Protein AF-A0A3P7KEA4-F1 (afdb_monomer)

Radius of gyration: 24.47 Å; Cα contacts (8 Å, |Δi|>4): 361; chains: 1; bounding box: 78×56×74 Å

Foldseek 3Di:
DDDDDDDPPPPVVVVVVPPPPDPPDDPVLVVLLVLLLCLQPAPVQDDDPDDDVVPPPPPPDHDDDSLRSLVVSLVVCLVCCVPCLVSNLVSLLVCLQQPLVCLLSSLLSLLLNLLVPVVSLVVSLVVLLVVLQVCLVVLVLSSNLSSLLSVLLNCVSQAAPPVLNLVVLVLLQVLLVPCVPDVPPPVPDDPLQVLQSLLSSVSSLCSSLLNCLNHVLVCCVPVVVSSVVSLVSSVVSVVPDDPPCQVVQDPDDDPPPHHQAWPSVLSNLQSVVCVVVSSDDDQDDNSSVVVCVSNVPRHYDRRPDHHRDHDDSPRDGDDTHTDDDDDAQVNVPDPDDGQDDSSHVNNVVVVVVVVSVCVSCVPPPPSPD

Sequence (369 aa):
MSNRRRHASDDYEIDAKRHRGLPEYDEVERRLQTLIIRVDESVRNMIPCCGPDFISFYFQSATSSLESNLESLCTLLEADLDKYRTKIIEIITLCVCQLPDKVTVYSTLVGLLNAKNFNFGGEIVEKLVSDLQTKLEAEDYEHAMYIITFLCDLGNSRVLTLSSITEFLDGLMQSAFEENVPQVPTTILSFTFRNCISARTDWFVYVVLRVLPWIGLELNEKKKEELDNILEGASKYIEGRKKIHVRMLQVWSSNTPHEQEDYLDCLMAQVTSLKNNDWKEKQIARHYVAFDAALQDALQHNLPSFSPPIHSEGANYPLPMVVFRLFDYADCPEDGTVLPGAHSIERFLIEEELNWIIDFNATDRKIWH

Nearest PDB structures (foldseek):
  1h2u-assembly2_B  TM=9.658E-01  e=2.025E-23  Homo sapiens
  8by6-assembly1_A  TM=9.646E-01  e=4.174E-23  Homo sapiens
  5oob-assembly3_F  TM=9.575E-01  e=5.622E-23  Homo sapiens
  5oob-assembly2_C  TM=9.586E-01  e=1.496E-22  Homo sapiens
  5oob-assembly4_I  TM=9.582E-01  e=1.931E-22  Homo sapiens

Structure (mmCIF, N/CA/C/O backbone):
data_AF-A0A3P7KEA4-F1
#
_entry.id   AF-A0A3P7KEA4-F1
#
loop_
_atom_site.group_PDB
_atom_site.id
_atom_site.type_symbol
_atom_site.label_atom_id
_atom_site.label_alt_id
_atom_site.label_comp_id
_atom_site.label_asym_id
_atom_site.label_entity_id
_atom_site.label_seq_id
_atom_site.pdbx_PDB_ins_code
_atom_site.Cartn_x
_atom_site.Cartn_y
_atom_site.Cartn_z
_atom_site.occupancy
_atom_site.B_iso_or_equiv
_atom_site.auth_seq_id
_atom_site.auth_comp_id
_atom_site.auth_asym_id
_atom_site.auth_atom_id
_atom_site.pdbx_PDB_model_num
ATOM 1 N N . MET A 1 1 ? 56.115 14.897 49.885 1.00 39.03 1 MET A N 1
ATOM 2 C CA . MET A 1 1 ? 55.460 15.224 48.599 1.00 39.03 1 MET A CA 1
ATOM 3 C C . MET A 1 1 ? 54.872 13.928 48.058 1.00 39.03 1 MET A C 1
ATOM 5 O O . MET A 1 1 ? 55.624 13.042 47.699 1.00 39.03 1 MET A O 1
ATOM 9 N N . SER A 1 2 ? 53.629 13.639 48.447 1.00 34.25 2 SER A N 1
ATOM 10 C CA . SER A 1 2 ? 52.416 13.784 47.614 1.00 34.25 2 SER A CA 1
ATOM 11 C C . SER A 1 2 ? 52.370 12.704 46.518 1.00 34.25 2 SER A C 1
ATOM 13 O O . SER A 1 2 ? 53.137 12.779 45.570 1.00 34.25 2 SER A O 1
ATOM 15 N N . ASN A 1 3 ? 51.695 11.571 46.775 1.00 31.36 3 ASN A N 1
ATOM 16 C CA . ASN A 1 3 ? 50.318 11.266 46.316 1.00 31.36 3 ASN A CA 1
ATOM 17 C C . ASN A 1 3 ? 50.233 11.237 44.773 1.00 31.36 3 ASN A C 1
ATOM 19 O O . ASN A 1 3 ? 50.520 12.237 44.143 1.00 31.36 3 ASN A O 1
ATOM 23 N N . ARG A 1 4 ? 49.819 10.182 44.065 1.00 38.75 4 ARG A N 1
ATOM 24 C CA . ARG A 1 4 ? 48.881 9.086 44.342 1.00 38.75 4 ARG A CA 1
ATOM 25 C C . ARG A 1 4 ? 49.213 7.914 43.404 1.00 38.75 4 ARG A C 1
ATOM 27 O O . ARG A 1 4 ? 49.233 8.094 42.193 1.00 38.75 4 ARG A O 1
ATOM 34 N N . ARG A 1 5 ? 49.340 6.706 43.954 1.00 46.38 5 ARG A N 1
ATOM 35 C CA . ARG A 1 5 ? 48.769 5.507 43.325 1.00 46.38 5 ARG A CA 1
ATOM 36 C C . ARG A 1 5 ? 47.307 5.476 43.761 1.00 46.38 5 ARG A C 1
ATOM 38 O O . ARG A 1 5 ? 47.052 5.448 44.963 1.00 46.38 5 ARG A O 1
ATOM 45 N N . ARG A 1 6 ? 46.359 5.529 42.830 1.00 38.19 6 ARG A N 1
ATOM 46 C CA . ARG A 1 6 ? 44.963 5.167 43.096 1.00 38.19 6 ARG A CA 1
ATOM 47 C C . ARG A 1 6 ? 44.463 4.300 41.951 1.00 38.19 6 ARG A C 1
ATOM 49 O O . ARG A 1 6 ? 44.469 4.732 40.808 1.00 38.19 6 ARG A O 1
ATOM 56 N N . HIS A 1 7 ? 44.162 3.062 42.333 1.00 36.97 7 HIS A N 1
ATOM 57 C CA . HIS A 1 7 ? 43.167 2.149 41.785 1.00 36.97 7 HIS A CA 1
ATOM 58 C C . HIS A 1 7 ? 42.431 2.634 40.535 1.00 36.97 7 HIS A C 1
ATOM 60 O O . HIS A 1 7 ? 41.514 3.442 40.620 1.00 36.97 7 HIS A O 1
ATOM 66 N N . ALA A 1 8 ? 42.810 2.065 39.394 1.00 35.50 8 ALA A N 1
ATOM 67 C CA . ALA A 1 8 ? 41.998 2.032 38.186 1.00 35.50 8 ALA A CA 1
ATOM 68 C C . ALA A 1 8 ? 41.131 0.757 38.200 1.00 35.50 8 ALA A C 1
ATOM 70 O O . ALA A 1 8 ? 41.313 -0.124 37.366 1.00 35.50 8 ALA A O 1
ATOM 71 N N . SER A 1 9 ? 40.263 0.616 39.207 1.00 37.97 9 SER A N 1
ATOM 72 C CA . SER A 1 9 ? 39.327 -0.519 39.304 1.00 37.97 9 SER A CA 1
ATOM 73 C C . SER A 1 9 ? 37.880 -0.132 39.600 1.00 37.97 9 SER A C 1
ATOM 75 O O . SER A 1 9 ? 37.017 -0.983 39.435 1.00 37.97 9 SER A O 1
ATOM 77 N N . ASP A 1 10 ? 37.589 1.124 39.955 1.00 36.94 10 ASP A N 1
ATOM 78 C CA . ASP A 1 10 ? 36.271 1.464 40.519 1.00 36.94 10 ASP A CA 1
ATOM 79 C C . ASP A 1 10 ? 35.410 2.345 39.586 1.00 36.94 10 ASP A C 1
ATOM 81 O O . ASP A 1 10 ? 34.215 2.498 39.821 1.00 36.94 10 ASP A O 1
ATOM 85 N N . ASP A 1 11 ? 35.962 2.872 38.484 1.00 34.47 11 ASP A N 1
ATOM 86 C CA . ASP A 1 11 ? 35.189 3.689 37.523 1.00 34.47 11 ASP A CA 1
ATOM 87 C C . ASP A 1 11 ? 34.369 2.849 36.524 1.00 34.47 11 ASP A C 1
ATOM 89 O O . ASP A 1 11 ? 33.402 3.346 35.954 1.00 34.47 11 ASP A O 1
ATOM 93 N N . TYR A 1 12 ? 34.673 1.556 36.358 1.00 32.16 12 TYR A N 1
ATOM 94 C CA . TYR A 1 12 ? 33.844 0.657 35.538 1.00 32.16 12 TYR A CA 1
ATOM 95 C C . TYR A 1 12 ? 32.560 0.200 36.252 1.00 32.16 12 TYR A C 1
ATOM 97 O O . TYR A 1 12 ? 31.629 -0.265 35.597 1.00 32.16 12 TYR A O 1
ATOM 105 N N . GLU A 1 13 ? 32.475 0.346 37.578 1.00 33.56 13 GLU A N 1
ATOM 106 C CA . GLU A 1 13 ? 31.299 -0.076 38.353 1.00 33.56 13 GLU A CA 1
ATOM 107 C C . GLU A 1 13 ? 30.212 1.006 38.455 1.00 33.56 13 GLU A C 1
ATOM 109 O O . GLU A 1 13 ? 29.059 0.700 38.767 1.00 33.56 13 GLU A O 1
ATOM 114 N N . ILE A 1 14 ? 30.537 2.268 38.154 1.00 36.28 14 ILE A N 1
ATOM 115 C CA . ILE A 1 14 ? 29.580 3.383 38.247 1.00 36.28 14 ILE A CA 1
ATOM 116 C C . ILE A 1 14 ? 28.819 3.592 36.926 1.00 36.28 14 ILE A C 1
ATOM 118 O O . ILE A 1 14 ? 27.633 3.933 36.962 1.00 36.28 14 ILE A O 1
ATOM 122 N N . ASP A 1 15 ? 29.414 3.275 35.772 1.00 32.25 15 ASP A N 1
ATOM 123 C CA . ASP A 1 15 ? 28.721 3.351 34.473 1.00 32.25 15 ASP A CA 1
ATOM 124 C C . ASP A 1 15 ? 27.779 2.163 34.201 1.00 32.25 15 ASP A C 1
ATOM 126 O O . ASP A 1 15 ? 26.844 2.266 33.402 1.00 32.25 15 ASP A O 1
ATOM 130 N N . ALA A 1 16 ? 27.910 1.065 34.952 1.00 31.75 16 ALA A N 1
ATOM 131 C CA . ALA A 1 16 ? 26.987 -0.071 34.886 1.00 31.75 16 ALA A CA 1
ATOM 132 C C . ALA A 1 16 ? 25.590 0.223 35.483 1.00 31.75 16 ALA A C 1
ATOM 134 O O . ALA A 1 16 ? 24.657 -0.549 35.271 1.00 31.75 16 ALA A O 1
ATOM 135 N N . LYS A 1 17 ? 25.396 1.356 36.182 1.00 37.69 17 LYS A N 1
ATOM 136 C CA . LYS A 1 17 ? 24.093 1.773 36.749 1.00 37.69 17 LYS A CA 1
ATOM 137 C C . LYS A 1 17 ? 23.325 2.802 35.915 1.00 37.69 17 LYS A C 1
ATOM 139 O O . LYS A 1 17 ? 22.323 3.346 36.375 1.00 37.69 17 LYS A O 1
ATOM 144 N N . ARG A 1 18 ? 23.740 3.039 34.668 1.00 36.50 18 ARG A N 1
ATOM 145 C CA . ARG A 1 18 ? 22.951 3.781 33.670 1.00 36.50 18 ARG A CA 1
ATOM 146 C C . ARG A 1 18 ? 22.727 2.970 32.397 1.00 36.50 18 ARG A C 1
ATOM 148 O O . ARG A 1 18 ? 22.693 3.523 31.302 1.00 36.50 18 ARG A O 1
ATOM 155 N N . HIS A 1 19 ? 22.482 1.668 32.539 1.00 35.81 19 HIS A N 1
ATOM 156 C CA . HIS A 1 19 ? 21.611 1.009 31.572 1.00 35.81 19 HIS A CA 1
ATOM 157 C C . HIS A 1 19 ? 20.249 1.696 31.678 1.00 35.81 19 HIS A C 1
ATOM 159 O O . HIS A 1 19 ? 19.504 1.481 32.633 1.00 35.81 19 HIS A O 1
ATOM 165 N N . ARG A 1 20 ? 19.963 2.594 30.730 1.00 41.94 20 ARG A N 1
ATOM 166 C CA . ARG A 1 20 ? 18.597 3.001 30.413 1.00 41.94 20 ARG A CA 1
ATOM 167 C C . ARG A 1 20 ? 17.868 1.715 30.042 1.00 41.94 20 ARG A C 1
ATOM 169 O O . ARG A 1 20 ? 17.961 1.264 28.905 1.00 41.94 20 ARG A O 1
ATOM 176 N N . GLY A 1 21 ? 17.245 1.087 31.034 1.00 31.75 21 GLY A N 1
ATOM 177 C CA . GLY A 1 21 ? 16.268 0.046 30.788 1.00 31.75 21 GLY A CA 1
ATOM 178 C C . GLY A 1 21 ? 15.238 0.604 29.818 1.00 31.75 21 GLY A C 1
ATOM 179 O O . GLY A 1 21 ? 14.856 1.775 29.917 1.00 31.75 21 GLY A O 1
ATOM 180 N N . LEU A 1 22 ? 14.828 -0.227 28.862 1.00 39.12 22 LEU A N 1
ATOM 181 C CA . LEU A 1 22 ? 13.564 -0.031 28.163 1.00 39.12 22 LEU A CA 1
ATOM 182 C C . LEU A 1 22 ? 12.493 0.308 29.217 1.00 39.12 22 LEU A C 1
ATOM 184 O O . LEU A 1 22 ? 12.577 -0.240 30.323 1.00 39.12 22 LEU A O 1
ATOM 188 N N . PRO A 1 23 ? 11.535 1.209 28.930 1.00 43.47 23 PRO A N 1
ATOM 189 C CA . PRO A 1 23 ? 10.441 1.479 29.856 1.00 43.47 23 PRO A CA 1
ATOM 190 C C . PRO A 1 23 ? 9.876 0.147 30.357 1.00 43.47 23 PRO A C 1
ATOM 192 O O . PRO A 1 23 ? 9.641 -0.752 29.547 1.00 43.47 23 PRO A O 1
ATOM 195 N N . GLU A 1 24 ? 9.731 -0.015 31.676 1.00 43.53 24 GLU A N 1
ATOM 196 C CA . GLU A 1 24 ? 9.015 -1.163 32.232 1.00 43.53 24 GLU A CA 1
ATOM 197 C C . GLU A 1 24 ? 7.603 -1.131 31.655 1.00 43.53 24 GLU A C 1
ATOM 199 O O . GLU A 1 24 ? 6.756 -0.352 32.086 1.00 43.53 24 GLU A O 1
ATOM 204 N N . TYR A 1 25 ? 7.366 -1.950 30.636 1.00 53.53 25 TYR A N 1
ATOM 205 C CA . TYR A 1 25 ? 6.022 -2.192 30.165 1.00 53.53 25 TYR A CA 1
ATOM 206 C C . TYR A 1 25 ? 5.293 -2.980 31.238 1.00 53.53 25 TYR A C 1
ATOM 208 O O . TYR A 1 25 ? 5.709 -4.098 31.584 1.00 53.53 25 TYR A O 1
ATOM 216 N N . ASP A 1 26 ? 4.222 -2.376 31.753 1.00 69.75 26 ASP A N 1
ATOM 217 C CA . ASP A 1 26 ? 3.287 -3.045 32.642 1.00 69.75 26 ASP A CA 1
ATOM 218 C C . ASP A 1 26 ? 2.779 -4.320 31.945 1.00 69.75 26 ASP A C 1
ATOM 220 O O . ASP A 1 26 ? 2.717 -4.396 30.713 1.00 69.75 26 ASP A O 1
ATOM 224 N N . GLU A 1 27 ? 2.461 -5.356 32.715 1.00 79.88 27 GLU A N 1
ATOM 225 C CA . GLU A 1 27 ? 2.098 -6.687 32.199 1.00 79.88 27 GLU A CA 1
ATOM 226 C C . GLU A 1 27 ? 0.973 -6.616 31.148 1.00 79.88 27 GLU A C 1
ATOM 228 O O . GLU A 1 27 ? 0.963 -7.361 30.163 1.00 79.88 27 GLU A O 1
ATOM 233 N N . VAL A 1 28 ? 0.079 -5.639 31.318 1.00 82.06 28 VAL A N 1
ATOM 234 C CA . VAL A 1 28 ? -1.025 -5.328 30.408 1.00 82.06 28 VAL A CA 1
ATOM 235 C C . VAL A 1 28 ? -0.538 -4.910 29.019 1.00 82.06 28 VAL A C 1
ATOM 237 O O . VAL A 1 28 ? -1.069 -5.392 28.026 1.00 82.06 28 VAL A O 1
ATOM 240 N N . GLU A 1 29 ? 0.496 -4.077 28.909 1.00 83.69 29 GLU A N 1
ATOM 241 C CA . GLU A 1 29 ? 0.975 -3.583 27.610 1.00 83.69 29 GLU A CA 1
ATOM 242 C C . GLU A 1 29 ? 1.648 -4.692 26.793 1.00 83.69 29 GLU A C 1
ATOM 244 O O . GLU A 1 29 ? 1.416 -4.813 25.589 1.00 83.69 29 GLU A O 1
ATOM 249 N N . ARG A 1 30 ? 2.397 -5.582 27.460 1.00 83.19 30 ARG A N 1
ATOM 250 C CA . ARG A 1 30 ? 2.932 -6.804 26.832 1.00 83.19 30 ARG A CA 1
ATOM 251 C C . ARG A 1 30 ? 1.820 -7.736 26.355 1.00 83.19 30 ARG A C 1
ATOM 253 O O . ARG A 1 30 ? 1.930 -8.341 25.286 1.00 83.19 30 ARG A O 1
ATOM 260 N N . ARG A 1 31 ? 0.736 -7.847 27.127 1.00 86.62 31 ARG A N 1
ATOM 261 C CA . ARG A 1 31 ? -0.446 -8.614 26.728 1.00 86.62 31 ARG A CA 1
ATOM 262 C C . ARG A 1 31 ? -1.135 -7.996 25.508 1.00 86.62 31 ARG A C 1
ATOM 264 O O . ARG A 1 31 ? -1.418 -8.739 24.574 1.00 86.62 31 ARG A O 1
ATOM 271 N N . LEU A 1 32 ? -1.355 -6.678 25.483 1.00 88.75 32 LEU A N 1
ATOM 272 C CA . LEU A 1 32 ? -1.935 -5.968 24.332 1.00 88.75 32 LEU A CA 1
ATOM 273 C C . LEU A 1 32 ? -1.109 -6.208 23.066 1.00 88.75 32 LEU A C 1
ATOM 275 O O . LEU A 1 32 ? -1.656 -6.599 22.038 1.00 88.75 32 LEU A O 1
ATOM 279 N N . GLN A 1 33 ? 0.215 -6.069 23.168 1.00 87.62 33 GLN A N 1
ATOM 280 C CA . GLN A 1 33 ? 1.124 -6.330 22.055 1.00 87.62 33 GLN A CA 1
ATOM 281 C C . GLN A 1 33 ? 0.996 -7.766 21.535 1.00 87.62 33 GLN A C 1
ATOM 283 O O . GLN A 1 33 ? 0.878 -7.980 20.331 1.00 87.62 33 GLN A O 1
ATOM 288 N N . THR A 1 34 ? 0.973 -8.748 22.438 1.00 87.94 34 THR A N 1
ATOM 289 C CA . THR A 1 34 ? 0.844 -10.165 22.068 1.00 87.94 34 THR A CA 1
ATOM 290 C C . THR A 1 34 ? -0.479 -10.442 21.355 1.00 87.94 34 THR A C 1
ATOM 292 O O . THR A 1 34 ? -0.493 -11.144 20.348 1.00 87.94 34 THR A O 1
ATOM 295 N N . LEU A 1 35 ? -1.583 -9.880 21.854 1.00 89.88 35 LEU A N 1
ATOM 296 C CA . LEU A 1 35 ? -2.911 -10.077 21.273 1.00 89.88 35 LEU A CA 1
ATOM 297 C C . LEU A 1 35 ? -3.033 -9.457 19.875 1.00 89.88 35 LEU A C 1
ATOM 299 O O . LEU A 1 35 ? -3.614 -10.080 18.993 1.00 89.88 35 LEU A O 1
ATOM 303 N N . ILE A 1 36 ? -2.469 -8.263 19.665 1.00 90.38 36 ILE A N 1
ATOM 304 C CA . ILE A 1 36 ? -2.512 -7.579 18.363 1.00 90.38 36 ILE A CA 1
ATOM 305 C C . ILE A 1 36 ? -1.654 -8.314 17.327 1.00 90.38 36 ILE A C 1
ATOM 307 O O . ILE A 1 36 ? -2.106 -8.547 16.209 1.00 90.38 36 ILE A O 1
ATOM 311 N N . ILE A 1 37 ? -0.431 -8.717 17.687 1.00 88.56 37 ILE A N 1
ATOM 312 C CA . ILE A 1 37 ? 0.489 -9.391 16.753 1.00 88.56 37 ILE A CA 1
ATOM 313 C C . ILE A 1 37 ? -0.052 -10.760 16.313 1.00 88.56 37 ILE A C 1
ATOM 315 O O . ILE A 1 37 ? 0.147 -11.158 15.166 1.00 88.56 37 ILE A O 1
ATOM 319 N N . ARG A 1 38 ? -0.744 -11.468 17.214 1.00 86.12 38 ARG A N 1
ATOM 320 C CA . ARG A 1 38 ? -1.187 -12.857 17.018 1.00 86.12 38 ARG A CA 1
ATOM 321 C C . ARG A 1 38 ? -2.667 -13.009 16.670 1.00 86.12 38 ARG A C 1
ATOM 323 O O . ARG A 1 38 ? -3.212 -14.100 16.812 1.00 86.12 38 ARG A O 1
ATOM 330 N N . VAL A 1 39 ? -3.343 -11.938 16.256 1.00 85.31 39 VAL A N 1
ATOM 331 C CA . VAL A 1 39 ? -4.800 -11.955 16.012 1.00 85.31 39 VAL A CA 1
ATOM 332 C C . VAL A 1 39 ? -5.228 -12.985 14.952 1.00 85.31 39 VAL A C 1
ATOM 334 O O . VAL A 1 39 ? -6.323 -13.547 15.027 1.00 85.31 39 VAL A O 1
ATOM 337 N N . ASP A 1 40 ? -4.352 -13.275 13.996 1.00 78.75 40 ASP A N 1
ATOM 338 C CA . ASP A 1 40 ? -4.547 -14.215 12.892 1.00 78.75 40 ASP A CA 1
ATOM 339 C C . ASP A 1 40 ? -3.884 -15.585 13.109 1.00 78.75 40 ASP A C 1
ATOM 341 O O . ASP A 1 40 ? -4.109 -16.514 12.329 1.00 78.75 40 ASP A O 1
ATOM 345 N N . GLU A 1 41 ? -3.120 -15.762 14.190 1.00 73.06 41 GLU A N 1
ATOM 346 C CA . GLU A 1 41 ? -2.512 -17.047 14.518 1.00 73.06 41 GLU A CA 1
ATOM 347 C C . GLU A 1 41 ? -3.585 -18.014 15.038 1.00 73.06 41 GLU A C 1
ATOM 349 O O . GLU A 1 41 ? -4.014 -17.969 16.194 1.00 73.06 41 GLU A O 1
ATOM 354 N N . SER A 1 42 ? -4.008 -18.961 14.195 1.00 49.94 42 SER A N 1
ATOM 355 C CA . SER A 1 42 ? -4.713 -20.141 14.698 1.00 49.94 42 SER A CA 1
ATOM 356 C C . SER A 1 42 ? -3.749 -20.963 15.569 1.00 49.94 42 SER A C 1
ATOM 358 O O . SER A 1 42 ? -2.582 -21.135 15.215 1.00 49.94 42 SER A O 1
ATOM 360 N N . VAL A 1 43 ? -4.239 -21.532 16.678 1.00 42.84 43 VAL A N 1
ATOM 361 C CA . VAL A 1 43 ? -3.464 -22.320 17.671 1.00 42.84 43 VAL A CA 1
ATOM 362 C C . VAL A 1 43 ? -2.557 -23.407 17.054 1.00 42.84 43 VAL A C 1
ATOM 364 O O . VAL A 1 43 ? -1.633 -23.882 17.709 1.00 42.84 43 VAL A O 1
ATOM 367 N N . ARG A 1 44 ? -2.776 -23.803 15.792 1.00 35.03 44 ARG A N 1
ATOM 368 C CA . ARG A 1 44 ? -1.958 -24.807 15.098 1.00 35.03 44 ARG A CA 1
ATOM 369 C C . ARG A 1 44 ? -0.539 -24.357 14.738 1.00 35.03 44 ARG A C 1
ATOM 371 O O . ARG A 1 44 ? 0.292 -25.243 14.582 1.00 35.03 44 ARG A O 1
ATOM 378 N N . ASN A 1 45 ? -0.247 -23.055 14.684 1.00 36.06 45 ASN A N 1
ATOM 379 C CA . ASN A 1 45 ? 1.063 -22.552 14.237 1.00 36.06 45 ASN A CA 1
ATOM 380 C C . ASN A 1 45 ? 1.928 -21.957 15.368 1.00 36.06 45 ASN A C 1
ATOM 382 O O . ASN A 1 45 ? 2.903 -21.259 15.106 1.00 36.06 45 ASN A O 1
ATOM 386 N N . MET A 1 46 ? 1.620 -22.235 16.642 1.00 37.28 46 MET A N 1
ATOM 387 C CA . MET A 1 46 ? 2.457 -21.752 17.748 1.00 37.28 46 MET A CA 1
ATOM 388 C C . MET A 1 46 ? 3.741 -22.589 17.903 1.00 37.28 46 MET A C 1
ATOM 390 O O . MET A 1 46 ? 3.721 -23.660 18.512 1.00 37.28 46 MET A O 1
ATOM 394 N N . ILE A 1 47 ? 4.879 -22.063 17.435 1.00 39.94 47 ILE A N 1
ATOM 395 C CA . ILE A 1 47 ? 6.216 -22.453 17.918 1.00 39.94 47 ILE A CA 1
ATOM 396 C C . ILE A 1 47 ? 6.632 -21.461 19.027 1.00 39.94 47 ILE A C 1
ATOM 398 O O . ILE A 1 47 ? 6.462 -20.249 18.875 1.00 39.94 47 ILE A O 1
ATOM 402 N N . PRO A 1 48 ? 7.130 -21.933 20.187 1.00 41.22 48 PRO A N 1
ATOM 403 C CA . PRO A 1 48 ? 7.300 -21.103 21.375 1.00 41.22 48 PRO A CA 1
ATOM 404 C C . PRO A 1 48 ? 8.542 -20.207 21.275 1.00 41.22 48 PRO A C 1
ATOM 406 O O . PRO A 1 48 ? 9.648 -20.619 21.613 1.00 41.22 48 PRO A O 1
ATOM 409 N N . CYS A 1 49 ? 8.358 -18.942 20.898 1.00 39.47 49 CYS A N 1
ATOM 410 C CA . CYS A 1 49 ? 9.395 -17.909 21.050 1.00 39.47 49 CYS A CA 1
ATOM 411 C C . CYS A 1 49 ? 9.522 -17.384 22.498 1.00 39.47 49 CYS A C 1
ATOM 413 O O . CYS A 1 49 ? 10.320 -16.489 22.769 1.00 39.47 49 CYS A O 1
ATOM 415 N N . CYS A 1 50 ? 8.741 -17.913 23.447 1.00 38.44 50 CYS A N 1
ATOM 416 C CA . CYS A 1 50 ? 8.743 -17.491 24.847 1.00 38.44 50 CYS A CA 1
ATOM 417 C C . CYS A 1 50 ? 8.860 -18.718 25.760 1.00 38.44 50 CYS A C 1
ATOM 419 O O . CYS A 1 50 ? 8.265 -19.757 25.481 1.00 38.44 50 CYS A O 1
ATOM 421 N N . GLY A 1 51 ? 9.674 -18.602 26.813 1.00 38.31 51 GLY A N 1
ATOM 422 C CA . GLY A 1 51 ? 10.127 -19.710 27.657 1.00 38.31 51 GLY A CA 1
ATOM 423 C C . GLY A 1 51 ? 9.032 -20.563 28.330 1.00 38.31 51 GLY A C 1
ATOM 424 O O . GLY A 1 51 ? 7.845 -20.235 28.290 1.00 38.31 51 GLY A O 1
ATOM 425 N N . PRO A 1 52 ? 9.442 -21.669 28.982 1.00 42.31 52 PRO A N 1
ATOM 426 C CA . PRO A 1 52 ? 8.559 -22.756 29.427 1.00 42.31 52 PRO A CA 1
ATOM 427 C C . PRO A 1 52 ? 7.467 -22.357 30.435 1.00 42.31 52 PRO A C 1
ATOM 429 O O . PRO A 1 52 ? 6.474 -23.073 30.556 1.00 42.31 52 PRO A O 1
ATOM 432 N N . ASP A 1 53 ? 7.583 -21.203 31.095 1.00 42.41 53 ASP A N 1
ATOM 433 C CA . ASP A 1 53 ? 6.615 -20.746 32.101 1.00 42.41 53 ASP A CA 1
ATOM 434 C C . ASP A 1 53 ? 5.332 -20.128 31.500 1.00 42.41 53 ASP A C 1
ATOM 436 O O . ASP A 1 53 ? 4.356 -19.916 32.216 1.00 42.41 53 ASP A O 1
ATOM 440 N N . PHE A 1 54 ? 5.280 -19.886 30.182 1.00 41.09 54 PHE A N 1
ATOM 441 C CA . PHE A 1 54 ? 4.114 -19.293 29.496 1.00 41.09 54 PHE A CA 1
ATOM 442 C C . PHE A 1 54 ? 3.086 -20.327 28.987 1.00 41.09 54 PHE A C 1
ATOM 444 O O . PHE A 1 54 ? 1.986 -19.972 28.560 1.00 41.09 54 PHE A O 1
ATOM 451 N N . ILE A 1 55 ? 3.427 -21.620 29.034 1.00 40.47 55 ILE A N 1
ATOM 452 C CA . ILE A 1 55 ? 2.695 -22.701 28.350 1.00 40.47 55 ILE A CA 1
ATOM 453 C C . ILE A 1 55 ? 1.399 -23.100 29.083 1.00 40.47 55 ILE A C 1
ATOM 455 O O . ILE A 1 55 ? 0.459 -23.590 28.460 1.00 40.47 55 ILE A O 1
ATOM 459 N N . SER A 1 56 ? 1.288 -22.852 30.393 1.00 36.78 56 SER A N 1
ATOM 460 C CA . SER A 1 56 ? 0.146 -23.351 31.177 1.00 36.78 56 SER A CA 1
ATOM 461 C C . SER A 1 56 ? -1.131 -22.503 31.077 1.00 36.78 56 SER A C 1
ATOM 463 O O . SER A 1 56 ? -2.184 -22.990 31.483 1.00 36.78 56 SER A O 1
ATOM 465 N N . PHE A 1 57 ? -1.075 -21.268 30.562 1.00 36.69 57 PHE A N 1
ATOM 466 C CA . PHE A 1 57 ? -2.245 -20.370 30.524 1.00 36.69 57 PHE A CA 1
ATOM 467 C C . PHE A 1 57 ? -2.942 -20.305 29.150 1.00 36.69 57 PHE A C 1
ATOM 469 O O . PHE A 1 57 ? -4.076 -19.851 29.058 1.00 36.69 57 PHE A O 1
ATOM 476 N N . TYR A 1 58 ? -2.302 -20.802 28.084 1.00 39.41 58 TYR A N 1
ATOM 477 C CA . TYR A 1 58 ? -2.765 -20.644 26.694 1.00 39.41 58 TYR A CA 1
ATOM 478 C C . TYR A 1 58 ? -3.458 -21.873 26.087 1.00 39.41 58 TYR A C 1
ATOM 480 O O . TYR A 1 58 ? -3.910 -21.831 24.947 1.00 39.41 58 TYR A O 1
ATOM 488 N N . PHE A 1 59 ? -3.608 -22.964 26.840 1.00 34.69 59 PHE A N 1
ATOM 489 C CA . PHE A 1 59 ? -4.240 -24.194 26.342 1.00 34.69 59 PHE A CA 1
ATOM 490 C C . PHE A 1 59 ? -5.779 -24.192 26.398 1.00 34.69 59 PHE A C 1
ATOM 492 O O . PHE A 1 59 ? -6.403 -25.253 26.362 1.00 34.69 59 PHE A O 1
ATOM 499 N N . GLN A 1 60 ? -6.412 -23.016 26.472 1.00 37.44 60 GLN A N 1
ATOM 500 C CA . GLN A 1 60 ? -7.867 -22.910 26.563 1.00 37.44 60 GLN A CA 1
ATOM 501 C C . GLN A 1 60 ? -8.462 -21.804 25.683 1.00 37.44 60 GLN A C 1
ATOM 503 O O . GLN A 1 60 ? -9.161 -20.925 26.167 1.00 37.44 60 GLN A O 1
ATOM 508 N N . SER A 1 61 ? -8.258 -21.900 24.369 1.00 39.88 61 SER A N 1
ATOM 509 C CA . SER A 1 61 ? -9.217 -21.375 23.382 1.00 39.88 61 SER A CA 1
ATOM 510 C C . SER A 1 61 ? -8.939 -21.971 22.004 1.00 39.88 61 SER A C 1
ATOM 512 O O . SER A 1 61 ? -7.983 -21.618 21.324 1.00 39.88 61 SER A O 1
ATOM 514 N N . ALA A 1 62 ? -9.772 -22.937 21.629 1.00 38.62 62 ALA A N 1
ATOM 515 C CA . ALA A 1 62 ? -9.739 -23.663 20.372 1.00 38.62 62 ALA A CA 1
ATOM 516 C C . ALA A 1 62 ? -10.556 -22.936 19.274 1.00 38.62 62 ALA A C 1
ATOM 518 O O . ALA A 1 62 ? -11.615 -22.388 19.559 1.00 38.62 62 ALA A O 1
ATOM 519 N N . THR A 1 63 ? -10.126 -23.049 18.007 1.00 52.38 63 THR A N 1
ATOM 520 C CA . THR A 1 63 ? -10.986 -23.085 16.792 1.00 52.38 63 THR A CA 1
ATOM 521 C C . THR A 1 63 ? -11.824 -21.854 16.371 1.00 52.38 63 THR A C 1
ATOM 523 O O . THR A 1 63 ? -12.789 -22.037 15.633 1.00 52.38 63 THR A O 1
ATOM 526 N N . SER A 1 64 ? -11.513 -20.620 16.772 1.00 65.75 64 SER A N 1
ATOM 527 C CA . SER A 1 64 ? -12.227 -19.422 16.275 1.00 65.75 64 SER A CA 1
ATOM 528 C C . SER A 1 64 ? -11.762 -18.991 14.872 1.00 65.75 64 SER A C 1
ATOM 530 O O . SER A 1 64 ? -10.599 -19.183 14.513 1.00 65.75 64 SER A O 1
ATOM 532 N N . SER A 1 65 ? -12.677 -18.445 14.059 1.00 87.31 65 SER A N 1
ATOM 533 C CA . SER A 1 65 ? -12.336 -17.846 12.760 1.00 87.31 65 SER A CA 1
ATOM 534 C C . SER A 1 65 ? -11.613 -16.507 12.953 1.00 87.31 65 SER A C 1
ATOM 536 O O . SER A 1 65 ? -11.719 -15.896 14.021 1.00 87.31 65 SER A O 1
ATOM 538 N N . LEU A 1 66 ? -10.898 -16.029 11.929 1.00 89.31 66 LEU A N 1
ATOM 539 C CA . LEU A 1 66 ? -10.217 -14.730 11.982 1.00 89.31 66 LEU A CA 1
ATOM 540 C C . LEU A 1 66 ? -11.202 -13.586 12.266 1.00 89.31 66 LEU A C 1
ATOM 542 O O . LEU A 1 66 ? -10.890 -12.678 13.029 1.00 89.31 66 LEU A O 1
ATOM 546 N N . GLU A 1 67 ? -12.414 -13.657 11.721 1.00 93.25 67 GLU A N 1
ATOM 547 C CA . GLU A 1 67 ? -13.473 -12.680 11.969 1.00 93.25 67 GLU A CA 1
ATOM 548 C C . GLU A 1 67 ? -13.851 -12.634 13.457 1.00 93.25 67 GLU A C 1
ATOM 550 O O . GLU A 1 67 ? -13.891 -11.565 14.064 1.00 93.25 67 GLU A O 1
ATOM 555 N N . SER A 1 68 ? -14.045 -13.799 14.083 1.00 91.75 68 SER A N 1
ATOM 556 C CA . SER A 1 68 ? -14.340 -13.881 15.517 1.00 91.75 68 SER A CA 1
ATOM 557 C C . SER A 1 68 ? -13.171 -13.386 16.377 1.00 91.75 68 SER A C 1
ATOM 559 O O . SER A 1 68 ? -13.398 -12.743 17.407 1.00 91.75 68 SER A O 1
ATOM 561 N N . ASN A 1 69 ? -11.927 -13.631 15.950 1.00 92.88 69 ASN A N 1
ATOM 562 C CA . ASN A 1 69 ? -10.740 -13.102 16.622 1.00 92.88 69 ASN A CA 1
ATOM 563 C C . ASN A 1 69 ? -10.670 -11.573 16.530 1.00 92.88 69 ASN A C 1
ATOM 565 O O . ASN A 1 69 ? -10.430 -10.924 17.546 1.00 92.88 69 ASN A O 1
ATOM 569 N N . LEU A 1 70 ? -10.910 -10.999 15.347 1.00 95.25 70 LEU A N 1
ATOM 570 C CA . LEU A 1 70 ? -10.910 -9.551 15.122 1.00 95.25 70 LEU A CA 1
ATOM 571 C C . LEU A 1 70 ? -12.003 -8.850 15.933 1.00 95.25 70 LEU A C 1
ATOM 573 O O . LEU A 1 70 ? -11.729 -7.838 16.573 1.00 95.25 70 LEU A O 1
ATOM 577 N N . GLU A 1 71 ? -13.215 -9.404 15.970 1.00 94.50 71 GLU A N 1
ATOM 578 C CA . GLU A 1 71 ? -14.322 -8.854 16.762 1.00 94.50 71 GLU A CA 1
ATOM 579 C C . GLU A 1 71 ? -14.025 -8.905 18.271 1.00 94.50 71 GLU A C 1
ATOM 581 O O . GLU A 1 71 ? -14.226 -7.925 18.999 1.00 94.50 71 GLU A O 1
ATOM 586 N N . SER A 1 72 ? -13.471 -10.030 18.738 1.00 93.94 72 SER A N 1
ATOM 587 C CA . SER A 1 72 ? -13.066 -10.203 20.137 1.00 93.94 72 SER A CA 1
ATOM 588 C C . SER A 1 72 ? -11.939 -9.243 20.516 1.00 93.94 72 SER A C 1
ATOM 590 O O . SER A 1 72 ? -12.002 -8.599 21.565 1.00 93.94 72 SER A O 1
ATOM 592 N N . LEU A 1 73 ? -10.922 -9.110 19.658 1.00 94.75 73 LEU A N 1
ATOM 593 C CA . LEU A 1 73 ? -9.814 -8.186 19.869 1.00 94.75 73 LEU A CA 1
ATOM 594 C C . LEU A 1 73 ? -10.302 -6.738 19.872 1.00 94.75 73 LEU A C 1
ATOM 596 O O . LEU A 1 73 ? -9.940 -5.993 20.775 1.00 94.75 73 LEU A O 1
ATOM 600 N N . CYS A 1 74 ? -11.157 -6.348 18.925 1.00 95.81 74 CYS A N 1
ATOM 601 C CA . CYS A 1 74 ? -11.735 -5.007 18.881 1.00 95.81 74 CYS A CA 1
ATOM 602 C C . CYS A 1 74 ? -12.469 -4.675 20.185 1.00 95.81 74 CYS A C 1
ATOM 604 O O . CYS A 1 74 ? -12.238 -3.615 20.756 1.00 95.81 74 CYS A O 1
ATOM 606 N N . THR A 1 75 ? -13.295 -5.595 20.691 1.00 94.56 75 THR A N 1
ATOM 607 C CA . THR A 1 75 ? -14.044 -5.402 21.944 1.00 94.56 75 THR A CA 1
ATOM 608 C C . THR A 1 75 ? -13.108 -5.241 23.150 1.00 94.56 75 THR A C 1
ATOM 610 O O . THR A 1 75 ? -13.354 -4.416 24.028 1.00 94.56 75 THR A O 1
ATOM 613 N N . LEU A 1 76 ? -12.018 -6.015 23.198 1.00 94.12 76 LEU A N 1
ATOM 614 C CA . LEU A 1 76 ? -11.004 -5.911 24.252 1.00 94.12 76 LEU A CA 1
ATOM 615 C C . LEU A 1 76 ? -10.250 -4.580 24.184 1.00 94.12 76 LEU A C 1
ATOM 617 O O . LEU A 1 76 ? -10.117 -3.901 25.198 1.00 94.12 76 LEU A O 1
ATOM 621 N N . LEU A 1 77 ? -9.782 -4.199 22.994 1.00 94.94 77 LEU A N 1
ATOM 622 C CA . LEU A 1 77 ? -9.055 -2.950 22.796 1.00 94.94 77 LEU A CA 1
ATOM 623 C C . LEU A 1 77 ? -9.945 -1.743 23.093 1.00 94.94 77 LEU A C 1
ATOM 625 O O . LEU A 1 77 ? -9.482 -0.836 23.771 1.00 94.94 77 LEU A O 1
ATOM 629 N N . GLU A 1 78 ? -11.213 -1.755 22.665 1.00 94.62 78 GLU A N 1
ATOM 630 C CA . GLU A 1 78 ? -12.199 -0.703 22.952 1.00 94.62 78 GLU A CA 1
ATOM 631 C C . GLU A 1 78 ? -12.321 -0.429 24.459 1.00 94.62 78 GLU A C 1
ATOM 633 O O . GLU A 1 78 ? -12.282 0.729 24.874 1.00 94.62 78 GLU A O 1
ATOM 638 N N . ALA A 1 79 ? -12.393 -1.480 25.283 1.00 92.75 79 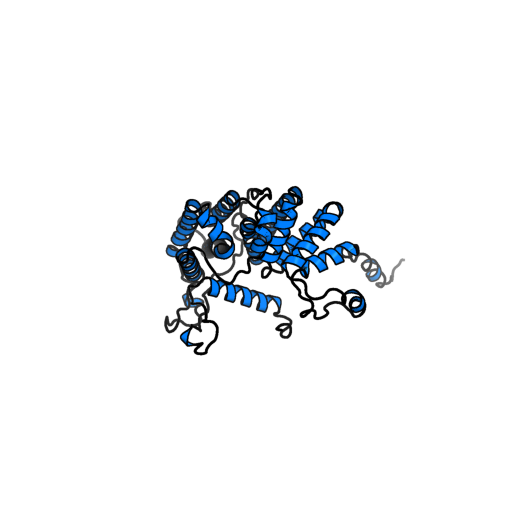ALA A N 1
ATOM 639 C CA . ALA A 1 79 ? -12.479 -1.351 26.739 1.00 92.75 79 ALA A CA 1
ATOM 640 C C . ALA A 1 79 ? -11.214 -0.741 27.377 1.00 92.75 79 ALA A C 1
ATOM 642 O O . ALA A 1 79 ? -11.298 -0.094 28.422 1.00 92.75 79 ALA A O 1
ATOM 643 N N . ASP A 1 80 ? -10.058 -0.927 26.738 1.00 91.12 80 ASP A N 1
ATOM 644 C CA . ASP A 1 80 ? -8.751 -0.460 27.203 1.00 91.12 80 ASP A CA 1
ATOM 645 C C . ASP A 1 80 ? -8.310 0.867 26.549 1.00 91.12 80 ASP A C 1
ATOM 647 O O . ASP A 1 80 ? -7.317 1.466 26.983 1.00 91.12 80 ASP A O 1
ATOM 651 N N . LEU A 1 81 ? -9.049 1.370 25.546 1.00 92.62 81 LEU A N 1
ATOM 652 C CA . LEU A 1 81 ? -8.682 2.558 24.766 1.00 92.62 81 LEU A CA 1
ATOM 653 C C . LEU A 1 81 ? -8.457 3.784 25.647 1.00 92.62 81 LEU A C 1
ATOM 655 O O . LEU A 1 81 ? -7.499 4.509 25.420 1.00 92.62 81 LEU A O 1
ATOM 659 N N . ASP A 1 82 ? -9.285 4.040 26.658 1.00 89.12 82 ASP A N 1
ATOM 660 C CA . ASP A 1 82 ? -9.148 5.256 27.475 1.00 89.12 82 ASP A CA 1
ATOM 661 C C . ASP A 1 82 ? -7.852 5.303 28.291 1.00 89.12 82 ASP A C 1
ATOM 663 O O . ASP A 1 82 ? -7.353 6.385 28.601 1.00 89.12 82 ASP A O 1
ATOM 667 N N . LYS A 1 83 ? -7.286 4.138 28.618 1.00 92.12 83 LYS A N 1
ATOM 668 C CA . LYS A 1 83 ? -6.062 4.033 29.416 1.00 92.12 83 LYS A CA 1
ATOM 669 C C . LYS A 1 83 ? -4.820 3.798 28.560 1.00 92.12 83 LYS A C 1
ATOM 671 O O . LYS A 1 83 ? -3.757 4.317 28.888 1.00 92.12 83 LYS A O 1
ATOM 676 N N . TYR A 1 84 ? -4.951 3.028 27.483 1.00 94.38 84 TYR A N 1
ATOM 677 C CA . TYR A 1 84 ? -3.821 2.526 26.700 1.00 94.38 84 TYR A CA 1
ATOM 678 C C . TYR A 1 84 ? -3.818 3.003 25.242 1.00 94.38 84 TYR A C 1
ATOM 680 O O . TYR A 1 84 ? -3.049 2.471 24.443 1.00 94.38 84 TYR A O 1
ATOM 688 N N . ARG A 1 85 ? -4.619 4.022 24.885 1.00 95.12 85 ARG A N 1
ATOM 689 C CA . ARG A 1 85 ? -4.766 4.538 23.508 1.00 95.12 85 ARG A CA 1
ATOM 690 C C . ARG A 1 85 ? -3.451 4.668 22.755 1.00 95.12 85 ARG A C 1
ATOM 692 O O . ARG A 1 85 ? -3.265 4.035 21.722 1.00 95.12 85 ARG A O 1
ATOM 699 N N . THR A 1 86 ? -2.531 5.459 23.301 1.00 95.62 86 THR A N 1
ATOM 700 C CA . THR A 1 86 ? -1.244 5.760 22.671 1.00 95.62 86 THR A CA 1
ATOM 701 C C . THR A 1 86 ? -0.437 4.490 22.438 1.00 95.62 86 THR A C 1
ATOM 703 O O . THR A 1 86 ? 0.128 4.313 21.366 1.00 95.62 86 THR A O 1
ATOM 706 N N . LYS A 1 87 ? -0.441 3.563 23.402 1.00 94.62 87 LYS A N 1
ATOM 707 C CA . LYS A 1 87 ? 0.278 2.295 23.281 1.00 94.62 87 LYS A CA 1
ATOM 708 C C . LYS A 1 87 ? -0.345 1.387 22.221 1.00 94.62 87 LYS A C 1
ATOM 710 O O . LYS A 1 87 ? 0.385 0.775 21.452 1.00 94.62 87 LYS A O 1
ATOM 715 N N . ILE A 1 88 ? -1.674 1.316 22.154 1.00 96.50 88 ILE A N 1
ATOM 716 C CA . ILE A 1 88 ? -2.391 0.547 21.125 1.00 96.50 88 ILE A CA 1
ATOM 717 C C . ILE A 1 88 ? -2.061 1.098 19.734 1.00 96.50 88 ILE A C 1
ATOM 719 O O . ILE A 1 88 ? -1.716 0.322 18.846 1.00 96.50 88 ILE A O 1
ATOM 723 N N . ILE A 1 89 ? -2.094 2.425 19.564 1.00 98.06 89 ILE A N 1
ATOM 724 C CA . ILE A 1 89 ? -1.698 3.092 18.317 1.00 98.06 89 ILE A CA 1
ATOM 725 C C . ILE A 1 89 ? -0.253 2.729 17.954 1.00 98.06 89 ILE A C 1
ATOM 727 O O . ILE A 1 89 ? -0.017 2.252 16.851 1.00 98.06 89 ILE A O 1
ATOM 731 N N . GLU A 1 90 ? 0.698 2.881 18.882 1.00 95.81 90 GLU A N 1
ATOM 732 C CA . GLU A 1 90 ? 2.112 2.541 18.657 1.00 95.81 90 GLU A CA 1
ATOM 733 C C . GLU A 1 90 ? 2.319 1.075 18.254 1.00 95.81 90 GLU A C 1
ATOM 735 O O . GLU A 1 90 ? 3.139 0.783 17.386 1.00 95.81 90 GLU A O 1
ATOM 740 N N . ILE A 1 91 ? 1.589 0.141 18.872 1.00 94.44 91 ILE A N 1
ATOM 741 C CA . ILE A 1 91 ? 1.674 -1.282 18.527 1.00 94.44 91 ILE A CA 1
ATOM 742 C C . ILE A 1 91 ? 1.132 -1.518 17.116 1.00 94.44 91 ILE A C 1
ATOM 744 O O . ILE A 1 91 ? 1.775 -2.219 16.338 1.00 94.44 91 ILE A O 1
ATOM 748 N N . ILE A 1 92 ? -0.029 -0.952 16.771 1.00 97.25 92 ILE A N 1
ATOM 749 C CA . ILE A 1 92 ? -0.628 -1.148 15.445 1.00 97.25 92 ILE A CA 1
ATOM 750 C C . ILE A 1 92 ? 0.265 -0.537 14.361 1.00 97.25 92 ILE A C 1
ATOM 752 O O . ILE A 1 92 ? 0.550 -1.218 13.379 1.00 97.25 92 ILE A O 1
ATOM 756 N N . THR A 1 93 ? 0.769 0.691 14.531 1.00 96.62 93 THR A N 1
ATOM 757 C CA . THR A 1 93 ? 1.647 1.304 13.517 1.00 96.62 93 THR A CA 1
ATOM 758 C C . THR A 1 93 ? 2.992 0.586 13.394 1.00 96.62 93 THR A C 1
ATOM 760 O O . THR A 1 93 ? 3.526 0.476 12.288 1.00 96.62 93 THR A O 1
ATOM 763 N N . LEU A 1 94 ? 3.507 0.004 14.485 1.00 93.50 94 LEU A N 1
ATOM 764 C CA . LEU A 1 94 ? 4.645 -0.912 14.419 1.00 93.50 94 LEU A CA 1
ATOM 765 C C . LEU A 1 94 ? 4.310 -2.158 13.590 1.00 93.50 94 LEU A C 1
ATOM 767 O O . LEU A 1 94 ? 5.104 -2.540 12.736 1.00 93.50 94 LEU A O 1
ATOM 771 N N . CYS A 1 95 ? 3.145 -2.775 13.803 1.00 93.69 95 CYS A N 1
ATOM 772 C CA . CYS A 1 95 ? 2.729 -3.949 13.035 1.00 93.69 95 CYS A CA 1
ATOM 773 C C . CYS A 1 95 ? 2.591 -3.632 11.540 1.00 93.69 95 CYS A C 1
ATOM 775 O O . CYS A 1 95 ? 3.067 -4.411 10.726 1.00 93.69 95 CYS A O 1
ATOM 777 N N . VAL A 1 96 ? 2.055 -2.463 11.174 1.00 94.88 96 VAL A N 1
ATOM 778 C CA . VAL A 1 96 ? 2.002 -1.998 9.772 1.00 94.88 96 VAL A CA 1
ATOM 779 C C . VAL A 1 96 ? 3.389 -1.974 9.127 1.00 94.88 96 VAL A C 1
ATOM 781 O O . VAL A 1 96 ? 3.545 -2.349 7.971 1.00 94.88 96 VAL A O 1
ATOM 784 N N . CYS A 1 97 ? 4.406 -1.551 9.877 1.00 91.69 97 CYS A N 1
ATOM 785 C CA . CYS A 1 97 ? 5.782 -1.501 9.395 1.00 91.69 97 CYS A CA 1
ATOM 786 C C . CYS A 1 97 ? 6.459 -2.880 9.352 1.00 91.69 97 CYS A C 1
ATOM 788 O O . CYS A 1 97 ? 7.336 -3.093 8.528 1.00 91.69 97 CYS A O 1
ATOM 790 N N . GLN A 1 98 ? 6.130 -3.787 10.271 1.00 88.94 98 GLN A N 1
ATOM 791 C CA . GLN A 1 98 ? 6.877 -5.039 10.454 1.00 88.94 98 GLN A CA 1
ATOM 792 C C . GLN A 1 98 ? 6.198 -6.265 9.831 1.00 88.94 98 GLN A C 1
ATOM 794 O O . GLN A 1 98 ? 6.866 -7.270 9.615 1.00 88.94 98 GLN A O 1
ATOM 799 N N . LEU A 1 99 ? 4.891 -6.193 9.573 1.00 89.12 99 LEU A N 1
ATOM 800 C CA . LEU A 1 99 ? 4.042 -7.295 9.110 1.00 89.12 99 LEU A CA 1
ATOM 801 C C . LEU A 1 99 ? 3.155 -6.830 7.933 1.00 89.12 99 LEU A C 1
ATOM 803 O O . LEU A 1 99 ? 1.926 -6.768 8.061 1.00 89.12 99 LEU A O 1
ATOM 807 N N . PRO A 1 100 ? 3.756 -6.422 6.797 1.00 86.94 100 PRO A N 1
ATOM 808 C CA . PRO A 1 100 ? 3.026 -5.937 5.624 1.00 86.94 100 PRO A CA 1
ATOM 809 C C . PRO A 1 100 ? 2.177 -7.017 4.928 1.00 86.94 100 PRO A C 1
ATOM 811 O O . PRO A 1 100 ? 1.242 -6.686 4.202 1.00 86.94 100 PRO A O 1
ATOM 814 N N . ASP A 1 101 ? 2.444 -8.300 5.173 1.00 85.88 101 ASP A N 1
ATOM 815 C CA . ASP A 1 101 ? 1.598 -9.429 4.765 1.00 85.88 101 ASP A CA 1
ATOM 816 C C . ASP A 1 101 ? 0.215 -9.400 5.442 1.00 85.88 101 ASP A C 1
ATOM 818 O O . ASP A 1 101 ? -0.780 -9.850 4.877 1.00 85.88 101 ASP A O 1
ATOM 822 N N . LYS A 1 102 ? 0.122 -8.782 6.625 1.00 91.25 102 LYS A N 1
ATOM 823 C CA . LYS A 1 102 ? -1.107 -8.665 7.425 1.00 91.25 102 LYS A CA 1
ATOM 824 C C . LYS A 1 102 ? -1.819 -7.318 7.269 1.00 91.25 102 LYS A C 1
ATOM 826 O O . LYS A 1 102 ? -2.654 -6.963 8.106 1.00 91.25 102 LYS A O 1
ATOM 831 N N . VAL A 1 103 ? -1.530 -6.554 6.210 1.00 94.94 103 VAL A N 1
ATOM 832 C CA . VAL A 1 103 ? -2.121 -5.218 5.965 1.00 94.94 103 VAL A CA 1
ATOM 833 C C . VAL A 1 103 ? -3.642 -5.219 6.125 1.00 94.94 103 VAL A C 1
ATOM 835 O O . VAL A 1 103 ? -4.173 -4.391 6.866 1.00 94.94 103 VAL A O 1
ATOM 838 N N . THR A 1 104 ? -4.344 -6.168 5.501 1.00 97.25 104 THR A N 1
ATOM 839 C CA . THR A 1 104 ? -5.815 -6.202 5.520 1.00 97.25 104 THR A CA 1
ATOM 840 C C . THR A 1 104 ? -6.390 -6.638 6.867 1.00 97.25 104 THR A C 1
ATOM 842 O O . THR A 1 104 ? -7.523 -6.289 7.201 1.00 97.25 104 THR A O 1
ATOM 845 N N . VAL A 1 105 ? -5.624 -7.377 7.675 1.00 97.25 105 VAL A N 1
ATOM 846 C CA . VAL A 1 105 ? -5.999 -7.744 9.049 1.00 97.25 105 VAL A CA 1
ATOM 847 C C . VAL A 1 105 ? -6.002 -6.489 9.915 1.00 97.25 105 VAL A C 1
ATOM 849 O O . VAL A 1 105 ? -6.994 -6.183 10.582 1.00 97.25 105 VAL A O 1
ATOM 852 N N . TYR A 1 106 ? -4.911 -5.722 9.861 1.00 98.38 106 TYR A N 1
ATOM 853 C CA . TYR A 1 106 ? -4.772 -4.505 10.652 1.00 98.38 106 TYR A CA 1
ATOM 854 C C . TYR A 1 106 ? -5.684 -3.380 10.161 1.00 98.38 106 TYR A C 1
ATOM 856 O O . TYR A 1 106 ? -6.238 -2.665 10.993 1.00 98.38 106 TYR A O 1
ATOM 864 N N . SER A 1 107 ? -5.921 -3.240 8.854 1.00 98.56 107 SER A N 1
ATOM 865 C CA . SER A 1 107 ? -6.837 -2.216 8.338 1.00 98.56 107 SER A CA 1
ATOM 866 C C . SER A 1 107 ? -8.271 -2.512 8.772 1.00 98.56 107 SER A C 1
ATOM 868 O O . SER A 1 107 ? -8.978 -1.611 9.217 1.00 98.56 107 SER A O 1
ATOM 870 N N . THR A 1 108 ? -8.673 -3.788 8.767 1.00 98.62 108 THR A N 1
ATOM 871 C CA . THR A 1 108 ? -9.971 -4.231 9.294 1.00 98.62 108 THR A CA 1
ATOM 872 C C . THR A 1 108 ? -10.103 -3.924 10.783 1.00 98.62 108 THR A C 1
ATOM 874 O O . THR A 1 108 ? -11.109 -3.351 11.196 1.00 98.62 108 THR A O 1
ATOM 877 N N . LEU A 1 109 ? -9.086 -4.242 11.594 1.00 98.50 109 LEU A N 1
ATOM 878 C CA . LEU A 1 109 ? -9.091 -3.931 13.028 1.00 98.50 109 LEU A CA 1
ATOM 879 C C . LEU A 1 109 ? -9.230 -2.423 13.285 1.00 98.50 109 LEU A C 1
ATOM 881 O O . LEU A 1 109 ? -10.018 -2.015 14.138 1.00 98.50 109 LEU A O 1
ATOM 885 N N . VAL A 1 110 ? -8.495 -1.592 12.539 1.00 98.62 110 VAL A N 1
ATOM 886 C CA . VAL A 1 110 ? -8.584 -0.129 12.652 1.00 98.62 110 VAL A CA 1
ATOM 887 C C . VAL A 1 110 ? -9.953 0.379 12.198 1.00 98.62 110 VAL A C 1
ATOM 889 O O . VAL A 1 110 ? -10.512 1.245 12.865 1.00 98.62 110 VAL A O 1
ATOM 892 N N . GLY A 1 111 ? -10.536 -0.191 11.139 1.00 98.69 111 GLY A N 1
ATOM 893 C CA . GLY A 1 111 ? -11.909 0.089 10.709 1.00 98.69 111 GLY A CA 1
ATOM 894 C C . GLY A 1 111 ? -12.935 -0.173 11.807 1.00 98.69 111 GLY A C 1
ATOM 895 O O . GLY A 1 111 ? -13.745 0.700 12.124 1.00 98.69 111 GLY A O 1
ATOM 896 N N . LEU A 1 112 ? -12.850 -1.340 12.450 1.00 98.50 112 LEU A N 1
ATOM 897 C CA . LEU A 1 112 ? -13.734 -1.706 13.557 1.00 98.50 112 LEU A CA 1
ATOM 898 C C . LEU A 1 112 ? -13.567 -0.763 14.757 1.00 98.50 112 LEU A C 1
ATOM 900 O O . LEU A 1 112 ? -14.560 -0.283 15.302 1.00 98.50 112 LEU A O 1
ATOM 904 N N . LEU A 1 113 ? -12.329 -0.433 15.136 1.00 98.25 113 LEU A N 1
ATOM 905 C CA . LEU A 1 113 ? -12.062 0.502 16.233 1.00 98.25 113 LEU A CA 1
ATOM 906 C C . LEU A 1 113 ? -12.513 1.932 15.909 1.00 98.25 113 LEU A C 1
ATOM 908 O O . LEU A 1 113 ? -13.057 2.600 16.784 1.00 98.25 113 LEU A O 1
ATOM 912 N N . ASN A 1 114 ? -12.351 2.396 14.667 1.00 98.50 114 ASN A N 1
ATOM 913 C CA . ASN A 1 114 ? -12.851 3.699 14.221 1.00 98.50 114 ASN A CA 1
ATOM 914 C C . ASN A 1 114 ? -14.384 3.772 14.294 1.00 98.50 114 ASN A C 1
ATOM 916 O O . ASN A 1 114 ? -14.929 4.769 14.765 1.00 98.50 114 ASN A O 1
ATOM 920 N N . ALA A 1 115 ? -15.082 2.702 13.897 1.00 97.69 115 ALA A N 1
ATOM 921 C CA . ALA A 1 115 ? -16.540 2.623 13.993 1.00 97.69 115 ALA A CA 1
ATOM 922 C C . ALA A 1 115 ? -17.045 2.743 15.445 1.00 97.69 115 ALA A C 1
ATOM 924 O O . ALA A 1 115 ? -18.137 3.260 15.683 1.00 97.69 115 ALA A O 1
ATOM 925 N N . LYS A 1 116 ? -16.246 2.298 16.425 1.00 96.19 116 LYS A N 1
ATOM 926 C CA . LYS A 1 116 ? -16.530 2.443 17.863 1.00 96.19 116 LYS A CA 1
ATOM 927 C C . LYS A 1 116 ? -16.085 3.787 18.432 1.00 96.19 116 LYS A C 1
ATOM 929 O O . LYS A 1 116 ? -16.766 4.361 19.279 1.00 96.19 116 LYS A O 1
ATOM 934 N N . ASN A 1 117 ? -14.940 4.292 17.983 1.00 97.25 117 ASN A N 1
ATOM 935 C CA . ASN A 1 117 ? -14.314 5.498 18.499 1.00 97.25 117 ASN A CA 1
ATOM 936 C C . ASN A 1 117 ? -13.663 6.299 17.362 1.00 97.25 117 ASN A C 1
ATOM 938 O O . ASN A 1 117 ? -12.514 6.072 16.985 1.00 97.25 117 ASN A O 1
ATOM 942 N N . PHE A 1 118 ? -14.395 7.295 16.859 1.00 97.56 118 PHE A N 1
ATOM 943 C CA . PHE A 1 118 ? -13.936 8.161 15.772 1.00 97.56 118 PHE A CA 1
ATOM 944 C C . PHE A 1 118 ? -12.614 8.876 16.094 1.00 97.56 118 PHE A C 1
ATOM 946 O O . PHE A 1 118 ? -11.748 8.987 15.232 1.00 97.56 118 PHE A O 1
ATOM 953 N N . ASN A 1 119 ? -12.414 9.320 17.342 1.00 97.44 119 ASN A N 1
ATOM 954 C CA . ASN A 1 119 ? -11.189 10.026 17.733 1.00 97.44 119 ASN A CA 1
ATOM 955 C C . ASN A 1 119 ? -9.957 9.118 17.636 1.00 97.44 119 ASN A C 1
ATOM 957 O O . ASN A 1 119 ? -8.916 9.566 17.168 1.00 97.44 119 ASN A O 1
ATOM 961 N N . PHE A 1 120 ? -10.086 7.839 18.007 1.00 98.06 120 PHE A N 1
ATOM 962 C CA . PHE A 1 120 ? -9.014 6.860 17.815 1.00 98.06 120 PHE A CA 1
ATOM 963 C C . PHE A 1 120 ? -8.621 6.738 16.335 1.00 98.06 120 PHE A C 1
ATOM 965 O O . PHE A 1 120 ? -7.432 6.745 16.023 1.00 98.06 120 PHE A O 1
ATOM 972 N N . GLY A 1 121 ? -9.607 6.678 15.430 1.00 98.25 121 GLY A N 1
ATOM 973 C CA . GLY A 1 121 ? -9.367 6.646 13.984 1.00 98.25 121 GLY A CA 1
ATOM 974 C C . GLY A 1 121 ? -8.599 7.871 13.472 1.00 98.25 121 GLY A C 1
ATOM 975 O O . GLY A 1 121 ? -7.710 7.732 12.637 1.00 98.25 121 GLY A O 1
ATOM 976 N N . GLY A 1 122 ? -8.876 9.054 14.022 1.00 98.31 122 GLY A N 1
ATOM 977 C CA . GLY A 1 122 ? -8.132 10.273 13.696 1.00 98.31 122 GLY A CA 1
ATOM 978 C C . GLY A 1 122 ? -6.690 10.227 14.207 1.00 98.31 122 GLY A C 1
ATOM 979 O O . GLY A 1 122 ? -5.754 10.432 13.438 1.00 98.31 122 GLY A O 1
ATOM 980 N N . GLU A 1 123 ? -6.501 9.880 15.485 1.00 98.44 123 GLU A N 1
ATOM 981 C CA . GLU A 1 123 ? -5.179 9.820 16.126 1.00 98.44 123 GLU A CA 1
ATOM 982 C C . GLU A 1 123 ? -4.238 8.811 15.435 1.00 98.44 123 GLU A C 1
ATOM 984 O O . GLU A 1 123 ? -3.047 9.083 15.266 1.00 98.44 123 GLU A O 1
ATOM 989 N N . ILE A 1 124 ? -4.749 7.652 14.995 1.00 98.50 124 ILE A N 1
ATOM 990 C CA . ILE A 1 124 ? -3.922 6.665 14.283 1.00 98.50 124 ILE A CA 1
ATOM 991 C C . ILE A 1 124 ? -3.551 7.126 12.870 1.00 98.50 124 ILE A C 1
ATOM 993 O O . ILE A 1 124 ? -2.417 6.908 12.445 1.00 98.50 124 ILE A O 1
ATOM 997 N N . VAL A 1 125 ? -4.455 7.805 12.156 1.00 98.62 125 VAL A N 1
ATOM 998 C CA . VAL A 1 125 ? -4.157 8.397 10.842 1.00 98.62 125 VAL A CA 1
ATOM 999 C C . VAL A 1 125 ? -3.088 9.483 10.977 1.00 98.62 125 VAL A C 1
ATOM 1001 O O . VAL A 1 125 ? -2.117 9.479 10.221 1.00 98.62 125 VAL A O 1
ATOM 1004 N N . GLU A 1 126 ? -3.209 10.373 11.965 1.00 98.31 126 GLU A N 1
ATOM 1005 C CA . GLU A 1 126 ? -2.197 11.399 12.253 1.00 98.31 126 GLU A CA 1
ATOM 1006 C C . GLU A 1 126 ? -0.830 10.775 12.555 1.00 98.31 126 GLU A C 1
ATOM 1008 O O . GLU A 1 126 ? 0.194 11.207 12.015 1.00 98.31 126 GLU A O 1
ATOM 1013 N N . LYS A 1 127 ? -0.810 9.714 13.370 1.00 98.19 127 LYS A N 1
ATOM 1014 C CA . LYS A 1 127 ? 0.417 8.983 13.687 1.00 98.19 127 LYS A CA 1
ATOM 1015 C C . LYS A 1 127 ? 1.040 8.335 12.449 1.00 98.19 127 LYS A C 1
ATOM 1017 O O . LYS A 1 127 ? 2.245 8.470 12.259 1.00 98.19 127 LYS A O 1
ATOM 1022 N N . LEU A 1 128 ? 0.249 7.685 11.593 1.00 98.56 128 LEU A N 1
ATOM 1023 C CA . LEU A 1 128 ? 0.735 7.062 10.355 1.00 98.56 128 LEU A CA 1
ATOM 1024 C C . LEU A 1 128 ? 1.337 8.088 9.391 1.00 98.56 128 LEU A C 1
ATOM 1026 O O . LEU A 1 128 ? 2.396 7.833 8.827 1.00 98.56 128 LEU A O 1
ATOM 1030 N N . VAL A 1 129 ? 0.717 9.262 9.231 1.00 98.12 129 VAL A N 1
ATOM 1031 C CA . VAL A 1 129 ? 1.273 10.336 8.388 1.00 98.12 129 VAL A CA 1
ATOM 1032 C C . VAL A 1 129 ? 2.568 10.898 8.983 1.00 98.12 129 VAL A C 1
ATOM 1034 O O . VAL A 1 129 ? 3.538 11.113 8.256 1.00 98.12 129 VAL A O 1
ATOM 1037 N N . SER A 1 130 ? 2.629 11.082 10.306 1.00 97.50 130 SER A N 1
ATOM 1038 C CA . SER A 1 130 ? 3.864 11.482 10.993 1.00 97.50 130 SER A CA 1
ATOM 1039 C C . SER A 1 130 ? 4.981 10.445 10.829 1.00 97.50 130 SER A C 1
ATOM 1041 O O . SER A 1 130 ? 6.147 10.810 10.652 1.00 97.50 130 SER A O 1
ATOM 1043 N N . ASP A 1 131 ? 4.646 9.157 10.897 1.00 97.94 131 ASP A N 1
ATOM 1044 C CA . ASP A 1 131 ? 5.602 8.068 10.709 1.00 97.94 131 ASP A CA 1
ATOM 1045 C C . ASP A 1 131 ? 6.063 8.005 9.253 1.00 97.94 131 ASP A C 1
ATOM 1047 O O . ASP A 1 131 ? 7.264 7.924 9.014 1.00 97.94 131 ASP A O 1
ATOM 1051 N N . LEU A 1 132 ? 5.157 8.159 8.281 1.00 98.31 132 LEU A N 1
ATOM 1052 C CA . LEU A 1 132 ? 5.498 8.239 6.859 1.00 98.31 132 LEU A CA 1
ATOM 1053 C C . LEU A 1 132 ? 6.518 9.349 6.582 1.00 98.31 132 LEU A C 1
ATOM 1055 O O . LEU A 1 132 ? 7.530 9.104 5.925 1.00 98.31 132 LEU A O 1
ATOM 1059 N N . GLN A 1 133 ? 6.286 10.549 7.120 1.00 96.31 133 GLN A N 1
ATOM 1060 C CA . GLN A 1 133 ? 7.223 11.665 6.996 1.00 96.31 133 GLN A CA 1
ATOM 1061 C C . GLN A 1 133 ? 8.601 11.296 7.562 1.00 96.31 133 GLN A C 1
ATOM 1063 O O . GLN A 1 133 ? 9.615 11.451 6.883 1.00 96.31 133 GLN A O 1
ATOM 1068 N N . THR A 1 134 ? 8.625 10.731 8.772 1.00 96.94 134 THR A N 1
ATOM 1069 C CA . THR A 1 134 ? 9.862 10.303 9.444 1.00 96.94 134 THR A CA 1
ATOM 1070 C C . THR A 1 134 ? 10.611 9.245 8.628 1.00 96.94 134 THR A C 1
ATOM 1072 O O . THR A 1 134 ? 11.835 9.295 8.521 1.00 96.94 134 THR A O 1
ATOM 1075 N N . LYS A 1 135 ? 9.891 8.289 8.028 1.00 97.50 135 LYS A N 1
ATOM 1076 C CA . LYS A 1 135 ? 10.475 7.233 7.192 1.00 97.50 135 LYS A CA 1
ATOM 1077 C C . LYS A 1 135 ? 11.098 7.788 5.918 1.00 97.50 135 LYS A C 1
ATOM 1079 O O . LYS A 1 135 ? 12.222 7.423 5.594 1.00 97.50 135 LYS A O 1
ATOM 1084 N N . LEU A 1 136 ? 10.426 8.713 5.240 1.00 95.12 136 LEU A N 1
ATOM 1085 C CA . LEU A 1 136 ? 10.962 9.339 4.031 1.00 95.12 136 LEU A CA 1
ATOM 1086 C C . LEU A 1 136 ? 12.177 10.226 4.311 1.00 95.12 136 LEU A C 1
ATOM 1088 O O . LEU A 1 136 ? 13.131 10.208 3.540 1.00 95.12 136 LEU A O 1
ATOM 1092 N N . GLU A 1 137 ? 12.171 10.975 5.415 1.00 93.62 137 GLU A N 1
ATOM 1093 C CA . GLU A 1 137 ? 13.326 11.777 5.846 1.00 93.62 137 GLU A CA 1
ATOM 1094 C C . GLU A 1 137 ? 14.536 10.910 6.214 1.00 93.62 137 GLU A C 1
ATOM 1096 O O . GLU A 1 137 ? 15.677 11.322 6.012 1.00 93.62 137 GLU A O 1
ATOM 1101 N N . ALA A 1 138 ? 14.287 9.708 6.733 1.00 94.81 138 ALA A N 1
ATOM 1102 C CA . ALA A 1 138 ? 15.310 8.720 7.053 1.00 94.81 138 ALA A CA 1
ATOM 1103 C C . ALA A 1 138 ? 15.726 7.847 5.855 1.00 94.81 138 ALA A C 1
ATOM 1105 O O . ALA A 1 138 ? 16.521 6.928 6.044 1.00 94.81 138 ALA A O 1
ATOM 1106 N N . GLU A 1 139 ? 15.195 8.108 4.652 1.00 94.38 139 GLU A N 1
ATOM 1107 C CA . GLU A 1 139 ? 15.428 7.301 3.443 1.00 94.38 139 GLU A CA 1
ATOM 1108 C C . GLU A 1 139 ? 15.009 5.821 3.604 1.00 94.38 139 GLU A C 1
ATOM 1110 O O . GLU A 1 139 ? 15.490 4.930 2.905 1.00 94.38 139 GLU A O 1
ATOM 1115 N N . ASP A 1 140 ? 14.069 5.551 4.514 1.00 96.00 140 ASP A N 1
ATOM 1116 C CA . ASP A 1 140 ? 13.484 4.237 4.779 1.00 96.00 140 ASP A CA 1
ATOM 1117 C C . ASP A 1 140 ? 12.247 4.021 3.892 1.00 96.00 140 ASP A C 1
ATOM 1119 O O . ASP A 1 140 ? 11.091 4.023 4.330 1.00 96.00 140 ASP A O 1
ATOM 1123 N N . TYR A 1 141 ? 12.511 3.905 2.592 1.00 95.56 141 TYR A N 1
ATOM 1124 C CA . TYR A 1 141 ? 11.483 3.820 1.554 1.00 95.56 141 TYR A CA 1
ATOM 1125 C C . TYR A 1 141 ? 10.646 2.544 1.617 1.00 95.56 141 TYR A C 1
ATOM 1127 O O . TYR A 1 141 ? 9.493 2.546 1.192 1.00 95.56 141 TYR A O 1
ATOM 1135 N N . GLU A 1 142 ? 11.206 1.460 2.145 1.00 94.38 142 GLU A N 1
ATOM 1136 C CA . GLU A 1 142 ? 10.488 0.201 2.307 1.00 94.38 142 GLU A CA 1
ATOM 1137 C C . GLU A 1 142 ? 9.345 0.364 3.317 1.00 94.38 142 GLU A C 1
ATOM 1139 O O . GLU A 1 142 ? 8.176 0.166 2.986 1.00 94.38 142 GLU A O 1
ATOM 1144 N N . HIS A 1 143 ? 9.652 0.837 4.527 1.00 96.81 143 HIS A N 1
ATOM 1145 C CA . HIS A 1 143 ? 8.623 1.056 5.539 1.00 96.81 143 HIS A CA 1
ATOM 1146 C C . HIS A 1 143 ? 7.672 2.196 5.160 1.00 96.81 143 HIS A C 1
ATOM 1148 O O . HIS A 1 143 ? 6.479 2.120 5.457 1.00 96.81 143 HIS A O 1
ATOM 1154 N N . ALA A 1 144 ? 8.160 3.232 4.467 1.00 98.19 144 ALA A N 1
ATOM 1155 C CA . ALA A 1 144 ? 7.292 4.261 3.896 1.00 98.19 144 ALA A CA 1
ATOM 1156 C C . ALA A 1 144 ? 6.251 3.643 2.945 1.00 98.19 144 ALA A C 1
ATOM 1158 O O . ALA A 1 144 ? 5.065 3.954 3.038 1.00 98.19 144 ALA A O 1
ATOM 1159 N N . MET A 1 145 ? 6.665 2.718 2.077 1.00 97.56 145 MET A N 1
ATOM 1160 C CA . MET A 1 145 ? 5.778 2.015 1.150 1.00 97.56 145 MET A CA 1
ATOM 1161 C C . MET A 1 145 ? 4.734 1.147 1.871 1.00 97.56 145 MET A C 1
ATOM 1163 O O . MET A 1 145 ? 3.574 1.121 1.447 1.00 97.56 145 MET A O 1
ATOM 1167 N N . TYR A 1 146 ? 5.090 0.488 2.978 1.00 97.81 146 TYR A N 1
ATOM 1168 C CA . TYR A 1 146 ? 4.128 -0.253 3.807 1.00 97.81 146 TYR A CA 1
ATOM 1169 C C . TYR A 1 146 ? 3.069 0.669 4.420 1.00 97.81 146 TYR A C 1
ATOM 1171 O O . TYR A 1 146 ? 1.875 0.376 4.337 1.00 97.81 146 TYR A O 1
ATOM 1179 N N . ILE A 1 147 ? 3.478 1.833 4.937 1.00 98.69 147 ILE A N 1
ATOM 1180 C CA . ILE A 1 147 ? 2.547 2.835 5.474 1.00 98.69 147 ILE A CA 1
ATOM 1181 C C . ILE A 1 147 ? 1.616 3.371 4.376 1.00 98.69 147 ILE A C 1
ATOM 1183 O O . ILE A 1 147 ? 0.411 3.460 4.598 1.00 98.69 147 ILE A O 1
ATOM 1187 N N . ILE A 1 148 ? 2.131 3.688 3.183 1.00 98.62 148 ILE A N 1
ATOM 1188 C CA . ILE A 1 148 ? 1.314 4.171 2.052 1.00 98.62 148 ILE A CA 1
ATOM 1189 C C . ILE A 1 148 ? 0.293 3.106 1.626 1.00 98.62 148 ILE A C 1
ATOM 1191 O O . ILE A 1 148 ? -0.878 3.427 1.418 1.00 98.62 148 ILE A O 1
ATOM 1195 N N . THR A 1 149 ? 0.713 1.839 1.546 1.00 98.62 149 THR A N 1
ATOM 1196 C CA . THR A 1 149 ? -0.181 0.711 1.231 1.00 98.62 149 THR A CA 1
ATOM 1197 C C . THR A 1 149 ? -1.301 0.609 2.266 1.00 98.62 149 THR A C 1
ATOM 1199 O O . THR A 1 149 ? -2.475 0.517 1.906 1.00 98.62 149 THR A O 1
ATOM 1202 N N . PHE A 1 150 ? -0.953 0.711 3.552 1.00 98.81 150 PHE A N 1
ATOM 1203 C CA . PHE A 1 150 ? -1.915 0.673 4.647 1.00 98.81 150 PHE A CA 1
ATOM 1204 C C . PHE A 1 150 ? -2.902 1.847 4.608 1.00 98.81 150 PHE A C 1
ATOM 1206 O O . PHE A 1 150 ? -4.107 1.629 4.690 1.00 98.81 150 PHE A O 1
ATOM 1213 N N . LEU A 1 151 ? -2.420 3.081 4.412 1.00 98.81 151 LEU A N 1
ATOM 1214 C CA . LEU A 1 151 ? -3.265 4.273 4.261 1.00 98.81 151 LEU A CA 1
ATOM 1215 C C . LEU A 1 151 ? -4.250 4.134 3.089 1.00 98.81 151 LEU A C 1
ATOM 1217 O O . LEU A 1 151 ? -5.399 4.551 3.202 1.00 98.81 151 LEU A O 1
ATOM 1221 N N . CYS A 1 152 ? -3.843 3.514 1.980 1.00 98.69 152 CYS A N 1
ATOM 1222 C CA . CYS A 1 152 ? -4.755 3.248 0.869 1.00 98.69 152 CYS A CA 1
ATOM 1223 C C . CYS A 1 152 ? -5.825 2.211 1.247 1.00 98.69 152 CYS A C 1
ATOM 1225 O O . CYS A 1 152 ? -7.008 2.434 0.998 1.00 98.69 152 CYS A O 1
ATOM 1227 N N . ASP A 1 153 ? -5.446 1.108 1.899 1.00 98.75 153 ASP A N 1
ATOM 1228 C CA . ASP A 1 153 ? -6.397 0.067 2.314 1.00 98.75 153 ASP A CA 1
ATOM 1229 C C . ASP A 1 153 ? -7.348 0.523 3.444 1.00 98.75 153 ASP A C 1
ATOM 1231 O O . ASP A 1 153 ? -8.470 0.023 3.575 1.00 98.75 153 ASP A O 1
ATOM 1235 N N . LEU A 1 154 ? -6.975 1.559 4.207 1.00 98.81 154 LEU A N 1
ATOM 1236 C CA . LEU A 1 154 ? -7.876 2.248 5.139 1.00 98.81 154 LEU A CA 1
ATOM 1237 C C . LEU A 1 154 ? -9.099 2.892 4.451 1.00 98.81 154 LEU A C 1
ATOM 1239 O O . LEU A 1 154 ? -10.118 3.128 5.105 1.00 98.81 154 LEU A O 1
ATOM 1243 N N . GLY A 1 155 ? -9.047 3.135 3.137 1.00 98.19 155 GLY A N 1
ATOM 1244 C CA . GLY A 1 155 ? -10.222 3.521 2.351 1.00 98.19 155 GLY A CA 1
ATOM 1245 C C . GLY A 1 155 ? -11.259 2.398 2.250 1.00 98.19 155 GLY A C 1
ATOM 1246 O O . GLY A 1 155 ? -12.457 2.643 2.417 1.00 98.19 155 GLY A O 1
ATOM 1247 N N . ASN A 1 156 ? -10.801 1.155 2.062 1.00 98.06 156 ASN A N 1
ATOM 1248 C CA . ASN A 1 156 ? -11.667 -0.023 1.964 1.00 98.06 156 ASN A CA 1
ATOM 1249 C C . ASN A 1 156 ? -12.319 -0.372 3.312 1.00 98.06 156 ASN A C 1
ATOM 1251 O O . ASN A 1 156 ? -13.499 -0.711 3.371 1.00 98.06 156 ASN A O 1
ATOM 1255 N N . SER A 1 157 ? -11.575 -0.219 4.413 1.00 97.88 157 SER A N 1
ATOM 1256 C CA . SER A 1 157 ? -12.075 -0.423 5.786 1.00 97.88 157 SER A CA 1
ATOM 1257 C C . SER A 1 157 ? -12.882 0.761 6.347 1.00 97.88 157 SER A C 1
ATOM 1259 O O . SER A 1 157 ? -13.226 0.776 7.528 1.00 97.88 157 SER A O 1
ATOM 1261 N N . ARG A 1 158 ? -13.223 1.745 5.499 1.00 97.75 158 ARG A N 1
ATOM 1262 C CA . ARG A 1 158 ? -14.047 2.924 5.821 1.00 97.75 158 ARG A CA 1
ATOM 1263 C C . ARG A 1 158 ? -13.469 3.829 6.917 1.00 97.75 158 ARG A C 1
ATOM 1265 O O . ARG A 1 158 ? -14.220 4.501 7.616 1.00 97.75 158 ARG A O 1
ATOM 1272 N N . VAL A 1 159 ? -12.147 3.905 7.034 1.00 98.69 159 VAL A N 1
ATOM 1273 C CA . VAL A 1 159 ? -11.476 4.843 7.950 1.00 98.69 159 VAL A CA 1
ATOM 1274 C C . VAL A 1 159 ? -11.168 6.161 7.250 1.00 98.69 159 VAL A C 1
ATOM 1276 O O . VAL A 1 159 ? -11.384 7.220 7.830 1.00 98.69 159 VAL A O 1
ATOM 1279 N N . LEU A 1 160 ? -10.716 6.111 5.994 1.00 98.69 160 LEU A N 1
ATOM 1280 C CA . LEU A 1 160 ? -10.369 7.292 5.201 1.00 98.69 160 LEU A CA 1
ATOM 1281 C C . LEU A 1 160 ? -11.363 7.539 4.062 1.00 98.69 160 LEU A C 1
ATOM 1283 O O . LEU A 1 160 ? -11.911 6.605 3.476 1.00 98.69 160 LEU A O 1
ATOM 1287 N N . THR A 1 161 ? -11.578 8.811 3.719 1.00 98.50 161 THR A N 1
ATOM 1288 C CA . THR A 1 161 ? -12.363 9.174 2.534 1.00 98.50 161 THR A CA 1
ATOM 1289 C C . THR A 1 161 ? -11.570 8.901 1.257 1.00 98.50 161 THR A C 1
ATOM 1291 O O . THR A 1 161 ? -10.383 9.222 1.159 1.00 98.50 161 THR A O 1
ATOM 1294 N N . LEU A 1 162 ? -12.248 8.395 0.222 1.00 98.44 162 LEU A N 1
ATOM 1295 C CA . LEU A 1 162 ? -11.627 8.164 -1.089 1.00 98.44 162 LEU A CA 1
ATOM 1296 C C . LEU A 1 162 ? -11.124 9.456 -1.747 1.00 98.44 162 LEU A C 1
ATOM 1298 O O . LEU A 1 162 ? -10.140 9.418 -2.481 1.00 98.44 162 LEU A O 1
ATOM 1302 N N . SER A 1 163 ? -11.767 10.600 -1.472 1.00 98.19 163 SER A N 1
ATOM 1303 C CA . SER A 1 163 ? -11.286 11.908 -1.940 1.00 98.19 163 SER A CA 1
ATOM 1304 C C . SER A 1 163 ? -9.898 12.213 -1.377 1.00 98.19 163 SER A C 1
ATOM 1306 O O . SER A 1 163 ? -8.994 12.506 -2.148 1.00 98.19 163 SER A O 1
ATOM 1308 N N . SER A 1 164 ? -9.699 12.058 -0.063 1.00 98.31 164 SER A N 1
ATOM 1309 C CA . SER A 1 164 ? -8.394 12.338 0.547 1.00 98.31 164 SER A CA 1
ATOM 1310 C C . SER A 1 164 ? -7.300 11.354 0.114 1.00 98.31 164 SER A C 1
ATOM 1312 O O . SER A 1 164 ? -6.155 11.757 -0.055 1.00 98.31 164 SER A O 1
ATOM 1314 N N . ILE A 1 165 ? -7.645 10.085 -0.148 1.00 98.50 165 ILE A N 1
ATOM 1315 C CA . ILE A 1 165 ? -6.706 9.104 -0.722 1.00 98.50 165 ILE A CA 1
ATOM 1316 C C . ILE A 1 165 ? -6.306 9.501 -2.145 1.00 98.50 165 ILE A C 1
ATOM 1318 O O . ILE A 1 165 ? -5.135 9.428 -2.500 1.00 98.50 165 ILE A O 1
ATOM 1322 N N . THR A 1 166 ? -7.264 9.939 -2.959 1.00 97.88 166 THR A N 1
ATOM 1323 C CA . THR A 1 166 ? -6.998 10.383 -4.332 1.00 97.88 166 THR A CA 1
ATOM 1324 C C . THR A 1 166 ? -6.073 11.600 -4.348 1.00 97.88 166 THR A C 1
ATOM 1326 O O . THR A 1 166 ? -5.085 11.603 -5.074 1.00 97.88 166 THR A O 1
ATOM 1329 N N . GLU A 1 167 ? -6.352 12.601 -3.508 1.00 96.94 167 GLU A N 1
ATOM 1330 C CA . GLU A 1 167 ? -5.502 13.789 -3.337 1.00 96.94 167 GLU A CA 1
ATOM 1331 C C . GLU A 1 167 ? -4.093 13.415 -2.860 1.00 96.94 167 GLU A C 1
ATOM 1333 O O . GLU A 1 167 ? -3.104 13.968 -3.334 1.00 96.94 167 GLU A O 1
ATOM 1338 N N . PHE A 1 168 ? -3.987 12.438 -1.960 1.00 97.75 168 PHE A N 1
ATOM 1339 C CA . PHE A 1 168 ? -2.711 11.924 -1.480 1.00 97.75 168 PHE A CA 1
ATOM 1340 C C . PHE A 1 168 ? -1.903 11.221 -2.583 1.00 97.75 168 PHE A C 1
ATOM 1342 O O . PHE A 1 168 ? -0.717 11.510 -2.742 1.00 97.75 168 PHE A O 1
ATOM 1349 N N . LEU A 1 169 ? -2.527 10.344 -3.379 1.00 97.38 169 LEU A N 1
ATOM 1350 C CA . LEU A 1 169 ? -1.869 9.671 -4.507 1.00 97.38 169 LEU A CA 1
ATOM 1351 C C . LEU A 1 169 ? -1.449 10.660 -5.601 1.00 97.38 169 LEU A C 1
ATOM 1353 O O . LEU A 1 169 ? -0.347 10.542 -6.138 1.00 97.38 169 LEU A O 1
ATOM 1357 N N . ASP A 1 170 ? -2.289 11.651 -5.900 1.00 93.69 170 ASP A N 1
ATOM 1358 C CA . ASP A 1 170 ? -1.936 12.726 -6.826 1.00 93.69 170 ASP A CA 1
ATOM 1359 C C . ASP A 1 170 ? -0.776 13.571 -6.277 1.00 93.69 170 ASP A C 1
ATOM 1361 O O . ASP A 1 170 ? 0.167 13.863 -7.003 1.00 93.69 170 ASP A O 1
ATOM 1365 N N . GLY A 1 171 ? -0.760 13.869 -4.974 1.00 93.12 171 GLY A N 1
ATOM 1366 C CA . GLY A 1 171 ? 0.365 14.532 -4.309 1.00 93.12 171 GLY A CA 1
ATOM 1367 C C . GLY A 1 171 ? 1.684 13.759 -4.435 1.00 93.12 171 GLY A C 1
ATOM 1368 O O . GLY A 1 171 ? 2.717 14.353 -4.747 1.00 93.12 171 GLY A O 1
ATOM 1369 N N . LEU A 1 172 ? 1.660 12.428 -4.277 1.00 93.75 172 LEU A N 1
ATOM 1370 C CA . LEU A 1 172 ? 2.830 11.571 -4.521 1.00 93.75 172 LEU A CA 1
ATOM 1371 C C . LEU A 1 172 ? 3.293 11.648 -5.985 1.00 93.75 172 LEU A C 1
ATOM 1373 O O . LEU A 1 172 ? 4.490 11.785 -6.241 1.00 93.75 172 LEU A O 1
ATOM 1377 N N . MET A 1 173 ? 2.357 11.609 -6.941 1.00 90.56 173 MET A N 1
ATOM 1378 C CA . MET A 1 173 ? 2.664 11.772 -8.365 1.00 90.56 173 MET A CA 1
ATOM 1379 C C . MET A 1 173 ? 3.248 13.156 -8.670 1.00 90.56 173 MET A C 1
ATOM 1381 O O . MET A 1 173 ? 4.250 13.251 -9.371 1.00 90.56 173 MET A O 1
ATOM 1385 N N . GLN A 1 174 ? 2.682 14.233 -8.124 1.00 86.19 174 GLN A N 1
ATOM 1386 C CA . GLN A 1 174 ? 3.185 15.596 -8.314 1.00 86.19 174 GLN A CA 1
ATOM 1387 C C . GLN A 1 174 ? 4.602 15.766 -7.752 1.00 86.19 174 GLN A C 1
ATOM 1389 O O . GLN A 1 174 ? 5.444 16.380 -8.408 1.00 86.19 174 GLN A O 1
ATOM 1394 N N . SER A 1 175 ? 4.907 15.163 -6.599 1.00 80.38 175 SER A N 1
ATOM 1395 C CA . SER A 1 175 ? 6.267 15.145 -6.039 1.00 80.38 175 SER A CA 1
ATOM 1396 C C . SER A 1 175 ? 7.278 14.362 -6.874 1.00 80.38 175 SER A C 1
ATOM 1398 O O . SER A 1 175 ? 8.487 14.607 -6.775 1.00 80.38 175 SER A O 1
ATOM 1400 N N . ALA A 1 176 ? 6.801 13.458 -7.729 1.00 70.56 176 ALA A N 1
ATOM 1401 C CA . ALA A 1 176 ? 7.611 12.819 -8.754 1.00 70.56 176 ALA A CA 1
ATOM 1402 C C . ALA A 1 176 ? 8.042 13.839 -9.837 1.00 70.56 176 ALA A C 1
ATOM 1404 O O . ALA A 1 176 ? 9.135 13.736 -10.385 1.00 70.56 176 ALA A O 1
ATOM 1405 N N . PHE A 1 177 ? 7.234 14.871 -10.103 1.00 71.62 177 PHE A N 1
ATOM 1406 C CA . PHE A 1 177 ? 7.457 15.857 -11.169 1.00 71.62 177 PHE A CA 1
ATOM 1407 C C . PHE A 1 177 ? 7.942 17.235 -10.690 1.00 71.62 177 PHE A C 1
ATOM 1409 O O . PHE A 1 177 ? 7.898 18.183 -11.471 1.00 71.62 177 PHE A O 1
ATOM 1416 N N . GLU A 1 178 ? 8.401 17.382 -9.440 1.00 66.44 178 GLU A N 1
ATOM 1417 C CA . GLU A 1 178 ? 8.843 18.673 -8.886 1.00 66.44 178 GLU A CA 1
ATOM 1418 C C . GLU A 1 178 ? 9.838 19.416 -9.814 1.00 66.44 178 GLU A C 1
ATOM 1420 O O . GLU A 1 178 ? 11.019 19.079 -9.914 1.00 66.44 178 GLU A O 1
ATOM 1425 N N . GLU A 1 179 ? 9.358 20.490 -10.461 1.00 48.56 179 GLU A N 1
ATOM 1426 C CA . GLU A 1 179 ? 10.096 21.349 -11.407 1.00 48.56 179 GLU A CA 1
ATOM 1427 C C . GLU A 1 179 ? 11.126 22.286 -10.737 1.00 48.56 179 GLU A C 1
ATOM 1429 O O . GLU A 1 179 ? 11.750 23.114 -11.400 1.00 48.56 179 GLU A O 1
ATOM 1434 N N . ASN A 1 180 ? 11.368 22.159 -9.427 1.00 45.28 180 ASN A N 1
ATOM 1435 C CA . ASN A 1 180 ? 12.390 22.939 -8.708 1.00 45.28 180 ASN A CA 1
ATOM 1436 C C . ASN A 1 180 ? 13.819 22.410 -8.907 1.00 45.28 180 ASN A C 1
ATOM 1438 O O . ASN A 1 180 ? 14.743 22.756 -8.171 1.00 45.28 180 ASN A O 1
ATOM 1442 N N . VAL A 1 181 ? 14.027 21.627 -9.960 1.00 46.41 181 VAL A N 1
ATOM 1443 C CA . VAL A 1 181 ? 15.307 21.582 -10.649 1.00 46.41 181 VAL A CA 1
ATOM 1444 C C . VAL A 1 181 ? 15.260 22.746 -11.635 1.00 46.41 181 VAL A C 1
ATOM 1446 O O . VAL A 1 181 ? 14.493 22.657 -12.593 1.00 46.41 181 VAL A O 1
ATOM 1449 N N . PRO A 1 182 ? 16.006 23.852 -11.425 1.00 34.12 182 PRO A N 1
ATOM 1450 C CA . PRO A 1 182 ? 15.951 24.981 -12.343 1.00 34.12 182 PRO A CA 1
ATOM 1451 C C . PRO A 1 182 ? 16.078 24.464 -13.779 1.00 34.12 182 PRO A C 1
ATOM 1453 O O . PRO A 1 182 ? 16.837 23.519 -14.008 1.00 34.12 182 PRO A O 1
ATOM 1456 N N . GLN A 1 183 ? 15.357 25.078 -14.729 1.00 36.59 183 GLN A N 1
ATOM 1457 C CA . GLN A 1 183 ? 15.422 24.816 -16.181 1.00 36.59 183 GLN A CA 1
ATOM 1458 C C . GLN A 1 183 ? 16.820 25.093 -16.777 1.00 36.59 183 GLN A C 1
ATOM 1460 O O . GLN A 1 183 ? 16.988 25.546 -17.907 1.00 36.59 183 GLN A O 1
ATOM 1465 N N . VAL A 1 184 ? 17.874 24.862 -16.007 1.00 40.53 184 VAL A N 1
ATOM 1466 C CA . VAL A 1 184 ? 19.193 24.575 -16.502 1.00 40.53 184 VAL A CA 1
ATOM 1467 C C . VAL A 1 184 ? 19.043 23.348 -17.397 1.00 40.53 184 VAL A C 1
ATOM 1469 O O . VAL A 1 184 ? 18.548 22.313 -16.939 1.00 40.53 184 VAL A O 1
ATOM 1472 N N . PRO A 1 185 ? 19.444 23.435 -18.673 1.00 44.47 185 PRO A N 1
ATOM 1473 C CA . PRO A 1 185 ? 19.427 22.291 -19.557 1.00 44.47 185 PRO A CA 1
ATOM 1474 C C . PRO A 1 185 ? 20.042 21.100 -18.836 1.00 44.47 185 PRO A C 1
ATOM 1476 O O . PRO A 1 185 ? 21.063 21.240 -18.147 1.00 44.47 185 PRO A O 1
ATOM 1479 N N . THR A 1 186 ? 19.461 19.920 -19.029 1.00 47.50 186 THR A N 1
ATOM 1480 C CA . THR A 1 186 ? 19.980 18.626 -18.582 1.00 47.50 186 THR A CA 1
ATOM 1481 C C . THR A 1 186 ? 21.325 18.311 -19.259 1.00 47.50 186 THR A C 1
ATOM 1483 O O . THR A 1 186 ? 21.591 17.185 -19.635 1.00 47.50 186 THR A O 1
ATOM 1486 N N . THR A 1 187 ? 22.186 19.291 -19.502 1.00 49.50 187 THR A N 1
ATOM 1487 C CA . THR A 1 187 ? 23.600 19.210 -19.858 1.00 49.50 187 THR A CA 1
ATOM 1488 C C . THR A 1 187 ? 24.488 19.800 -18.753 1.00 49.50 187 THR A C 1
ATOM 1490 O O . THR A 1 187 ? 25.647 19.409 -18.684 1.00 49.50 187 THR A O 1
ATOM 1493 N N . ILE A 1 188 ? 23.950 20.617 -17.833 1.00 50.66 188 ILE A N 1
ATOM 1494 C CA . ILE A 1 188 ? 24.728 21.339 -16.803 1.00 50.66 188 ILE A CA 1
ATOM 1495 C C . ILE A 1 188 ? 24.660 20.675 -15.414 1.00 50.66 188 ILE A C 1
ATOM 1497 O O . ILE A 1 188 ? 25.599 20.798 -14.634 1.00 50.66 188 ILE A O 1
ATOM 1501 N N . LEU A 1 189 ? 23.603 19.913 -15.106 1.00 56.66 189 LEU A N 1
ATOM 1502 C CA . LEU A 1 189 ? 23.533 19.144 -13.853 1.00 56.66 189 LEU A CA 1
ATOM 1503 C C . LEU A 1 189 ? 24.551 18.001 -13.859 1.00 56.66 189 LEU A C 1
ATOM 1505 O O . LEU A 1 189 ? 24.728 17.362 -14.904 1.00 56.66 189 LEU A O 1
ATOM 1509 N N . SER A 1 190 ? 25.165 17.713 -12.708 1.00 58.12 190 SER A N 1
ATOM 1510 C CA . SER A 1 190 ? 26.095 16.589 -12.575 1.00 58.12 190 SER A CA 1
ATOM 1511 C C . SER A 1 190 ? 25.397 15.268 -12.929 1.00 58.12 190 SER A C 1
ATOM 1513 O O . SER A 1 190 ? 24.187 15.110 -12.752 1.00 58.12 190 SER A O 1
ATOM 1515 N N . PHE A 1 191 ? 26.154 14.313 -13.477 1.00 57.94 191 PHE A N 1
ATOM 1516 C CA . PHE A 1 191 ? 25.617 12.999 -13.845 1.00 57.94 191 PHE A CA 1
ATOM 1517 C C . PHE A 1 191 ? 24.962 12.305 -12.641 1.00 57.94 191 PHE A C 1
ATOM 1519 O O . PHE A 1 191 ? 23.869 11.763 -12.773 1.00 57.94 191 PHE A O 1
ATOM 1526 N N . THR A 1 192 ? 25.583 12.390 -11.461 1.00 57.31 192 THR A N 1
ATOM 1527 C CA . THR A 1 192 ? 25.055 11.844 -10.204 1.00 57.31 192 THR A CA 1
ATOM 1528 C C . THR A 1 192 ? 23.689 12.436 -9.864 1.00 57.31 192 THR A C 1
ATOM 1530 O O . THR A 1 192 ? 22.731 11.690 -9.701 1.00 57.31 192 THR A O 1
ATOM 1533 N N . PHE A 1 193 ? 23.561 13.766 -9.886 1.00 58.56 193 PHE A N 1
ATOM 1534 C CA . PHE A 1 193 ? 22.323 14.458 -9.520 1.00 58.56 193 PHE A CA 1
ATOM 1535 C C . PHE A 1 193 ? 21.129 14.055 -10.402 1.00 58.56 193 PHE A C 1
ATOM 1537 O O . PHE A 1 193 ? 20.025 13.829 -9.918 1.00 58.56 193 PHE A O 1
ATOM 1544 N N . ARG A 1 194 ? 21.351 13.872 -11.710 1.00 56.41 194 ARG A N 1
ATOM 1545 C CA . ARG A 1 194 ? 20.281 13.459 -12.639 1.00 56.41 194 ARG A CA 1
ATOM 1546 C C . ARG A 1 194 ? 19.781 12.042 -12.412 1.00 56.41 194 ARG A C 1
ATOM 1548 O O . ARG A 1 194 ? 18.592 11.785 -12.597 1.00 56.41 194 ARG A O 1
ATOM 1555 N N . ASN A 1 195 ? 20.689 11.124 -12.086 1.00 58.75 195 ASN A N 1
ATOM 1556 C CA . ASN A 1 195 ? 20.306 9.744 -11.810 1.00 58.75 195 ASN A CA 1
ATOM 1557 C C . ASN A 1 195 ? 19.507 9.673 -10.501 1.00 58.75 195 ASN A C 1
ATOM 1559 O O . ASN A 1 195 ? 18.501 8.976 -10.469 1.00 58.75 195 ASN A O 1
ATOM 1563 N N . CYS A 1 196 ? 19.866 10.468 -9.484 1.00 61.03 196 CYS A N 1
ATOM 1564 C CA . CYS A 1 196 ? 19.109 10.543 -8.232 1.00 61.03 196 CYS A CA 1
ATOM 1565 C C . CYS A 1 196 ? 17.686 11.088 -8.428 1.00 61.03 196 CYS A C 1
ATOM 1567 O O . CYS A 1 196 ? 16.741 10.515 -7.898 1.00 61.03 196 CYS A O 1
ATOM 1569 N N . ILE A 1 197 ? 17.498 12.143 -9.232 1.00 66.50 197 ILE A N 1
ATOM 1570 C CA . ILE A 1 197 ? 16.153 12.678 -9.531 1.00 66.50 197 ILE A CA 1
ATOM 1571 C C . ILE A 1 197 ? 15.301 11.667 -10.307 1.00 66.50 197 ILE A C 1
ATOM 1573 O O . ILE A 1 197 ? 14.106 11.526 -10.044 1.00 66.50 197 ILE A O 1
ATOM 1577 N N . SER A 1 198 ? 15.913 10.944 -11.250 1.00 74.94 198 SER A N 1
ATOM 1578 C CA . SER A 1 198 ? 15.200 9.900 -11.995 1.00 74.94 198 SER A CA 1
ATOM 1579 C C . SER A 1 198 ? 14.752 8.783 -11.049 1.00 74.94 198 SER A C 1
ATOM 1581 O O . SER A 1 198 ? 13.577 8.442 -11.060 1.00 74.94 198 SER A O 1
ATOM 1583 N N . ALA A 1 199 ? 15.636 8.326 -10.153 1.00 82.31 199 ALA A N 1
ATOM 1584 C CA . ALA A 1 199 ? 15.330 7.312 -9.142 1.00 82.31 199 ALA A CA 1
ATOM 1585 C C . ALA A 1 199 ? 14.267 7.766 -8.118 1.00 82.31 199 ALA A C 1
ATOM 1587 O O . ALA A 1 199 ? 13.425 6.969 -7.713 1.00 82.31 199 ALA A O 1
ATOM 1588 N N . ARG A 1 200 ? 14.245 9.054 -7.740 1.00 88.69 200 ARG A N 1
ATOM 1589 C CA . ARG A 1 200 ? 13.164 9.642 -6.926 1.00 88.69 200 ARG A CA 1
ATOM 1590 C C . ARG A 1 200 ? 11.812 9.494 -7.615 1.00 88.69 200 ARG A C 1
ATOM 1592 O O . ARG A 1 200 ? 10.857 9.011 -7.016 1.00 88.69 200 ARG A O 1
ATOM 1599 N N . THR A 1 201 ? 11.746 9.953 -8.863 1.00 90.00 201 THR A N 1
ATOM 1600 C CA . THR A 1 201 ? 10.510 9.961 -9.657 1.00 90.00 201 THR A CA 1
ATOM 1601 C C . THR A 1 201 ? 10.008 8.535 -9.868 1.00 90.00 201 THR A C 1
ATOM 1603 O O . THR A 1 201 ? 8.838 8.242 -9.636 1.00 90.00 201 THR A O 1
ATOM 1606 N N . ASP A 1 202 ? 10.928 7.638 -10.224 1.00 93.12 202 ASP A N 1
ATOM 1607 C CA . ASP A 1 202 ? 10.699 6.207 -10.370 1.00 93.12 202 ASP A CA 1
ATOM 1608 C C . ASP A 1 202 ? 10.100 5.588 -9.101 1.00 93.12 202 ASP A C 1
ATOM 1610 O O . ASP A 1 202 ? 9.138 4.827 -9.189 1.00 93.12 202 ASP A O 1
ATOM 1614 N N . TRP A 1 203 ? 10.616 5.935 -7.918 1.00 95.00 203 TRP A N 1
ATOM 1615 C CA . TRP A 1 203 ? 10.093 5.411 -6.659 1.00 95.00 203 TRP A CA 1
ATOM 1616 C C . TRP A 1 203 ? 8.655 5.865 -6.377 1.00 95.00 203 TRP A C 1
ATOM 1618 O O . TRP A 1 203 ? 7.813 5.031 -6.048 1.00 95.00 203 TRP A O 1
ATOM 1628 N N . PHE A 1 204 ? 8.335 7.151 -6.558 1.00 95.25 204 PHE A N 1
ATOM 1629 C CA . PHE A 1 204 ? 6.965 7.640 -6.351 1.00 95.25 204 PHE A CA 1
ATOM 1630 C C . PHE A 1 204 ? 5.973 7.007 -7.329 1.00 95.25 204 PHE A C 1
ATOM 1632 O O . PHE A 1 204 ? 4.915 6.541 -6.910 1.00 95.25 204 PHE A O 1
ATOM 1639 N N . VAL A 1 205 ? 6.333 6.925 -8.613 1.00 96.38 205 VAL A N 1
ATOM 1640 C CA . VAL A 1 205 ? 5.495 6.276 -9.632 1.00 96.38 205 VAL A CA 1
ATOM 1641 C C . VAL A 1 205 ? 5.314 4.792 -9.313 1.00 96.38 205 VAL A C 1
ATOM 1643 O O . VAL A 1 205 ? 4.201 4.277 -9.396 1.00 96.38 205 VAL A O 1
ATOM 1646 N N . TYR A 1 206 ? 6.384 4.110 -8.895 1.00 97.75 206 TYR A N 1
ATOM 1647 C CA . TYR A 1 206 ? 6.332 2.709 -8.484 1.00 97.75 206 TYR A CA 1
ATOM 1648 C C . TYR A 1 206 ? 5.360 2.501 -7.327 1.00 97.75 206 TYR A C 1
ATOM 1650 O O . TYR A 1 206 ? 4.477 1.654 -7.423 1.00 97.75 206 TYR A O 1
ATOM 1658 N N . VAL A 1 207 ? 5.479 3.297 -6.263 1.00 97.75 207 VAL A N 1
ATOM 1659 C CA . VAL A 1 207 ? 4.609 3.188 -5.090 1.00 97.75 207 VAL A CA 1
ATOM 1660 C C . VAL A 1 207 ? 3.152 3.464 -5.449 1.00 97.75 207 VAL A C 1
ATOM 1662 O O . VAL A 1 207 ? 2.280 2.705 -5.030 1.00 97.75 207 VAL A O 1
ATOM 1665 N N . VAL A 1 208 ? 2.877 4.492 -6.258 1.00 98.19 208 VAL A N 1
ATOM 1666 C CA . VAL A 1 208 ? 1.510 4.806 -6.698 1.00 98.19 208 VAL A CA 1
ATOM 1667 C C . VAL A 1 208 ? 0.906 3.640 -7.473 1.00 98.19 208 VAL A C 1
ATOM 1669 O O . VAL A 1 208 ? -0.212 3.248 -7.166 1.00 98.19 208 VAL A O 1
ATOM 1672 N N . LEU A 1 209 ? 1.632 3.036 -8.418 1.00 98.62 209 LEU A N 1
ATOM 1673 C CA . LEU A 1 209 ? 1.145 1.860 -9.150 1.00 98.62 209 LEU A CA 1
ATOM 1674 C C . LEU A 1 209 ? 0.980 0.639 -8.239 1.00 98.62 209 LEU A C 1
ATOM 1676 O O . LEU A 1 209 ? -0.009 -0.088 -8.349 1.00 98.62 209 LEU A O 1
ATOM 1680 N N . ARG A 1 210 ? 1.928 0.436 -7.318 1.00 97.94 210 ARG A N 1
ATOM 1681 C CA . ARG A 1 210 ? 1.967 -0.703 -6.400 1.00 97.94 210 ARG A CA 1
ATOM 1682 C C . ARG A 1 210 ? 0.758 -0.762 -5.484 1.00 97.94 210 ARG A C 1
ATOM 1684 O O . ARG A 1 210 ? 0.346 -1.862 -5.154 1.00 97.94 210 ARG A O 1
ATOM 1691 N N . VAL A 1 211 ? 0.196 0.366 -5.051 1.00 98.38 211 VAL A N 1
ATOM 1692 C CA . VAL A 1 211 ? -0.931 0.366 -4.096 1.00 98.38 211 VAL A CA 1
ATOM 1693 C C . VAL A 1 211 ? -2.300 0.183 -4.751 1.00 98.38 211 VAL A C 1
ATOM 1695 O O . VAL A 1 211 ? -3.279 -0.127 -4.070 1.00 98.38 211 VAL A O 1
ATOM 1698 N N . LEU A 1 212 ? -2.396 0.311 -6.076 1.00 98.62 212 LEU A N 1
ATOM 1699 C CA . LEU A 1 212 ? -3.664 0.179 -6.795 1.00 98.62 212 LEU A CA 1
ATOM 1700 C C . LEU A 1 212 ? -4.353 -1.195 -6.693 1.00 98.62 212 LEU A C 1
ATOM 1702 O O . LEU A 1 212 ? -5.581 -1.212 -6.743 1.00 98.62 212 LEU A O 1
ATOM 1706 N N . PRO A 1 213 ? -3.671 -2.338 -6.496 1.00 98.38 213 PRO A N 1
ATOM 1707 C CA . PRO A 1 213 ? -4.349 -3.603 -6.215 1.00 98.38 213 PRO A CA 1
ATOM 1708 C C . PRO A 1 213 ? -5.191 -3.548 -4.935 1.00 98.38 213 PRO A C 1
ATOM 1710 O O . PRO A 1 213 ? -6.236 -4.189 -4.859 1.00 98.38 213 PRO A O 1
ATOM 1713 N N . TRP A 1 214 ? -4.799 -2.742 -3.942 1.00 98.44 214 TRP A N 1
ATOM 1714 C CA . TRP A 1 214 ? -5.565 -2.590 -2.706 1.00 98.44 214 TRP A CA 1
ATOM 1715 C C . TRP A 1 214 ? -6.783 -1.690 -2.902 1.00 98.44 214 TRP A C 1
ATOM 1717 O O . TRP A 1 214 ? -7.876 -2.077 -2.496 1.00 98.44 214 TRP A O 1
ATOM 1727 N N . ILE A 1 215 ? -6.627 -0.527 -3.541 1.00 98.56 215 ILE A N 1
ATOM 1728 C CA . ILE A 1 215 ? -7.641 0.549 -3.520 1.00 98.56 215 ILE A CA 1
ATOM 1729 C C . ILE A 1 215 ? -8.283 0.865 -4.882 1.00 98.56 215 ILE A C 1
ATOM 1731 O O . ILE A 1 215 ? -9.287 1.572 -4.959 1.00 98.56 215 ILE A O 1
ATOM 1735 N N . GLY A 1 216 ? -7.729 0.337 -5.974 1.00 98.44 216 GLY A N 1
ATOM 1736 C CA . GLY A 1 216 ? -8.103 0.690 -7.344 1.00 98.44 216 GLY A CA 1
ATOM 1737 C C . GLY 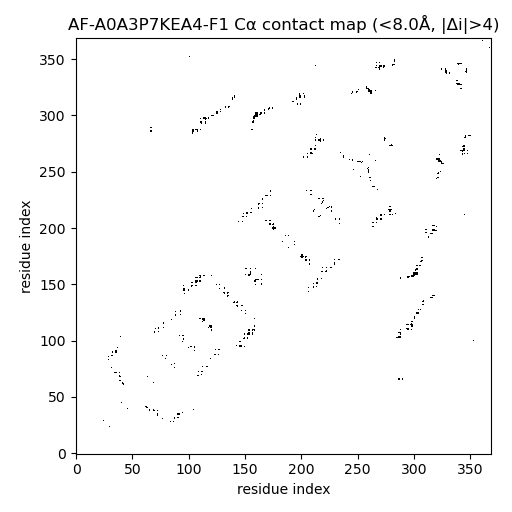A 1 216 ? -9.552 0.365 -7.698 1.00 98.44 216 GLY A C 1
ATOM 1738 O O . GLY A 1 216 ? -10.165 1.126 -8.440 1.00 98.44 216 GLY A O 1
ATOM 1739 N N . LEU A 1 217 ? -10.132 -0.695 -7.124 1.00 98.44 217 LEU A N 1
ATOM 1740 C CA . LEU A 1 217 ? -11.546 -1.028 -7.318 1.00 98.44 217 LEU A CA 1
ATOM 1741 C C . LEU A 1 217 ? -12.467 0.078 -6.780 1.00 98.44 217 LEU A C 1
ATOM 1743 O O . LEU A 1 217 ? -13.265 0.630 -7.535 1.00 98.44 217 LEU A O 1
ATOM 1747 N N . GLU A 1 218 ? -12.306 0.460 -5.511 1.00 98.00 218 GLU A N 1
ATOM 1748 C CA . GLU A 1 218 ? -13.104 1.519 -4.877 1.00 98.00 218 GLU A CA 1
ATOM 1749 C C . GLU A 1 218 ? -12.922 2.876 -5.573 1.00 98.00 218 GLU A C 1
ATOM 1751 O O . GLU A 1 218 ? -13.894 3.609 -5.787 1.00 98.00 218 GLU A O 1
ATOM 1756 N N . LEU A 1 219 ? -11.690 3.209 -5.978 1.00 98.62 219 LEU A N 1
ATOM 1757 C CA . LEU A 1 219 ? -11.429 4.428 -6.744 1.00 98.62 219 LEU A CA 1
ATOM 1758 C C . LEU A 1 219 ? -12.056 4.365 -8.136 1.00 98.62 219 LEU A C 1
ATOM 1760 O O . LEU A 1 219 ? -12.662 5.336 -8.567 1.00 98.62 219 LEU A O 1
ATOM 1764 N N . ASN A 1 220 ? -11.996 3.240 -8.841 1.00 98.50 220 ASN A N 1
ATOM 1765 C CA . ASN A 1 220 ? -12.624 3.127 -10.155 1.00 98.50 220 ASN A CA 1
ATOM 1766 C C . ASN A 1 220 ? -14.155 3.218 -10.081 1.00 98.50 220 ASN A C 1
ATOM 1768 O O . ASN A 1 220 ? -14.778 3.726 -11.010 1.00 98.50 220 ASN A O 1
ATOM 1772 N N . GLU A 1 221 ? -14.771 2.755 -8.994 1.00 98.12 221 GLU A N 1
ATOM 1773 C CA . GLU A 1 221 ? -16.222 2.841 -8.808 1.00 98.12 221 GLU A CA 1
ATOM 1774 C C . GLU A 1 221 ? -16.699 4.253 -8.437 1.00 98.12 221 GLU A C 1
ATOM 1776 O O . GLU A 1 221 ? -17.776 4.670 -8.869 1.00 98.12 221 GLU A O 1
ATOM 1781 N N . LYS A 1 222 ? -15.921 5.000 -7.640 1.00 98.19 222 LYS A N 1
ATOM 1782 C CA . LYS A 1 222 ? -16.378 6.263 -7.019 1.00 98.19 222 LYS A CA 1
ATOM 1783 C C . LYS A 1 222 ? -15.583 7.511 -7.423 1.00 98.19 222 LYS A C 1
ATOM 1785 O O . LYS A 1 222 ? -16.064 8.619 -7.193 1.00 98.19 222 LYS A O 1
ATOM 1790 N N . LYS A 1 223 ? -14.387 7.340 -7.987 1.00 98.38 223 LYS A N 1
ATOM 1791 C CA . LYS A 1 223 ? -13.354 8.356 -8.294 1.00 98.38 223 LYS A CA 1
ATOM 1792 C C . LYS A 1 223 ? -12.629 8.058 -9.615 1.00 98.38 223 LYS A C 1
ATOM 1794 O O . LYS A 1 223 ? -11.407 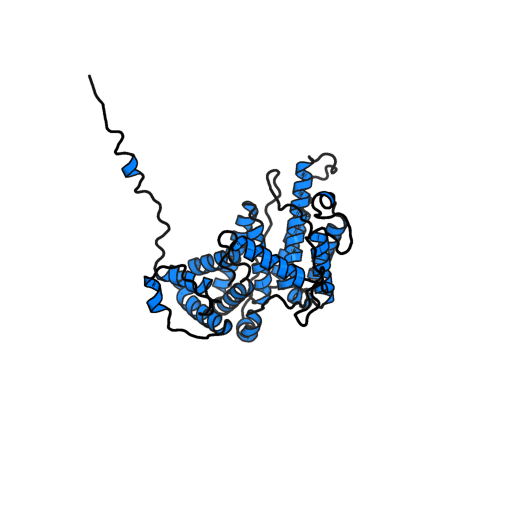8.145 -9.731 1.00 98.38 223 LYS A O 1
ATOM 1799 N N . LYS A 1 224 ? -13.402 7.612 -10.611 1.00 98.19 224 LYS A N 1
ATOM 1800 C CA . LYS A 1 224 ? -12.872 7.068 -11.865 1.00 98.19 224 LYS A CA 1
ATOM 1801 C C . LYS A 1 224 ? -12.004 8.059 -12.634 1.00 98.19 224 LYS A C 1
ATOM 1803 O O . LYS A 1 224 ? -10.952 7.675 -13.131 1.00 98.19 224 LYS A O 1
ATOM 1808 N N . GLU A 1 225 ? -12.478 9.293 -12.773 1.00 98.25 225 GLU A N 1
ATOM 1809 C CA . GLU A 1 225 ? -11.785 10.325 -13.543 1.00 98.25 225 GLU A CA 1
ATOM 1810 C C . GLU A 1 225 ? -10.429 10.637 -12.912 1.00 98.25 225 GLU A C 1
ATOM 1812 O O . GLU A 1 225 ? -9.412 10.670 -13.599 1.00 98.25 225 GLU A O 1
ATOM 1817 N N . GLU A 1 226 ? -10.395 10.779 -11.589 1.00 98.19 226 GLU A N 1
ATOM 1818 C CA . GLU A 1 226 ? -9.165 11.055 -10.867 1.00 98.19 226 GLU A CA 1
ATOM 1819 C C . GLU A 1 226 ? -8.173 9.880 -10.937 1.00 98.19 226 GLU A C 1
ATOM 1821 O O . GLU A 1 226 ? -6.983 10.093 -11.173 1.00 98.19 226 GLU A O 1
ATOM 1826 N N . LEU A 1 227 ? -8.652 8.636 -10.824 1.00 98.56 227 LEU A N 1
ATOM 1827 C CA . LEU A 1 227 ? -7.821 7.443 -11.017 1.00 98.56 227 LEU A CA 1
ATOM 1828 C C . LEU A 1 227 ? -7.261 7.350 -12.445 1.00 98.56 227 LEU A C 1
ATOM 1830 O O . LEU A 1 227 ? -6.085 7.033 -12.632 1.00 98.56 227 LEU A O 1
ATOM 1834 N N . ASP A 1 228 ? -8.088 7.622 -13.457 1.00 98.31 228 ASP A N 1
ATOM 1835 C CA . ASP A 1 228 ? -7.666 7.601 -14.858 1.00 98.31 228 ASP A CA 1
ATOM 1836 C C . ASP A 1 228 ? -6.594 8.678 -15.132 1.00 98.31 228 ASP A C 1
ATOM 1838 O O . ASP A 1 228 ? -5.618 8.387 -15.826 1.00 98.31 228 ASP A O 1
ATOM 1842 N N . ASN A 1 229 ? -6.702 9.861 -14.514 1.00 97.62 229 ASN A N 1
ATOM 1843 C CA . ASN A 1 229 ? -5.686 10.918 -14.593 1.00 97.62 229 ASN A CA 1
ATOM 1844 C C . ASN A 1 229 ? -4.346 10.500 -13.959 1.00 97.62 229 ASN A C 1
ATOM 1846 O O . ASN A 1 229 ? -3.289 10.713 -14.560 1.00 97.62 229 ASN A O 1
ATOM 1850 N N . ILE A 1 230 ? -4.376 9.868 -12.778 1.00 96.94 230 ILE A N 1
ATOM 1851 C CA . ILE A 1 230 ? -3.173 9.344 -12.104 1.00 96.94 230 ILE A CA 1
ATOM 1852 C C . ILE A 1 230 ? -2.462 8.316 -12.999 1.00 96.94 230 ILE A C 1
ATOM 1854 O O . ILE A 1 230 ? -1.249 8.396 -13.211 1.00 96.94 230 ILE A O 1
ATOM 1858 N N . LEU A 1 231 ? -3.220 7.375 -13.571 1.00 98.06 231 LEU A N 1
ATOM 1859 C CA . LEU A 1 231 ? -2.689 6.350 -14.473 1.00 98.06 231 LEU A CA 1
ATOM 1860 C C . LEU A 1 231 ? -2.107 6.945 -15.758 1.00 98.06 231 LEU A C 1
ATOM 1862 O O . LEU A 1 231 ? -1.047 6.510 -16.208 1.00 98.06 231 LEU A O 1
ATOM 1866 N N . GLU A 1 232 ? -2.769 7.944 -16.344 1.00 97.12 232 GLU A N 1
ATOM 1867 C CA . GLU A 1 232 ? -2.261 8.643 -17.525 1.00 97.12 232 GLU A CA 1
ATOM 1868 C C . GLU A 1 232 ? -0.933 9.357 -17.223 1.00 97.12 232 GLU A C 1
ATOM 1870 O O . GLU A 1 232 ? 0.009 9.269 -18.016 1.00 97.12 232 GLU A O 1
ATOM 1875 N N . GLY A 1 233 ? -0.827 10.018 -16.066 1.00 94.31 233 GLY A N 1
ATOM 1876 C CA . GLY A 1 233 ? 0.413 10.646 -15.603 1.00 94.31 233 GLY A CA 1
ATOM 1877 C C . GLY A 1 233 ? 1.555 9.640 -15.440 1.00 94.31 233 GLY A C 1
ATOM 1878 O O . GLY A 1 233 ? 2.658 9.864 -15.946 1.00 94.31 233 GLY A O 1
ATOM 1879 N N . ALA A 1 234 ? 1.279 8.500 -14.801 1.00 96.12 234 ALA A N 1
ATOM 1880 C CA . ALA A 1 234 ? 2.249 7.419 -14.640 1.00 96.12 234 ALA A CA 1
ATOM 1881 C C . ALA A 1 234 ? 2.684 6.817 -15.991 1.00 96.12 234 ALA A C 1
ATOM 1883 O O . ALA A 1 234 ? 3.882 6.650 -16.221 1.00 96.12 234 ALA A O 1
ATOM 1884 N N . SER A 1 235 ? 1.749 6.559 -16.916 1.00 96.31 235 SER A N 1
ATOM 1885 C CA . SER A 1 235 ? 2.059 6.017 -18.253 1.00 96.31 235 SER A CA 1
ATOM 1886 C C . SER A 1 235 ? 2.966 6.953 -19.043 1.00 96.31 235 SER A C 1
ATOM 1888 O O . SER A 1 235 ? 4.022 6.539 -19.522 1.00 96.31 235 SER A O 1
ATOM 1890 N N . LYS A 1 236 ? 2.618 8.246 -19.105 1.00 94.25 236 LYS A N 1
ATOM 1891 C CA . LYS A 1 236 ? 3.417 9.259 -19.814 1.00 94.25 236 LYS A CA 1
ATOM 1892 C C . LYS A 1 236 ? 4.846 9.340 -19.289 1.00 94.25 236 LYS A C 1
ATOM 1894 O O . LYS A 1 236 ? 5.785 9.462 -20.078 1.00 94.25 236 LYS A O 1
ATOM 1899 N N . TYR A 1 237 ? 5.022 9.273 -17.970 1.00 92.69 237 TYR A N 1
ATOM 1900 C CA . TYR A 1 237 ? 6.353 9.261 -17.373 1.00 92.69 237 TYR A CA 1
ATOM 1901 C C . TYR A 1 237 ? 7.160 8.027 -17.796 1.00 92.69 237 TYR A C 1
ATOM 1903 O O . TYR A 1 237 ? 8.288 8.162 -18.275 1.00 92.69 237 TYR A O 1
ATOM 1911 N N . ILE A 1 238 ? 6.576 6.834 -17.656 1.00 94.06 238 ILE A N 1
ATOM 1912 C CA . ILE A 1 238 ? 7.245 5.556 -17.938 1.00 94.06 238 ILE A CA 1
ATOM 1913 C C . ILE A 1 238 ? 7.620 5.434 -19.424 1.00 94.06 238 ILE A C 1
ATOM 1915 O O . ILE A 1 238 ? 8.722 4.983 -19.752 1.00 94.06 238 ILE A O 1
ATOM 1919 N N . GLU A 1 239 ? 6.754 5.900 -20.329 1.00 93.44 239 GLU A N 1
ATOM 1920 C CA . GLU A 1 239 ? 7.020 5.972 -21.773 1.00 93.44 239 GLU A CA 1
ATOM 1921 C C . GLU A 1 239 ? 8.195 6.905 -22.105 1.00 93.44 239 GLU A C 1
ATOM 1923 O O . GLU A 1 239 ? 9.015 6.599 -22.974 1.00 93.44 239 GLU A O 1
ATOM 1928 N N . GLY A 1 240 ? 8.307 8.033 -21.397 1.00 88.44 240 GLY A N 1
ATOM 1929 C CA . GLY A 1 240 ? 9.382 9.011 -21.575 1.00 88.44 240 GLY A CA 1
ATOM 1930 C C . GLY A 1 240 ? 10.707 8.641 -20.897 1.00 88.44 240 GLY A C 1
ATOM 1931 O O . GLY A 1 240 ? 11.718 9.322 -21.113 1.00 88.44 240 GLY A O 1
ATOM 1932 N N . ARG A 1 241 ? 10.737 7.590 -20.068 1.00 88.88 241 ARG A N 1
ATOM 1933 C CA . ARG A 1 241 ? 11.895 7.282 -19.224 1.00 88.88 241 ARG A CA 1
ATOM 1934 C C . ARG A 1 241 ? 13.056 6.665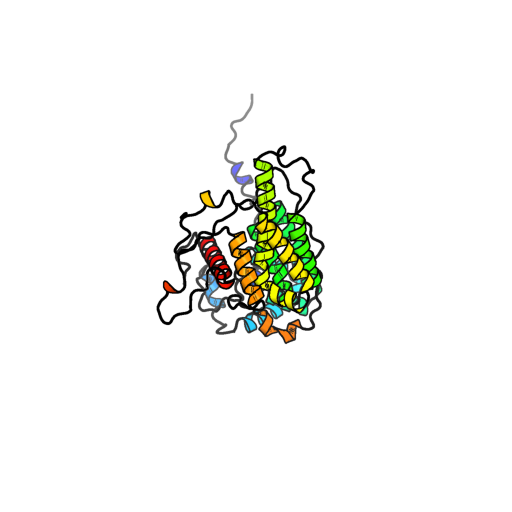 -20.003 1.00 88.88 241 ARG A C 1
ATOM 1936 O O . ARG A 1 241 ? 12.902 5.797 -20.862 1.00 88.88 241 ARG A O 1
ATOM 1943 N N . LYS A 1 242 ? 14.279 7.059 -19.632 1.00 86.50 242 LYS A N 1
ATOM 1944 C CA . LYS A 1 242 ? 15.514 6.417 -20.105 1.00 86.50 242 LYS A CA 1
ATOM 1945 C C . LYS A 1 242 ? 15.732 5.081 -19.398 1.00 86.50 242 LYS A C 1
ATOM 1947 O O . LYS A 1 242 ? 15.787 5.028 -18.178 1.00 86.50 242 LYS A O 1
ATOM 1952 N N . LYS A 1 243 ? 15.964 4.025 -20.176 1.00 88.88 243 LYS A N 1
ATOM 1953 C CA . LYS A 1 243 ? 16.098 2.637 -19.691 1.00 88.88 243 LYS A CA 1
ATOM 1954 C C . LYS A 1 243 ? 17.509 2.086 -19.903 1.00 88.88 243 LYS A C 1
ATOM 1956 O O . LYS A 1 243 ? 17.711 0.961 -20.351 1.00 88.88 243 LYS A O 1
ATOM 1961 N N . ILE A 1 244 ? 18.516 2.924 -19.647 1.00 88.56 244 ILE A N 1
ATOM 1962 C CA . ILE A 1 244 ? 19.927 2.588 -19.905 1.00 88.56 244 ILE A CA 1
ATOM 1963 C C . ILE A 1 244 ? 20.457 1.492 -18.969 1.00 88.56 244 ILE A C 1
ATOM 1965 O O . ILE A 1 244 ? 21.376 0.768 -19.346 1.00 88.56 244 ILE A O 1
ATOM 1969 N N . HIS A 1 245 ? 19.871 1.361 -17.775 1.00 88.75 245 HIS A N 1
ATOM 1970 C CA . HIS A 1 245 ? 20.218 0.358 -16.766 1.00 88.75 245 HIS A CA 1
ATOM 1971 C C . HIS A 1 245 ? 19.810 -1.055 -17.171 1.00 88.75 245 HIS A C 1
ATOM 1973 O O . HIS A 1 245 ? 20.493 -1.999 -16.789 1.00 88.75 245 HIS A O 1
ATOM 1979 N N . VAL A 1 246 ? 18.750 -1.209 -17.973 1.00 93.19 246 VAL A N 1
ATOM 1980 C CA . VAL A 1 246 ? 18.134 -2.514 -18.265 1.00 93.19 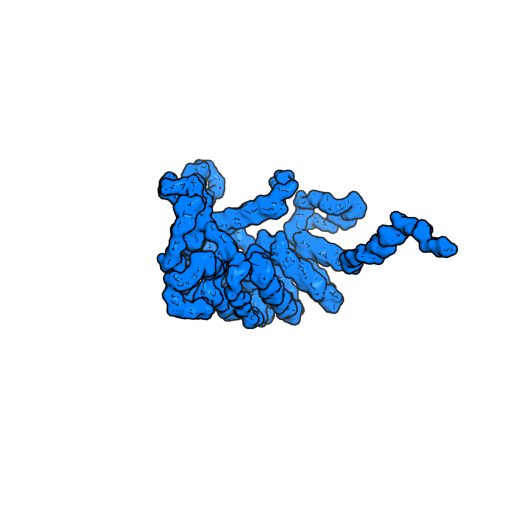246 VAL A CA 1
ATOM 1981 C C . VAL A 1 246 ? 19.167 -3.519 -18.763 1.00 93.19 246 VAL A C 1
ATOM 1983 O O . VAL A 1 246 ? 19.360 -4.552 -18.135 1.00 93.19 246 VAL A O 1
ATOM 1986 N N . ARG A 1 247 ? 19.939 -3.186 -19.806 1.00 93.56 247 ARG A N 1
ATOM 1987 C CA . ARG A 1 247 ? 20.954 -4.104 -20.363 1.00 93.56 247 ARG A CA 1
ATOM 1988 C C . ARG A 1 247 ? 22.022 -4.543 -19.359 1.00 93.56 247 ARG A C 1
ATOM 1990 O O . ARG A 1 247 ? 22.608 -5.602 -19.542 1.00 93.56 247 ARG A O 1
ATOM 1997 N N . MET A 1 248 ? 22.321 -3.712 -18.362 1.00 94.88 248 MET A N 1
ATOM 1998 C CA . MET A 1 248 ? 23.307 -4.026 -17.326 1.00 94.88 248 MET A CA 1
ATOM 1999 C C . MET A 1 248 ? 22.726 -4.954 -16.254 1.00 94.88 248 MET A C 1
ATOM 2001 O O . MET A 1 248 ? 23.471 -5.733 -15.671 1.00 94.88 248 MET A O 1
ATOM 2005 N N . LEU A 1 249 ? 21.422 -4.849 -15.987 1.00 96.25 249 LEU A N 1
ATOM 2006 C CA . LEU A 1 249 ? 20.737 -5.572 -14.914 1.00 96.25 249 LEU A CA 1
ATOM 2007 C C . LEU A 1 249 ? 20.053 -6.864 -15.383 1.00 96.25 249 LEU A C 1
ATOM 2009 O O . LEU A 1 249 ? 19.737 -7.717 -14.560 1.00 96.25 249 LEU A O 1
ATOM 2013 N N . GLN A 1 250 ? 19.825 -7.027 -16.687 1.00 97.12 250 GLN A N 1
ATOM 2014 C CA . GLN A 1 250 ? 19.255 -8.245 -17.254 1.00 97.12 250 GLN A CA 1
ATOM 2015 C C . GLN A 1 250 ? 20.113 -9.477 -16.941 1.00 97.12 250 GLN A C 1
ATOM 2017 O O . GLN A 1 250 ? 21.289 -9.537 -17.300 1.00 97.12 250 GLN A O 1
ATOM 2022 N N . VAL A 1 251 ? 19.489 -10.505 -16.354 1.00 97.12 251 VAL A N 1
ATOM 2023 C CA . VAL A 1 251 ? 20.133 -11.813 -16.135 1.00 97.12 251 VAL A CA 1
ATOM 2024 C C . VAL A 1 251 ? 20.463 -12.489 -17.470 1.00 97.12 251 VAL A C 1
ATOM 2026 O O . VAL A 1 251 ? 21.480 -13.169 -17.602 1.00 97.12 251 VAL A O 1
ATOM 2029 N N . TRP A 1 252 ? 19.628 -12.267 -18.486 1.00 95.62 252 TRP A N 1
ATOM 2030 C CA . TRP A 1 252 ? 19.864 -12.697 -19.859 1.00 95.62 252 TRP A CA 1
ATOM 2031 C C . TRP A 1 252 ? 19.301 -11.674 -20.853 1.00 95.62 252 TRP A C 1
ATOM 2033 O O . TRP A 1 252 ? 18.307 -11.009 -20.583 1.00 95.62 252 TRP A O 1
ATOM 2043 N N . SER A 1 253 ? 19.958 -11.534 -22.010 1.00 93.31 253 SER A N 1
ATOM 2044 C CA . SER A 1 253 ? 19.635 -10.498 -23.013 1.00 93.31 253 SER A CA 1
ATOM 2045 C C . SER A 1 253 ? 18.696 -10.961 -24.133 1.00 93.31 253 SER A C 1
ATOM 2047 O O . SER A 1 253 ? 18.359 -10.172 -25.010 1.00 93.31 253 SER A O 1
ATOM 2049 N N . SER A 1 254 ? 18.354 -12.250 -24.174 1.00 93.94 254 SER A N 1
ATOM 2050 C CA . SER A 1 254 ? 17.392 -12.799 -25.139 1.00 93.94 254 SER A CA 1
ATOM 2051 C C . SER A 1 254 ? 15.979 -12.384 -24.738 1.00 93.94 254 SER A C 1
ATOM 2053 O O . SER A 1 254 ? 15.678 -12.437 -23.564 1.00 93.94 254 SER A O 1
ATOM 2055 N N . ASN A 1 255 ? 15.086 -12.055 -25.671 1.00 91.69 255 ASN A N 1
ATOM 2056 C CA . ASN A 1 255 ? 13.668 -11.813 -25.342 1.00 91.69 255 ASN A CA 1
ATOM 2057 C C . ASN A 1 255 ? 12.825 -13.103 -25.383 1.00 91.69 255 ASN A C 1
ATOM 2059 O O . ASN A 1 255 ? 11.600 -13.060 -25.317 1.00 91.69 255 ASN A O 1
ATOM 2063 N N . THR A 1 256 ? 13.476 -14.256 -25.558 1.00 90.50 256 THR A N 1
ATOM 2064 C CA . THR A 1 256 ? 12.835 -15.573 -25.635 1.00 90.50 256 THR A CA 1
ATOM 2065 C C . THR A 1 256 ? 13.520 -16.575 -24.698 1.00 90.50 256 THR A C 1
ATOM 2067 O O . THR A 1 256 ? 14.759 -16.592 -24.678 1.00 90.50 256 THR A O 1
ATOM 2070 N N . PRO A 1 257 ? 12.771 -17.456 -23.999 1.00 91.00 257 PRO A N 1
ATOM 2071 C CA . PRO A 1 257 ? 11.305 -17.603 -24.042 1.00 91.00 257 PRO A CA 1
ATOM 2072 C C . PRO A 1 257 ? 10.537 -16.519 -23.272 1.00 91.00 257 PRO A C 1
ATOM 2074 O O . PRO A 1 257 ? 9.396 -16.229 -23.613 1.00 91.00 257 PRO A O 1
ATOM 2077 N N . HIS A 1 258 ? 11.173 -15.882 -22.295 1.00 94.75 258 HIS A N 1
ATOM 2078 C CA . HIS A 1 258 ? 10.614 -14.745 -21.566 1.00 94.75 258 HIS A CA 1
ATOM 2079 C C . HIS A 1 258 ? 11.432 -13.497 -21.895 1.00 94.75 258 HIS A C 1
ATOM 2081 O O . HIS A 1 258 ? 12.522 -13.627 -22.439 1.00 94.75 258 HIS A O 1
ATOM 2087 N N . GLU A 1 259 ? 10.965 -12.307 -21.530 1.00 95.31 259 GLU A N 1
ATOM 2088 C CA . GLU A 1 259 ? 11.770 -11.078 -21.520 1.00 95.31 259 GLU A CA 1
ATOM 2089 C C . GLU A 1 259 ? 12.112 -10.693 -20.069 1.00 95.31 259 GLU A C 1
ATOM 2091 O O . GLU A 1 259 ? 11.314 -10.922 -19.160 1.00 95.31 259 GLU A O 1
ATOM 2096 N N . GLN A 1 260 ? 13.311 -10.151 -19.836 1.00 96.12 260 GLN A N 1
ATOM 2097 C CA . GLN A 1 260 ? 13.687 -9.531 -18.561 1.00 96.12 260 GLN A CA 1
ATOM 2098 C C . GLN A 1 260 ? 13.348 -8.038 -18.641 1.00 96.12 260 GLN A C 1
ATOM 2100 O O . GLN A 1 260 ? 14.144 -7.234 -19.143 1.00 96.12 260 GLN A O 1
ATOM 2105 N N . GLU A 1 261 ? 12.138 -7.701 -18.211 1.00 97.25 261 GLU A N 1
ATOM 2106 C CA . GLU A 1 261 ? 11.541 -6.373 -18.361 1.00 97.25 261 GLU A CA 1
ATOM 2107 C C . GLU A 1 261 ? 12.045 -5.390 -17.301 1.00 97.25 261 GLU A C 1
ATOM 2109 O O . GLU A 1 261 ? 12.360 -5.764 -16.171 1.00 97.25 261 GLU A O 1
ATOM 2114 N N . ASP A 1 262 ? 12.073 -4.104 -17.644 1.00 97.44 262 ASP A N 1
ATOM 2115 C CA . ASP A 1 262 ? 12.164 -3.050 -16.638 1.00 97.44 262 ASP A CA 1
ATOM 2116 C C . ASP A 1 262 ? 10.971 -3.149 -15.665 1.00 97.44 262 ASP A C 1
ATOM 2118 O O . ASP A 1 262 ? 9.827 -3.348 -16.077 1.00 97.44 262 ASP A O 1
ATOM 2122 N N . TYR A 1 263 ? 11.242 -3.017 -14.366 1.00 97.75 263 TYR A N 1
ATOM 2123 C CA . TYR A 1 263 ? 10.243 -3.219 -13.315 1.00 97.75 263 TYR A CA 1
ATOM 2124 C C . TYR A 1 263 ? 9.015 -2.299 -13.403 1.00 97.75 263 TYR A C 1
ATOM 2126 O O . TYR A 1 263 ? 7.904 -2.744 -13.122 1.00 97.75 263 TYR A O 1
ATOM 2134 N N . LEU A 1 264 ? 9.180 -1.045 -13.828 1.00 97.81 264 LEU A N 1
ATOM 2135 C CA . LEU A 1 264 ? 8.075 -0.093 -13.951 1.00 97.81 264 LEU A CA 1
ATOM 2136 C C . LEU A 1 264 ? 7.267 -0.315 -15.231 1.00 97.81 264 LEU A C 1
ATOM 2138 O O . LEU A 1 264 ? 6.052 -0.135 -15.209 1.00 97.81 264 LEU A O 1
ATOM 2142 N N . ASP A 1 265 ? 7.916 -0.741 -16.318 1.00 98.19 265 ASP A N 1
ATOM 2143 C CA . ASP A 1 265 ? 7.201 -1.175 -17.527 1.00 98.19 265 ASP A CA 1
ATOM 2144 C C . ASP A 1 265 ? 6.329 -2.402 -17.221 1.00 98.19 265 ASP A C 1
ATOM 2146 O O . ASP A 1 265 ? 5.136 -2.4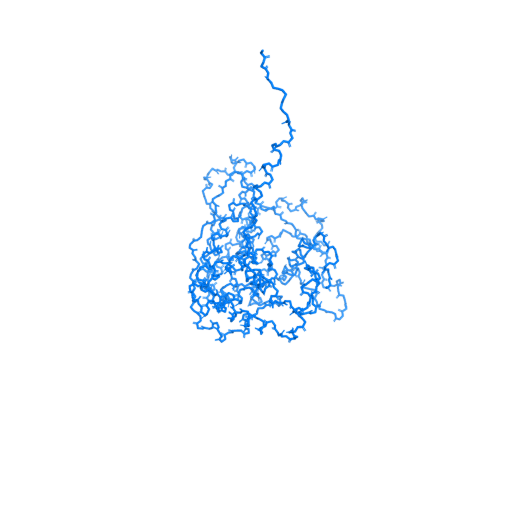22 -17.533 1.00 98.19 265 ASP A O 1
ATOM 2150 N N . CYS A 1 266 ? 6.906 -3.393 -16.534 1.00 98.56 266 CYS A N 1
ATOM 2151 C CA . CYS A 1 266 ? 6.197 -4.597 -16.120 1.00 98.56 266 CYS A CA 1
ATOM 2152 C C . CYS A 1 266 ? 5.019 -4.272 -15.189 1.00 98.56 266 CYS A C 1
ATOM 2154 O O . CYS A 1 266 ? 3.902 -4.737 -15.428 1.00 98.56 266 CYS A O 1
ATOM 2156 N N . LEU A 1 267 ? 5.237 -3.458 -14.150 1.00 98.75 267 LEU A N 1
ATOM 2157 C CA . LEU A 1 267 ? 4.177 -3.099 -13.207 1.00 98.75 267 LEU A CA 1
ATOM 2158 C C . LEU A 1 267 ? 3.061 -2.292 -13.881 1.00 98.75 267 LEU A C 1
ATOM 2160 O O . LEU A 1 267 ? 1.884 -2.545 -13.630 1.00 98.75 267 LEU A O 1
ATOM 2164 N N . MET A 1 268 ? 3.396 -1.372 -14.790 1.00 98.69 268 MET A N 1
ATOM 2165 C CA . MET A 1 268 ? 2.392 -0.650 -15.574 1.00 98.69 268 MET A CA 1
ATOM 2166 C C . MET A 1 268 ? 1.548 -1.602 -16.436 1.00 98.69 268 MET A C 1
ATOM 2168 O O . MET A 1 268 ? 0.323 -1.465 -16.484 1.00 98.69 268 MET A O 1
ATOM 2172 N N . ALA A 1 269 ? 2.165 -2.600 -17.076 1.00 98.75 269 ALA A N 1
ATOM 2173 C CA . ALA A 1 269 ? 1.437 -3.622 -17.828 1.00 98.75 269 ALA A CA 1
ATOM 2174 C C . ALA A 1 269 ? 0.512 -4.455 -16.918 1.00 98.75 269 ALA A C 1
ATOM 2176 O O . ALA A 1 269 ? -0.639 -4.711 -17.279 1.00 98.75 269 ALA A O 1
ATOM 2177 N N . GLN A 1 270 ? 0.971 -4.811 -15.715 1.00 98.81 270 GLN A N 1
ATOM 2178 C CA . GLN A 1 270 ? 0.186 -5.543 -14.713 1.00 98.81 270 GLN A CA 1
ATOM 2179 C C . GLN A 1 270 ? -1.011 -4.736 -14.195 1.00 98.81 270 GLN A C 1
ATOM 2181 O O . GLN A 1 270 ? -2.127 -5.254 -14.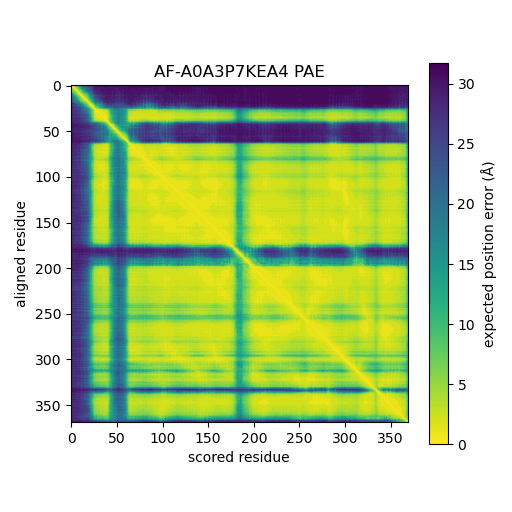141 1.00 98.81 270 GLN A O 1
ATOM 2186 N N . VAL A 1 271 ? -0.817 -3.455 -13.878 1.00 98.81 271 VAL A N 1
ATOM 2187 C CA . VAL A 1 271 ? -1.898 -2.542 -13.473 1.00 98.81 271 VAL A CA 1
ATOM 2188 C C . VAL A 1 271 ? -2.883 -2.309 -14.620 1.00 98.81 271 VAL A C 1
ATOM 2190 O O . VAL A 1 271 ? -4.094 -2.309 -14.407 1.00 98.81 271 VAL A O 1
ATOM 2193 N N . THR A 1 272 ? -2.396 -2.167 -15.853 1.00 98.69 272 THR A N 1
ATOM 2194 C CA . THR A 1 272 ? -3.257 -2.033 -17.039 1.00 98.69 272 THR A CA 1
ATOM 2195 C C . THR A 1 272 ? -4.105 -3.289 -17.251 1.00 98.69 272 THR A C 1
ATOM 2197 O O . THR A 1 272 ? -5.298 -3.194 -17.535 1.00 98.69 272 THR A O 1
ATOM 2200 N N . SER A 1 273 ? -3.516 -4.472 -17.063 1.00 98.62 273 SER A N 1
ATOM 2201 C CA . SER A 1 273 ? -4.228 -5.751 -17.083 1.00 98.62 273 SER A CA 1
ATOM 2202 C C . SER A 1 273 ? -5.291 -5.824 -15.980 1.00 98.62 273 SER A C 1
ATOM 2204 O O . SER A 1 273 ? -6.441 -6.153 -16.266 1.00 98.62 273 SER A O 1
ATOM 2206 N N . LEU A 1 274 ? -4.959 -5.424 -14.745 1.00 98.75 274 LEU A N 1
ATOM 2207 C CA . LEU A 1 274 ? -5.916 -5.328 -13.637 1.00 98.75 274 LEU A CA 1
ATOM 2208 C C . LEU A 1 274 ? -7.089 -4.391 -13.973 1.00 98.75 274 LEU A C 1
ATOM 2210 O O . LEU A 1 274 ? -8.245 -4.769 -13.792 1.00 98.75 274 LEU A O 1
ATOM 2214 N N . LYS A 1 275 ? -6.812 -3.203 -14.524 1.00 98.56 275 LYS A N 1
ATOM 2215 C CA . LYS A 1 275 ? -7.839 -2.255 -14.982 1.00 98.56 275 LYS A CA 1
ATOM 2216 C C . LYS A 1 275 ? -8.749 -2.863 -16.054 1.00 98.56 275 LYS A C 1
ATOM 2218 O O . LYS A 1 275 ? -9.962 -2.689 -15.987 1.00 98.56 275 LYS A O 1
ATOM 2223 N N . ASN A 1 276 ? -8.184 -3.588 -17.021 1.00 98.25 276 ASN A N 1
ATOM 2224 C CA . ASN A 1 276 ? -8.949 -4.275 -18.070 1.00 98.25 276 ASN A CA 1
ATOM 2225 C C . ASN A 1 276 ? -9.789 -5.445 -17.532 1.00 98.25 276 ASN A C 1
ATOM 2227 O O . ASN A 1 276 ? -10.755 -5.845 -18.176 1.00 98.25 276 ASN A O 1
ATOM 2231 N N . ASN A 1 277 ? -9.441 -5.962 -16.352 1.00 97.69 277 ASN A N 1
ATOM 2232 C CA . ASN A 1 277 ? -10.186 -6.979 -15.614 1.00 97.69 277 ASN A CA 1
ATOM 2233 C C . ASN A 1 277 ? -11.079 -6.362 -14.518 1.00 97.69 277 ASN A C 1
ATOM 2235 O O . ASN A 1 277 ? -11.306 -6.976 -13.474 1.00 97.69 277 ASN A O 1
ATOM 2239 N N . ASP A 1 278 ? -11.574 -5.140 -14.738 1.00 97.88 278 ASP A N 1
ATOM 2240 C CA . ASP A 1 278 ? -12.477 -4.410 -13.837 1.00 97.88 278 ASP A CA 1
ATOM 2241 C C . ASP A 1 278 ? -11.941 -4.245 -12.404 1.00 97.88 278 ASP A C 1
ATOM 2243 O O . ASP A 1 278 ? -12.717 -4.242 -11.449 1.00 97.88 278 ASP A O 1
ATOM 2247 N N . TRP A 1 279 ? -10.619 -4.123 -12.242 1.00 98.31 279 TRP A N 1
ATOM 2248 C CA . TRP A 1 279 ? -9.952 -4.001 -10.940 1.00 98.31 279 TRP A CA 1
ATOM 2249 C C . TRP A 1 279 ? -10.167 -5.191 -9.998 1.00 98.31 279 TRP A C 1
ATOM 2251 O O . TRP A 1 279 ? -10.073 -5.054 -8.779 1.00 98.31 279 TRP A O 1
ATOM 2261 N N . LYS A 1 280 ? -10.441 -6.374 -10.556 1.00 95.81 280 LYS A N 1
ATOM 2262 C CA . LYS A 1 280 ? -10.638 -7.604 -9.787 1.00 95.81 280 LYS A CA 1
ATOM 2263 C C . LYS A 1 280 ? -9.388 -8.469 -9.823 1.00 95.81 280 LYS A C 1
ATOM 2265 O O . LYS A 1 280 ? -8.923 -8.853 -10.892 1.00 95.81 280 LYS A O 1
ATOM 2270 N N . GLU A 1 281 ? -8.912 -8.823 -8.638 1.00 94.88 281 GLU A N 1
ATOM 2271 C CA . GLU A 1 281 ? -7.827 -9.776 -8.401 1.00 94.88 281 GLU A CA 1
ATOM 2272 C C . GLU A 1 281 ? -8.258 -10.818 -7.354 1.00 94.88 281 GLU A C 1
ATOM 2274 O O . GLU A 1 281 ? -9.347 -10.715 -6.780 1.00 94.88 281 GLU A O 1
ATOM 2279 N N . LYS A 1 282 ? -7.457 -11.873 -7.167 1.00 91.62 282 LYS A N 1
ATOM 2280 C CA . LYS A 1 282 ? -7.797 -13.019 -6.296 1.00 91.62 282 LYS A CA 1
ATOM 2281 C C . LYS A 1 282 ? -6.781 -13.299 -5.185 1.00 91.62 282 LYS A C 1
ATOM 2283 O O . LYS A 1 282 ? -6.957 -14.284 -4.473 1.00 91.62 282 LYS A O 1
ATOM 2288 N N . GLN A 1 283 ? -5.722 -12.503 -5.077 1.00 93.94 283 GLN A N 1
ATOM 2289 C CA . GLN A 1 283 ? -4.611 -12.762 -4.163 1.00 93.94 283 GLN A CA 1
ATOM 2290 C C . GLN A 1 283 ? -4.834 -12.101 -2.798 1.00 93.94 283 GLN A C 1
ATOM 2292 O O . GLN A 1 283 ? -4.525 -12.698 -1.771 1.00 93.94 283 GLN A O 1
ATOM 2297 N N . ILE A 1 284 ? -5.391 -10.889 -2.757 1.00 95.38 284 ILE A N 1
ATOM 2298 C CA . ILE A 1 284 ? -5.540 -10.128 -1.512 1.00 95.38 284 ILE A CA 1
ATOM 2299 C C . ILE A 1 284 ? -6.745 -10.642 -0.715 1.00 95.38 284 ILE A C 1
ATOM 2301 O O . ILE A 1 284 ? -7.897 -10.556 -1.147 1.00 95.38 284 ILE A O 1
ATOM 2305 N N . ALA A 1 285 ? -6.499 -11.116 0.508 1.00 94.06 285 ALA A N 1
ATOM 2306 C CA . ALA A 1 285 ? -7.556 -11.493 1.441 1.00 94.06 285 ALA A CA 1
ATOM 2307 C C . ALA A 1 285 ? -8.192 -10.248 2.090 1.00 94.06 285 ALA A C 1
ATOM 2309 O O . ALA A 1 285 ? -7.634 -9.631 2.995 1.00 94.06 285 ALA A O 1
ATOM 2310 N N . ARG A 1 286 ? -9.387 -9.860 1.632 1.00 96.19 286 ARG A N 1
ATOM 2311 C CA . ARG A 1 286 ? -10.083 -8.629 2.058 1.00 96.19 286 ARG A CA 1
ATOM 2312 C C . ARG A 1 286 ? -10.992 -8.865 3.268 1.00 96.19 286 ARG A C 1
ATOM 2314 O O . ARG A 1 286 ? -12.208 -8.979 3.130 1.00 96.19 286 ARG A O 1
ATOM 2321 N N . HIS A 1 287 ? -10.406 -8.949 4.462 1.00 96.12 287 HIS A N 1
ATOM 2322 C CA . HIS A 1 287 ? -11.124 -9.331 5.690 1.00 96.12 287 HIS A CA 1
ATOM 2323 C C . HIS A 1 287 ? -12.269 -8.382 6.084 1.00 96.12 287 HIS A C 1
ATOM 2325 O O . HIS A 1 287 ? -13.299 -8.837 6.579 1.00 96.12 287 HIS A O 1
ATOM 2331 N N . TYR A 1 288 ? -12.148 -7.084 5.795 1.00 97.00 288 TYR A N 1
ATOM 2332 C CA . TYR A 1 288 ? -13.173 -6.072 6.079 1.00 97.00 288 TYR A CA 1
ATOM 2333 C C . TYR A 1 288 ? -14.514 -6.327 5.376 1.00 97.00 288 TYR A C 1
ATOM 2335 O O . TYR A 1 288 ? -15.542 -5.852 5.852 1.00 97.00 288 TYR A O 1
ATOM 2343 N N . VAL A 1 289 ? -14.546 -7.120 4.296 1.00 95.62 289 VAL A N 1
ATOM 2344 C CA . VAL A 1 289 ? -15.792 -7.474 3.588 1.00 95.62 289 VAL A CA 1
ATOM 2345 C C . VAL A 1 289 ? -16.760 -8.239 4.498 1.00 95.62 289 VAL A C 1
ATOM 2347 O O . VAL A 1 289 ? -17.972 -8.061 4.397 1.00 95.62 289 VAL A O 1
ATOM 2350 N N . ALA A 1 290 ? -16.249 -9.043 5.438 1.00 96.12 290 ALA A N 1
ATOM 2351 C CA . ALA A 1 290 ? -17.080 -9.761 6.407 1.00 96.12 290 ALA A CA 1
ATOM 2352 C C . ALA A 1 290 ? -17.750 -8.834 7.444 1.00 96.12 290 ALA A C 1
ATOM 2354 O O . ALA A 1 290 ? -18.656 -9.262 8.158 1.00 96.12 290 ALA A O 1
ATOM 2355 N N . PHE A 1 291 ? -17.330 -7.567 7.510 1.00 97.06 291 PHE A N 1
ATOM 2356 C CA . PHE A 1 291 ? -17.760 -6.579 8.496 1.00 97.06 291 PHE A CA 1
ATOM 2357 C C . PHE A 1 291 ? -18.518 -5.395 7.879 1.00 97.06 291 PHE A C 1
ATOM 2359 O O . PHE A 1 291 ? -18.665 -4.367 8.535 1.00 97.06 291 PHE A O 1
ATOM 2366 N N . ASP A 1 292 ? -19.038 -5.525 6.654 1.00 94.81 292 ASP A N 1
ATOM 2367 C CA . ASP A 1 292 ? -19.725 -4.433 5.939 1.00 94.81 292 ASP A CA 1
ATOM 2368 C C . ASP A 1 292 ? -20.815 -3.758 6.796 1.00 94.81 292 ASP A C 1
ATOM 2370 O O . ASP A 1 292 ? -20.825 -2.539 6.953 1.00 94.81 292 ASP A O 1
ATOM 2374 N N . ALA A 1 293 ? -21.642 -4.547 7.492 1.00 95.31 293 ALA A N 1
ATOM 2375 C CA . ALA A 1 293 ? -22.682 -4.029 8.386 1.00 95.31 293 ALA A CA 1
ATOM 2376 C C . ALA A 1 293 ? -22.140 -3.239 9.596 1.00 95.31 293 ALA A C 1
ATOM 2378 O O . ALA A 1 293 ? -22.819 -2.345 10.093 1.00 95.31 293 ALA A O 1
ATOM 2379 N N . ALA A 1 294 ? -20.940 -3.562 10.087 1.00 94.69 294 ALA A N 1
ATOM 2380 C CA . ALA A 1 294 ? -20.308 -2.837 11.191 1.00 94.69 294 ALA A CA 1
ATOM 2381 C C . ALA A 1 294 ? -19.595 -1.560 10.715 1.00 94.69 294 ALA A C 1
ATOM 2383 O O . ALA A 1 294 ? -19.460 -0.611 11.485 1.00 94.69 294 ALA A O 1
ATOM 2384 N N . LEU A 1 295 ? -19.143 -1.537 9.458 1.00 96.88 295 LEU A N 1
ATOM 2385 C CA . LEU A 1 295 ? -18.355 -0.447 8.880 1.00 96.88 295 LEU A CA 1
ATOM 2386 C C . LEU A 1 295 ? -19.200 0.570 8.097 1.00 96.88 295 LEU A C 1
ATOM 2388 O O . LEU A 1 295 ? -18.756 1.700 7.913 1.00 96.88 295 LEU A O 1
ATOM 2392 N N . GLN A 1 296 ? -20.405 0.204 7.642 1.00 94.25 296 GLN A N 1
ATOM 2393 C CA . GLN A 1 296 ? -21.231 1.041 6.755 1.00 94.25 296 GLN A CA 1
ATOM 2394 C C . GLN A 1 296 ? -21.548 2.436 7.329 1.00 94.25 296 GLN A C 1
ATOM 2396 O O . GLN A 1 296 ? -21.597 3.405 6.575 1.00 94.25 296 GLN A O 1
ATOM 2401 N N . ASP A 1 297 ? -21.745 2.532 8.650 1.00 91.12 297 ASP A N 1
ATOM 2402 C CA . ASP A 1 297 ? -22.155 3.755 9.353 1.00 91.12 297 ASP A CA 1
ATOM 2403 C C . ASP A 1 297 ? -20.963 4.461 10.028 1.00 91.12 297 ASP A C 1
ATOM 2405 O O . ASP A 1 297 ? -21.135 5.476 10.709 1.00 91.12 297 ASP A O 1
ATOM 2409 N N . ALA A 1 298 ? -19.745 3.933 9.854 1.00 95.44 298 ALA A N 1
ATOM 2410 C CA . ALA A 1 298 ? -18.542 4.522 10.417 1.00 95.44 298 ALA A CA 1
ATOM 2411 C C . ALA A 1 298 ? -18.249 5.875 9.755 1.00 95.44 298 ALA A C 1
ATOM 2413 O O . ALA A 1 298 ? -18.203 6.006 8.528 1.00 95.44 298 ALA A O 1
ATOM 2414 N N . LEU A 1 299 ? -18.020 6.897 10.581 1.00 97.56 299 LEU A N 1
ATOM 2415 C CA . LEU A 1 299 ? -17.555 8.190 10.095 1.00 97.56 299 LEU A CA 1
ATOM 2416 C C . LEU A 1 299 ? -16.117 8.062 9.578 1.00 97.56 299 LEU A C 1
ATOM 2418 O O . LEU A 1 299 ? -15.270 7.425 10.204 1.00 97.56 299 LEU A O 1
ATOM 2422 N N . GLN A 1 300 ? -15.854 8.704 8.443 1.00 98.50 300 GLN A N 1
ATOM 2423 C CA . GLN A 1 300 ? -14.552 8.693 7.783 1.00 98.50 300 GLN A CA 1
ATOM 2424 C C . GLN A 1 300 ? -13.748 9.952 8.111 1.00 98.50 300 GLN A C 1
ATOM 2426 O O . GLN A 1 300 ? -14.308 11.029 8.329 1.00 98.50 300 GLN A O 1
ATOM 2431 N N . HIS A 1 301 ? -12.429 9.819 8.072 1.00 98.69 301 HIS A N 1
ATOM 2432 C CA . HIS A 1 301 ? -11.463 10.902 8.216 1.00 98.69 301 HIS A CA 1
ATOM 2433 C C . HIS A 1 301 ? -10.939 11.337 6.853 1.00 98.69 301 HIS A C 1
ATOM 2435 O O . HIS A 1 301 ? -10.866 10.547 5.912 1.00 98.69 301 HIS A O 1
ATOM 2441 N N . ASN A 1 302 ? -10.523 12.595 6.752 1.00 98.31 302 ASN A N 1
ATOM 2442 C CA . ASN A 1 302 ? -9.665 13.012 5.650 1.00 98.31 302 ASN A CA 1
ATOM 2443 C C . ASN A 1 302 ? -8.212 12.787 6.055 1.00 98.31 302 ASN A C 1
ATOM 2445 O O . ASN A 1 302 ? -7.825 13.110 7.178 1.00 98.31 302 ASN A O 1
ATOM 2449 N N . LEU A 1 303 ? -7.416 12.265 5.128 1.00 96.06 303 LEU A N 1
ATOM 2450 C CA . LEU A 1 303 ? -5.972 12.176 5.285 1.00 96.06 303 LEU A CA 1
ATOM 2451 C C . LEU A 1 303 ? -5.402 13.602 5.472 1.00 96.06 303 LEU A C 1
ATOM 2453 O O . LEU A 1 303 ? -5.746 14.497 4.693 1.00 96.06 303 LEU A O 1
ATOM 2457 N N . PRO A 1 304 ? -4.583 13.853 6.511 1.00 94.06 304 PRO A N 1
ATOM 2458 C CA . PRO A 1 304 ? -3.890 15.125 6.682 1.00 94.06 304 PRO A CA 1
ATOM 2459 C C . PRO A 1 304 ? -3.091 15.519 5.436 1.00 94.06 304 PRO A C 1
ATOM 2461 O O . PRO A 1 304 ? -2.535 14.664 4.752 1.00 94.06 304 PRO A O 1
ATOM 2464 N N . SER A 1 305 ? -2.975 16.821 5.160 1.00 87.12 305 SER A N 1
ATOM 2465 C CA . SER A 1 305 ? -2.131 17.288 4.055 1.00 87.12 305 SER A CA 1
ATOM 2466 C C . SER A 1 305 ? -0.707 16.764 4.229 1.00 87.12 305 SER A C 1
ATOM 2468 O O . SER A 1 305 ? -0.070 17.002 5.255 1.00 87.12 305 SER A O 1
ATOM 2470 N N . PHE A 1 306 ? -0.205 16.093 3.201 1.00 88.75 306 PHE A N 1
ATOM 2471 C CA . PHE A 1 306 ? 1.115 15.485 3.187 1.00 88.75 306 PHE A CA 1
ATOM 2472 C C . PHE A 1 306 ? 1.897 15.984 1.971 1.00 88.75 306 PHE A C 1
ATOM 2474 O O . PHE A 1 306 ? 1.360 16.059 0.869 1.00 88.75 306 PHE A O 1
ATOM 2481 N N . SER A 1 307 ? 3.165 16.329 2.183 1.00 86.56 307 SER A N 1
ATOM 2482 C CA . SER A 1 307 ? 4.107 16.677 1.123 1.00 86.56 307 SER A CA 1
ATOM 2483 C C . SER A 1 307 ? 5.384 15.882 1.364 1.00 86.56 307 SER A C 1
ATOM 2485 O O . SER A 1 307 ? 6.000 16.069 2.416 1.00 86.56 307 SER A O 1
ATOM 2487 N N . PRO A 1 308 ? 5.818 15.037 0.418 1.00 86.31 308 PRO A N 1
ATOM 2488 C CA . PRO A 1 308 ? 7.098 14.356 0.518 1.00 86.31 308 PRO A CA 1
ATOM 2489 C C . PRO A 1 308 ? 8.269 15.314 0.786 1.00 86.31 308 PRO A C 1
ATOM 2491 O O . PRO A 1 308 ? 8.241 16.462 0.328 1.00 86.31 308 PRO A O 1
ATOM 2494 N N . PRO A 1 309 ? 9.339 14.853 1.463 1.00 87.12 309 PRO A N 1
ATOM 2495 C CA . PRO A 1 309 ? 10.554 15.643 1.627 1.00 87.12 309 PRO A CA 1
ATOM 2496 C C . PRO A 1 309 ? 11.121 16.100 0.280 1.00 87.12 309 PRO A C 1
ATOM 2498 O O . PRO A 1 309 ? 11.187 15.316 -0.673 1.00 87.12 309 PRO A O 1
ATOM 2501 N N . ILE A 1 310 ? 11.576 17.352 0.210 1.00 84.44 310 ILE A N 1
ATOM 2502 C CA . ILE A 1 310 ? 12.234 17.911 -0.980 1.00 84.44 310 ILE A CA 1
ATOM 2503 C C . ILE A 1 310 ? 13.526 17.130 -1.256 1.00 84.44 310 ILE A C 1
ATOM 2505 O O . ILE A 1 310 ? 14.237 16.730 -0.333 1.00 84.44 310 ILE A O 1
ATOM 2509 N N . HIS A 1 311 ? 13.843 16.914 -2.534 1.00 82.56 311 HIS A N 1
ATOM 2510 C CA . HIS A 1 311 ? 15.100 16.281 -2.927 1.00 82.56 311 HIS A CA 1
ATOM 2511 C C . HIS A 1 311 ? 16.326 17.037 -2.379 1.00 82.56 311 HIS A C 1
ATOM 2513 O O . HIS A 1 311 ? 16.405 18.263 -2.457 1.00 82.56 311 HIS A O 1
ATOM 2519 N N . SER A 1 312 ? 17.318 16.292 -1.888 1.00 79.62 312 SER A N 1
ATOM 2520 C CA . SER A 1 312 ? 18.631 16.820 -1.513 1.00 79.62 312 SER A CA 1
ATOM 2521 C C . SER A 1 312 ? 19.740 16.055 -2.240 1.00 79.62 312 SER A C 1
ATOM 2523 O O . SER A 1 312 ? 19.565 14.889 -2.582 1.00 79.62 312 SER A O 1
ATOM 2525 N N . GLU A 1 313 ? 20.900 16.682 -2.466 1.00 73.69 313 GLU A N 1
ATOM 2526 C CA . GLU A 1 313 ? 22.016 16.045 -3.193 1.00 73.69 313 GLU A CA 1
ATOM 2527 C C . GLU A 1 313 ? 22.536 14.758 -2.527 1.00 73.69 313 GLU A C 1
ATOM 2529 O O . GLU A 1 313 ? 23.124 13.918 -3.205 1.00 73.69 313 GLU A O 1
ATOM 2534 N N . GLY A 1 314 ? 22.331 14.610 -1.213 1.00 78.31 314 GLY A N 1
ATOM 2535 C CA . GLY A 1 314 ? 22.709 13.421 -0.448 1.00 78.31 314 GLY A CA 1
ATOM 2536 C C . GLY A 1 314 ? 21.642 12.328 -0.411 1.00 78.31 314 GLY A C 1
ATOM 2537 O O . GLY A 1 314 ? 21.925 11.263 0.129 1.00 78.31 314 GLY A O 1
ATOM 2538 N N . ALA A 1 315 ? 20.455 12.587 -0.971 1.00 83.56 315 ALA A N 1
ATOM 2539 C CA . ALA A 1 315 ? 19.342 11.655 -0.923 1.00 83.56 315 ALA A CA 1
ATOM 2540 C C . ALA A 1 315 ? 19.641 10.400 -1.744 1.00 83.56 315 ALA A C 1
ATOM 2542 O O . ALA A 1 315 ? 19.904 10.483 -2.951 1.00 83.56 315 ALA A O 1
ATOM 2543 N N . ASN A 1 316 ? 19.543 9.238 -1.105 1.00 87.69 316 ASN A N 1
ATOM 2544 C CA . ASN A 1 316 ? 19.571 7.957 -1.793 1.00 87.69 316 ASN A CA 1
ATOM 2545 C C . ASN A 1 316 ? 18.139 7.528 -2.070 1.00 87.69 316 ASN A C 1
ATOM 2547 O O . ASN A 1 316 ? 17.270 7.709 -1.230 1.00 87.69 316 ASN A O 1
ATOM 2551 N N . TYR A 1 317 ? 17.889 6.976 -3.251 1.00 89.94 317 TYR A N 1
ATOM 2552 C CA . TYR A 1 317 ? 16.600 6.399 -3.624 1.00 89.94 317 TYR A CA 1
ATOM 2553 C C . TYR A 1 317 ? 16.819 4.943 -4.034 1.00 89.94 317 TYR A C 1
ATOM 2555 O O . TYR A 1 317 ? 17.936 4.600 -4.447 1.00 89.94 317 TYR A O 1
ATOM 2563 N N . PRO A 1 318 ? 15.786 4.087 -3.956 1.00 91.38 318 PRO A N 1
ATOM 2564 C CA . PRO A 1 318 ? 15.890 2.712 -4.418 1.00 91.38 318 PRO A CA 1
ATOM 2565 C C . PRO A 1 318 ? 16.357 2.642 -5.874 1.00 91.38 318 PRO A C 1
ATOM 2567 O O . PRO A 1 318 ? 15.957 3.444 -6.720 1.00 91.38 318 PRO A O 1
ATOM 2570 N N . LEU A 1 319 ? 17.247 1.692 -6.153 1.00 89.94 319 LEU A N 1
ATOM 2571 C CA . LEU A 1 319 ? 17.800 1.505 -7.489 1.00 89.94 319 LEU A CA 1
ATOM 2572 C C . LEU A 1 319 ? 16.752 0.877 -8.419 1.00 89.94 319 LEU A C 1
ATOM 2574 O O . LEU A 1 319 ? 15.944 0.066 -7.963 1.00 89.94 319 LEU A O 1
ATOM 2578 N N . PRO A 1 320 ? 16.784 1.190 -9.727 1.00 92.25 320 PRO A N 1
ATOM 2579 C CA . PRO A 1 320 ? 15.904 0.534 -10.679 1.00 92.25 320 PRO A CA 1
ATOM 2580 C C . PRO A 1 320 ? 16.232 -0.958 -10.768 1.00 92.25 320 PRO A C 1
ATOM 2582 O O . PRO A 1 320 ? 17.389 -1.367 -10.637 1.00 92.25 320 PRO A O 1
ATOM 2585 N N . MET A 1 321 ? 15.210 -1.761 -11.047 1.00 94.38 321 MET A N 1
ATOM 2586 C CA . MET A 1 321 ? 15.315 -3.215 -11.129 1.00 94.38 321 MET A CA 1
ATOM 2587 C C . MET A 1 321 ? 14.886 -3.734 -12.501 1.00 94.38 321 MET A C 1
ATOM 2589 O O . MET A 1 321 ? 14.240 -3.043 -13.293 1.00 94.38 321 MET A O 1
ATOM 2593 N N . VAL A 1 322 ? 15.250 -4.982 -12.772 1.00 97.06 322 VAL A N 1
ATOM 2594 C CA . VAL A 1 322 ? 14.751 -5.763 -13.902 1.00 97.06 322 VAL A CA 1
ATOM 2595 C C . VAL A 1 322 ? 14.061 -6.995 -13.334 1.00 97.06 322 VAL A C 1
ATOM 2597 O O . VAL A 1 322 ? 14.609 -7.652 -12.449 1.00 97.06 322 VAL A O 1
ATOM 2600 N N . VAL A 1 323 ? 12.855 -7.287 -13.814 1.00 97.38 323 VAL A N 1
ATOM 2601 C CA . VAL A 1 323 ? 12.043 -8.385 -13.286 1.00 97.38 323 VAL A CA 1
ATOM 2602 C C . VAL A 1 323 ? 12.624 -9.711 -13.743 1.00 97.38 323 VAL A C 1
ATOM 2604 O O . VAL A 1 323 ? 12.717 -9.987 -14.943 1.00 97.38 323 VAL A O 1
ATOM 2607 N N . PHE A 1 324 ? 12.982 -10.555 -12.777 1.00 97.38 324 PHE A N 1
ATOM 2608 C CA . PHE A 1 324 ? 13.403 -11.912 -13.067 1.00 97.38 324 PHE A CA 1
ATOM 2609 C C . PHE A 1 324 ? 12.202 -12.758 -13.490 1.00 97.38 324 PHE A C 1
ATOM 2611 O O . PHE A 1 324 ? 11.330 -13.092 -12.692 1.00 97.38 324 PHE A O 1
ATOM 2618 N N . ARG A 1 325 ? 12.176 -13.152 -14.760 1.00 96.25 325 ARG A N 1
ATOM 2619 C CA . ARG A 1 325 ? 11.256 -14.165 -15.282 1.00 96.25 325 ARG A CA 1
ATOM 2620 C C . ARG A 1 325 ? 12.003 -15.432 -15.677 1.00 96.25 325 ARG A C 1
ATOM 2622 O O . ARG A 1 325 ? 13.094 -15.354 -16.229 1.00 96.25 325 ARG A O 1
ATOM 2629 N N . LEU A 1 326 ? 11.402 -16.587 -15.422 1.00 94.62 326 LEU A N 1
ATOM 2630 C CA . LEU A 1 326 ? 11.892 -17.887 -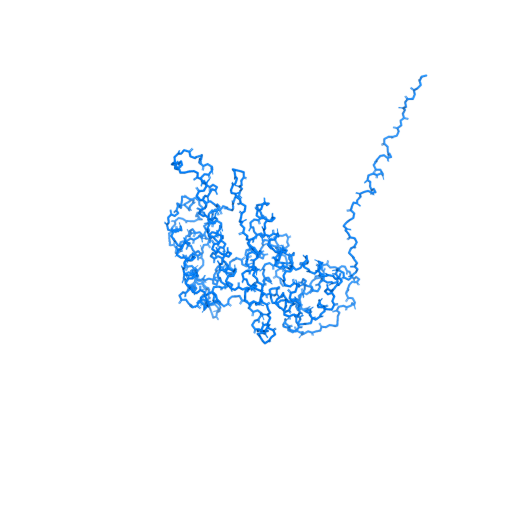15.894 1.00 94.62 326 LEU A CA 1
ATOM 2631 C C . LEU A 1 326 ? 10.750 -18.856 -16.192 1.00 94.62 326 LEU A C 1
ATOM 2633 O O . LEU A 1 326 ? 10.895 -19.652 -17.105 1.00 94.62 326 LEU A O 1
ATOM 2637 N N . PHE A 1 327 ? 9.666 -18.782 -15.417 1.00 93.25 327 PHE A N 1
ATOM 2638 C CA . PHE A 1 327 ? 8.530 -19.694 -15.520 1.00 93.25 327 PHE A CA 1
ATOM 2639 C C . PHE A 1 327 ? 7.294 -19.032 -16.127 1.00 93.25 327 PHE A C 1
ATOM 2641 O O . PHE A 1 327 ? 6.937 -17.902 -15.747 1.00 93.25 327 PHE A O 1
ATOM 2648 N N . ASP A 1 328 ? 6.597 -19.791 -16.969 1.00 91.81 328 ASP A N 1
ATOM 2649 C CA . ASP A 1 328 ? 5.222 -19.542 -17.392 1.00 91.81 328 ASP A CA 1
ATOM 2650 C C . ASP A 1 328 ? 4.290 -20.744 -17.128 1.00 91.81 328 ASP A C 1
ATOM 2652 O O . ASP A 1 328 ? 4.638 -21.708 -16.448 1.00 91.81 328 ASP A O 1
ATOM 2656 N N . TYR A 1 329 ? 3.047 -20.652 -17.609 1.00 87.38 329 TYR A N 1
ATOM 2657 C CA . TYR A 1 329 ? 2.034 -21.687 -17.400 1.00 87.38 329 TYR A CA 1
ATOM 2658 C C . TYR A 1 329 ? 2.374 -23.025 -18.082 1.00 87.38 329 TYR A C 1
ATOM 2660 O O . TYR A 1 329 ? 1.874 -24.059 -17.646 1.00 87.38 329 TYR A O 1
ATOM 2668 N N . ALA A 1 330 ? 3.189 -23.031 -19.142 1.00 89.25 330 ALA A N 1
ATOM 2669 C CA . ALA A 1 330 ? 3.581 -24.246 -19.852 1.00 89.25 330 ALA A CA 1
ATOM 2670 C C . ALA A 1 330 ? 4.614 -25.065 -19.061 1.00 89.25 330 ALA A C 1
ATOM 2672 O O . ALA A 1 330 ? 4.690 -26.282 -19.239 1.00 89.25 330 ALA A O 1
ATOM 2673 N N . ASP A 1 331 ? 5.349 -24.424 -18.147 1.00 88.38 331 ASP A N 1
ATOM 2674 C CA . ASP A 1 331 ? 6.284 -25.084 -17.229 1.00 88.38 331 ASP A CA 1
ATOM 2675 C C . ASP A 1 331 ? 5.580 -25.792 -16.055 1.00 88.38 331 ASP A C 1
ATOM 2677 O O . ASP A 1 331 ? 6.211 -26.555 -15.320 1.00 88.38 331 ASP A O 1
ATOM 2681 N N . CYS A 1 332 ? 4.268 -25.582 -15.879 1.00 81.06 332 CYS A N 1
ATOM 2682 C CA . CYS A 1 332 ? 3.443 -26.206 -14.836 1.00 81.06 332 CYS A CA 1
ATOM 2683 C C . CYS A 1 332 ? 2.316 -27.089 -15.434 1.00 81.06 332 CYS A C 1
ATOM 2685 O O . CYS A 1 332 ? 1.146 -26.723 -15.349 1.00 81.06 332 CYS A O 1
ATOM 2687 N N . PRO A 1 333 ? 2.635 -28.251 -16.042 1.00 70.56 333 PRO A N 1
ATOM 2688 C CA . PRO A 1 333 ? 1.707 -29.026 -16.881 1.00 70.56 333 PRO A CA 1
ATOM 2689 C C . PRO A 1 333 ? 0.690 -29.950 -16.163 1.00 70.56 333 PRO A C 1
ATOM 2691 O O . PRO A 1 333 ? -0.038 -30.661 -16.853 1.00 70.56 333 PRO A O 1
ATOM 2694 N N . GLU A 1 334 ? 0.620 -29.992 -14.826 1.00 68.94 334 GLU A N 1
ATOM 2695 C CA . GLU A 1 334 ? -0.287 -30.892 -14.067 1.00 68.94 334 GLU A CA 1
ATOM 2696 C C . GLU A 1 334 ? -1.543 -30.177 -13.509 1.00 68.94 334 GLU A C 1
ATOM 2698 O O . GLU A 1 334 ? -1.589 -28.951 -13.513 1.00 68.94 334 GLU A O 1
ATOM 2703 N N . ASP A 1 335 ? -2.539 -30.942 -13.012 1.00 63.12 335 ASP A N 1
ATOM 2704 C CA . ASP A 1 335 ? -3.893 -30.572 -12.499 1.00 63.12 335 ASP A CA 1
ATOM 2705 C C . ASP A 1 335 ? -3.953 -29.514 -11.354 1.00 63.12 335 ASP A C 1
ATOM 2707 O O . ASP A 1 335 ? -4.937 -29.420 -10.613 1.00 63.12 335 ASP A O 1
ATOM 2711 N N . GLY A 1 336 ? -2.895 -28.731 -11.157 1.00 68.19 336 GLY A N 1
ATOM 2712 C CA . GLY A 1 336 ? -2.786 -27.677 -10.156 1.00 68.19 336 GLY A CA 1
ATOM 2713 C C . GLY A 1 336 ? -3.317 -26.315 -10.610 1.00 68.19 336 GLY A C 1
ATOM 2714 O O . GLY A 1 336 ? -3.824 -26.121 -11.716 1.00 68.19 336 GLY A O 1
ATOM 2715 N N . THR A 1 337 ? -3.193 -25.335 -9.716 1.00 78.44 337 THR A N 1
ATOM 2716 C CA . THR A 1 337 ? -3.527 -23.938 -10.006 1.00 78.44 337 THR A CA 1
ATOM 2717 C C . THR A 1 337 ? -2.610 -23.397 -11.100 1.00 78.44 337 THR A C 1
ATOM 2719 O O . THR A 1 337 ? -1.388 -23.485 -10.993 1.00 78.44 337 THR A O 1
ATOM 2722 N N . VAL A 1 338 ? -3.201 -22.806 -12.140 1.00 86.88 338 VAL A N 1
ATOM 2723 C CA . VAL A 1 338 ? -2.460 -22.183 -13.245 1.00 86.88 338 VAL A CA 1
ATOM 2724 C C . VAL A 1 338 ? -1.585 -21.048 -12.709 1.00 86.88 338 VAL A C 1
ATOM 2726 O O . VAL A 1 338 ? -2.087 -20.161 -12.017 1.00 86.88 338 VAL A O 1
ATOM 2729 N N . LEU A 1 339 ? -0.294 -21.058 -13.059 1.00 90.44 339 LEU A N 1
ATOM 2730 C CA . LEU A 1 339 ? 0.631 -19.978 -12.717 1.00 90.44 339 LEU A CA 1
ATOM 2731 C C . LEU A 1 339 ? 0.137 -18.654 -13.331 1.00 90.44 339 LEU A C 1
ATOM 2733 O O . LEU A 1 339 ? -0.068 -18.598 -14.549 1.00 90.44 339 LEU A O 1
ATOM 2737 N N . PRO A 1 340 ? -0.026 -17.576 -12.540 1.00 93.81 340 PRO A N 1
ATOM 2738 C CA . PRO A 1 340 ? -0.406 -16.281 -13.083 1.00 93.81 340 PRO A CA 1
ATOM 2739 C C . PRO A 1 340 ? 0.597 -15.784 -14.132 1.00 93.81 340 PRO A C 1
ATOM 2741 O O . PRO A 1 340 ? 1.819 -15.889 -13.969 1.00 93.81 340 PRO A O 1
ATOM 2744 N N . GLY A 1 341 ? 0.065 -15.248 -15.233 1.00 94.81 341 GLY A N 1
ATOM 2745 C CA . GLY A 1 341 ? 0.874 -14.727 -16.334 1.00 94.81 341 GLY A CA 1
ATOM 2746 C C . GLY A 1 341 ? 1.763 -13.558 -15.900 1.00 94.81 341 GLY A C 1
ATOM 2747 O O . GLY A 1 341 ? 1.450 -12.854 -14.945 1.00 94.81 341 GLY A O 1
ATOM 2748 N N . ALA A 1 342 ? 2.856 -13.316 -16.629 1.00 96.06 342 ALA A N 1
ATOM 2749 C CA . ALA A 1 342 ? 3.847 -12.282 -16.298 1.00 96.06 342 ALA A CA 1
ATOM 2750 C C . ALA A 1 342 ? 3.240 -10.881 -16.078 1.00 96.06 342 ALA A C 1
ATOM 2752 O O . ALA A 1 342 ? 3.675 -10.153 -15.188 1.00 96.06 342 ALA A O 1
ATOM 2753 N N . HIS A 1 343 ? 2.206 -10.535 -16.851 1.00 97.94 343 HIS A N 1
ATOM 2754 C CA . HIS A 1 343 ? 1.489 -9.257 -16.769 1.00 97.94 343 HIS A CA 1
ATOM 2755 C C . HIS A 1 343 ? 0.151 -9.343 -16.019 1.00 97.94 343 HIS A C 1
ATOM 2757 O O . HIS A 1 343 ? -0.723 -8.506 -16.220 1.00 97.94 343 HIS A O 1
ATOM 2763 N N . SER A 1 344 ? -0.053 -10.355 -15.176 1.00 97.69 344 SER A N 1
ATOM 2764 C CA . SER A 1 344 ? -1.147 -10.357 -14.196 1.00 97.69 344 SER A CA 1
ATOM 2765 C C . SER A 1 344 ? -0.668 -9.711 -12.896 1.00 97.69 344 SER A C 1
ATOM 2767 O O . SER A 1 344 ? 0.492 -9.859 -12.508 1.00 97.69 344 SER A O 1
ATOM 2769 N N . ILE A 1 345 ? -1.558 -8.990 -12.215 1.00 98.44 345 ILE A N 1
ATOM 2770 C CA . ILE A 1 345 ? -1.214 -8.360 -10.939 1.00 98.44 345 ILE A CA 1
ATOM 2771 C C . ILE A 1 345 ? -1.021 -9.390 -9.825 1.00 98.44 345 ILE A C 1
ATOM 2773 O O . ILE A 1 345 ? -0.212 -9.186 -8.930 1.00 98.44 345 ILE A O 1
ATOM 2777 N N . GLU A 1 346 ? -1.702 -10.534 -9.901 1.00 97.12 346 GLU A N 1
ATOM 2778 C CA . GLU A 1 346 ? -1.509 -11.642 -8.970 1.00 97.12 346 GLU A CA 1
ATOM 2779 C C . GLU A 1 346 ? -0.065 -12.141 -9.007 1.00 97.12 346 GLU A C 1
ATOM 2781 O O . GLU A 1 346 ? 0.501 -12.443 -7.961 1.00 97.12 346 GLU A O 1
ATOM 2786 N N . ARG A 1 347 ? 0.566 -12.163 -10.192 1.00 97.44 347 ARG A N 1
ATOM 2787 C CA . ARG A 1 347 ? 1.983 -12.522 -10.315 1.00 97.44 347 ARG A CA 1
ATOM 2788 C C . ARG A 1 347 ? 2.878 -11.577 -9.513 1.00 97.44 347 ARG A C 1
ATOM 2790 O O . ARG A 1 347 ? 3.760 -12.052 -8.809 1.00 97.44 347 ARG A O 1
ATOM 2797 N N . PHE A 1 348 ? 2.627 -10.271 -9.607 1.00 98.00 348 PHE A N 1
ATOM 2798 C CA . PHE A 1 348 ? 3.338 -9.250 -8.835 1.00 98.00 348 PHE A CA 1
ATOM 2799 C C . PHE A 1 348 ? 3.133 -9.423 -7.330 1.00 98.00 348 PHE A C 1
ATOM 2801 O O . PHE A 1 348 ? 4.104 -9.467 -6.585 1.00 98.00 348 PHE A O 1
ATOM 2808 N N . LEU A 1 349 ? 1.883 -9.576 -6.890 1.00 96.81 349 LEU A N 1
ATOM 2809 C CA . LEU A 1 349 ? 1.546 -9.710 -5.472 1.00 96.81 349 LEU A CA 1
ATOM 2810 C C . LEU A 1 349 ? 2.184 -10.955 -4.841 1.00 96.81 349 LEU A C 1
ATOM 2812 O O . LEU A 1 349 ? 2.745 -10.860 -3.756 1.00 96.81 349 LEU A O 1
ATOM 2816 N N . ILE A 1 350 ? 2.149 -12.095 -5.540 1.00 95.06 350 ILE A N 1
ATOM 2817 C CA . ILE A 1 350 ? 2.781 -13.341 -5.081 1.00 95.06 350 ILE A CA 1
ATOM 2818 C C . ILE A 1 350 ? 4.303 -13.178 -4.983 1.00 95.06 350 ILE A C 1
ATOM 2820 O O . ILE A 1 350 ? 4.902 -13.605 -4.000 1.00 95.06 350 ILE A O 1
ATOM 2824 N N . GLU A 1 351 ? 4.946 -12.587 -5.996 1.00 95.44 351 GLU A N 1
ATOM 2825 C CA . GLU A 1 351 ? 6.402 -12.384 -5.991 1.00 95.44 351 GLU A CA 1
ATOM 2826 C C . GLU A 1 351 ? 6.834 -11.434 -4.859 1.00 95.44 351 GLU A C 1
ATOM 2828 O O . GLU A 1 351 ? 7.799 -11.732 -4.157 1.00 95.44 351 GLU A O 1
ATOM 2833 N N . GLU A 1 352 ? 6.096 -10.346 -4.623 1.00 93.19 352 GLU A N 1
ATOM 2834 C CA . GLU A 1 352 ? 6.350 -9.409 -3.518 1.00 93.19 352 GLU A CA 1
ATOM 2835 C C . GLU A 1 352 ? 6.188 -10.071 -2.144 1.00 93.19 352 GLU A C 1
ATOM 2837 O O . GLU A 1 352 ? 7.039 -9.901 -1.271 1.00 93.19 352 GLU A O 1
ATOM 2842 N N . GLU A 1 353 ? 5.119 -10.846 -1.953 1.00 90.31 353 GLU A N 1
ATOM 2843 C CA . GLU A 1 353 ? 4.863 -11.573 -0.708 1.00 90.31 353 GLU A CA 1
ATOM 2844 C C . GLU A 1 353 ? 5.983 -12.583 -0.420 1.00 90.31 353 GLU A C 1
ATOM 2846 O O . GLU A 1 353 ? 6.527 -12.616 0.684 1.00 90.31 353 GLU A O 1
ATOM 2851 N N . LEU A 1 354 ? 6.396 -13.360 -1.426 1.00 91.25 354 LEU A N 1
ATOM 2852 C CA . LEU A 1 354 ? 7.488 -14.324 -1.283 1.00 91.25 354 LEU A CA 1
ATOM 2853 C C . LEU A 1 354 ? 8.833 -13.652 -0.989 1.00 91.25 354 LEU A C 1
ATOM 2855 O O . LEU A 1 354 ? 9.572 -14.154 -0.142 1.00 91.25 354 LEU A O 1
ATOM 2859 N N . ASN A 1 355 ? 9.151 -12.536 -1.654 1.00 91.31 355 ASN A N 1
ATOM 2860 C CA . ASN A 1 355 ? 10.371 -11.773 -1.377 1.00 91.31 355 ASN A CA 1
ATOM 2861 C C . ASN A 1 355 ? 10.398 -11.306 0.080 1.00 91.31 355 ASN A C 1
ATOM 2863 O O . ASN A 1 355 ? 11.369 -11.567 0.788 1.00 91.31 355 ASN A O 1
ATOM 2867 N N . TRP A 1 356 ? 9.297 -10.718 0.556 1.00 87.94 356 TRP A N 1
ATOM 2868 C CA . TRP A 1 356 ? 9.189 -10.287 1.945 1.00 87.94 356 TRP A CA 1
ATOM 2869 C C . TRP A 1 356 ? 9.329 -11.459 2.929 1.00 87.94 356 TRP A C 1
ATOM 2871 O O . TRP A 1 356 ? 10.097 -11.361 3.884 1.00 87.94 356 TRP A O 1
ATOM 2881 N N . ILE A 1 357 ? 8.660 -12.596 2.686 1.00 84.94 357 ILE A N 1
ATOM 2882 C CA . ILE A 1 357 ? 8.773 -13.792 3.542 1.00 84.94 357 ILE A CA 1
ATOM 2883 C C . ILE A 1 357 ? 10.227 -14.272 3.621 1.00 84.94 357 ILE A C 1
ATOM 2885 O O . ILE A 1 357 ? 10.7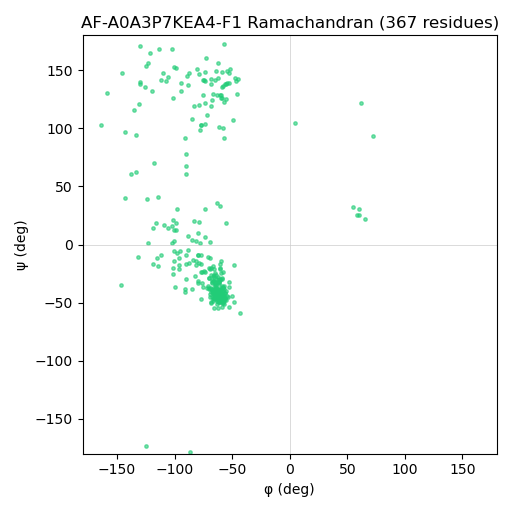01 -14.631 4.705 1.00 84.94 357 ILE A O 1
ATOM 2889 N N . ILE A 1 358 ? 10.932 -14.309 2.486 1.00 87.88 358 ILE A N 1
ATOM 2890 C CA . ILE A 1 358 ? 12.336 -14.729 2.421 1.00 87.88 358 ILE A CA 1
ATOM 2891 C C . ILE A 1 358 ? 13.211 -13.772 3.229 1.00 87.88 358 ILE A C 1
ATOM 2893 O O . ILE A 1 358 ? 14.001 -14.241 4.049 1.00 87.88 358 ILE A O 1
ATOM 2897 N N . ASP A 1 359 ? 13.053 -12.464 3.036 1.00 85.88 359 ASP A N 1
ATOM 2898 C CA . ASP A 1 359 ? 13.853 -11.447 3.717 1.00 85.88 359 ASP A CA 1
ATOM 2899 C C . ASP A 1 359 ? 13.590 -11.444 5.229 1.00 85.88 359 ASP A C 1
ATOM 2901 O O . ASP A 1 359 ? 14.530 -11.462 6.030 1.00 85.88 359 ASP A O 1
ATOM 2905 N N . PHE A 1 360 ? 12.321 -11.540 5.632 1.00 83.62 360 PHE A N 1
ATOM 2906 C CA . PHE A 1 360 ? 11.908 -11.617 7.032 1.00 83.62 360 PHE A CA 1
ATOM 2907 C C . PHE A 1 360 ? 12.499 -12.845 7.744 1.00 83.62 360 PHE A C 1
ATOM 2909 O O . PHE A 1 360 ? 12.946 -12.760 8.890 1.00 83.62 360 PHE A O 1
ATOM 2916 N N . ASN A 1 361 ? 12.563 -13.988 7.055 1.00 82.19 361 ASN A N 1
ATOM 2917 C CA . ASN A 1 361 ? 13.053 -15.255 7.607 1.00 82.19 361 ASN A CA 1
ATOM 2918 C C . ASN A 1 361 ? 14.501 -15.586 7.210 1.00 82.19 361 ASN A C 1
ATOM 2920 O O . ASN A 1 361 ? 14.963 -16.705 7.447 1.00 82.19 361 ASN A O 1
ATOM 2924 N N . ALA A 1 362 ? 15.255 -14.638 6.645 1.00 85.38 362 ALA A N 1
ATOM 2925 C CA . ALA A 1 362 ? 16.577 -14.896 6.064 1.00 85.38 362 ALA A CA 1
ATOM 2926 C C . ALA A 1 362 ? 17.591 -15.496 7.061 1.00 85.38 362 ALA A C 1
ATOM 2928 O O . ALA A 1 362 ? 18.551 -16.163 6.667 1.00 85.38 362 ALA A O 1
ATOM 2929 N N . THR A 1 363 ? 17.379 -15.284 8.365 1.00 84.62 363 THR A N 1
ATOM 2930 C CA . THR A 1 363 ? 18.239 -15.807 9.438 1.00 84.62 363 THR A CA 1
ATOM 2931 C C . THR A 1 363 ? 17.825 -17.184 9.966 1.00 84.62 363 THR A C 1
ATOM 2933 O O . THR A 1 363 ? 18.658 -17.862 10.573 1.00 84.62 363 THR A O 1
ATOM 2936 N N . ASP A 1 364 ? 16.599 -17.644 9.697 1.00 81.75 364 ASP A N 1
ATOM 2937 C CA . ASP A 1 364 ? 16.105 -18.954 10.127 1.00 81.75 364 ASP A CA 1
ATOM 2938 C C . ASP A 1 364 ? 15.399 -19.710 8.994 1.00 81.75 364 ASP A C 1
ATOM 2940 O O . ASP A 1 364 ? 14.189 -19.649 8.777 1.00 81.75 364 ASP A O 1
ATOM 2944 N N . ARG A 1 365 ? 16.189 -20.547 8.318 1.00 81.19 365 ARG A N 1
ATOM 2945 C CA . ARG A 1 365 ? 15.734 -21.403 7.216 1.00 81.19 365 ARG A CA 1
ATOM 2946 C C . ARG A 1 365 ? 14.623 -22.401 7.576 1.00 81.19 365 ARG A C 1
ATOM 2948 O O . ARG A 1 365 ? 14.115 -23.046 6.666 1.00 81.19 365 ARG A O 1
ATOM 2955 N N . LYS A 1 366 ? 14.330 -22.653 8.860 1.00 79.38 366 LYS A N 1
ATOM 2956 C CA . LYS A 1 366 ? 13.383 -23.703 9.284 1.00 79.38 366 LYS A CA 1
ATOM 2957 C C . LYS A 1 366 ? 11.969 -23.202 9.559 1.00 79.38 366 LYS A C 1
ATOM 2959 O O . LYS A 1 366 ? 11.090 -24.046 9.680 1.00 79.38 366 LYS A O 1
ATOM 2964 N N . ILE A 1 367 ? 11.742 -21.891 9.629 1.00 69.88 367 ILE A N 1
ATOM 2965 C CA . ILE A 1 367 ? 10.421 -21.304 9.938 1.00 69.88 367 ILE A CA 1
ATOM 2966 C C . ILE A 1 367 ? 9.388 -21.521 8.792 1.00 69.88 367 ILE A C 1
ATOM 2968 O O . ILE A 1 367 ? 8.228 -21.162 8.911 1.00 69.88 367 ILE A O 1
ATOM 2972 N N . TRP A 1 368 ? 9.758 -22.226 7.716 1.00 49.34 368 TRP A N 1
ATOM 2973 C CA . TRP A 1 368 ? 8.945 -22.536 6.526 1.00 49.34 368 TRP A CA 1
ATOM 2974 C C . TRP A 1 368 ? 7.824 -23.598 6.693 1.00 49.34 368 TRP A C 1
ATOM 2976 O O . TRP A 1 368 ? 7.520 -24.297 5.723 1.00 49.34 368 TRP A O 1
ATOM 2986 N N . HIS A 1 369 ? 7.205 -23.763 7.871 1.00 33.91 369 HIS A N 1
ATOM 2987 C CA . HIS A 1 369 ? 6.136 -24.764 8.068 1.00 33.91 369 HIS A CA 1
ATOM 2988 C C . HIS A 1 369 ? 4.969 -24.316 8.940 1.00 33.91 369 HIS A C 1
ATOM 2990 O O . HIS A 1 369 ? 5.213 -23.967 10.116 1.00 33.91 369 HIS A O 1
#

Organism: Strongylus vulgaris (NCBI:txid40348)

Mean predicted aligned error: 9.72 Å

pLDDT: mean 83.65, std 20.94, range [31.36, 98.81]

Secondary structure (DSSP, 8-state):
-------SSSSTTTGGGG--------HHHHHHHHHHHTTT--GGG---SS-GGGTTSSSS-----HHHHHHHHHHHHHHHHHHHHHHHHHHHHHHHHH-GGGHHHHHHHHHHHHHH-HHHHHHHHHHHHHHHHHHHHTT-HHHHHHHHHHHHHHHHTTSB-HHHHHHHHHHHHHHHT---S-S--TTTS-HHHHHHHHHHHHHHHHHHHHHHHHHHHHHHHH-HHHHHHHHHHHHHHHHH---TTHHHH-S----SSS---BHHHHHHHHHHHHHHTTT--SSS--GGGGGHHHHTTPPPBPPPP--PPPP-TT---PPP-B------GGG--SSSPPPPPTTSHHHHHHHHHHHHHHHHTTT-TT---

InterPro domains:
  IPR003890 MIF4G-like, type 3 [PF02854] (64-270)
  IPR003890 MIF4G-like, type 3 [SM00543] (40-275)
  IPR016024 Armadillo-type fold [SSF48371] (60-325)
  IPR027159 Nuclear cap-binding protein subunit 1 [PTHR12412] (3-366)

Solvent-accessible surface area (backbone atoms only — not comparable to full-atom values): 21949 Å² total; per-residue (Å²): 135,79,87,81,92,73,83,96,72,64,73,74,67,61,62,68,76,63,70,78,66,73,78,84,69,54,74,63,57,56,48,51,48,52,52,65,77,44,47,76,63,56,82,88,72,75,72,81,90,61,65,86,87,63,62,84,78,68,84,80,77,80,90,73,54,58,66,57,35,45,54,51,49,41,56,54,48,62,76,40,36,91,82,41,42,71,58,54,45,54,46,52,58,47,40,42,55,74,40,61,92,45,41,42,60,53,27,28,46,50,17,56,41,18,46,75,33,57,67,59,43,48,54,44,52,55,48,50,54,54,47,36,52,52,24,55,74,66,59,36,56,67,48,26,49,33,45,52,40,42,60,41,35,20,36,79,23,34,39,30,36,64,66,34,49,49,54,49,50,48,44,42,48,50,65,37,62,62,71,86,59,68,92,64,58,95,79,75,63,54,74,68,58,54,52,42,53,50,28,45,24,51,49,35,45,46,51,56,60,64,37,36,82,70,34,36,42,65,33,54,76,77,38,40,70,62,50,52,50,50,52,52,54,48,48,55,50,60,74,70,53,86,69,79,61,45,80,76,59,35,95,54,91,54,69,66,96,51,55,54,39,47,43,66,62,45,49,52,45,8,51,52,41,28,55,76,50,74,44,59,80,86,73,80,72,65,58,38,69,85,39,46,88,65,33,72,82,29,68,59,38,70,62,74,94,74,76,82,80,77,89,52,97,83,58,71,57,70,76,91,58,48,42,90,64,88,80,60,51,82,78,56,84,61,100,64,86,78,56,63,49,90,46,33,47,56,36,53,53,52,53,52,51,51,51,49,53,48,63,76,37,67,89,46,89,75,76,85,118